Protein AF-0000000079810146 (afdb_homodimer)

Organism: NCBI:txid164759

Structure (mmCIF, N/CA/C/O backbone):
data_AF-0000000079810146-model_v1
#
loop_
_entity.id
_entity.type
_entity.pdbx_description
1 polymer 'IclR family transcriptional regulator'
#
loop_
_atom_site.group_PDB
_atom_site.id
_atom_site.type_symbol
_atom_site.label_atom_id
_atom_site.label_alt_id
_atom_site.label_comp_id
_atom_site.label_asym_id
_atom_site.label_entity_id
_atom_site.label_seq_id
_atom_site.pdbx_PDB_ins_code
_atom_site.Cartn_x
_atom_site.Cartn_y
_atom_site.Cartn_z
_atom_site.occupancy
_atom_site.B_iso_or_equiv
_atom_site.auth_seq_id
_atom_site.auth_comp_id
_atom_site.auth_asym_id
_atom_site.auth_atom_id
_atom_site.pdbx_PDB_model_num
ATOM 1 N N . MET A 1 1 ? 22.594 -7.266 8.312 1 24.97 1 MET A N 1
ATOM 2 C CA . MET A 1 1 ? 22.984 -6.426 7.184 1 24.97 1 MET A CA 1
ATOM 3 C C . MET A 1 1 ? 24.094 -5.461 7.582 1 24.97 1 MET A C 1
ATOM 5 O O . MET A 1 1 ? 23.922 -4.625 8.469 1 24.97 1 MET A O 1
ATOM 9 N N . ASN A 1 2 ? 25.297 -5.879 7.508 1 28.41 2 ASN A N 1
ATOM 10 C CA . ASN A 1 2 ? 26.484 -5.059 7.711 1 28.41 2 ASN A CA 1
ATOM 11 C C . ASN A 1 2 ? 26.438 -3.789 6.867 1 28.41 2 ASN A C 1
ATOM 13 O O . ASN A 1 2 ? 26.531 -3.855 5.637 1 28.41 2 ASN A O 1
ATOM 17 N N . VAL A 1 3 ? 26.109 -2.697 7.461 1 33.66 3 VAL A N 1
ATOM 18 C CA . VAL A 1 3 ? 25.984 -1.367 6.875 1 33.66 3 VAL A CA 1
ATOM 19 C C . VAL A 1 3 ? 27.344 -0.892 6.371 1 33.66 3 VAL A C 1
ATOM 21 O O . VAL A 1 3 ? 27.594 0.312 6.289 1 33.66 3 VAL A O 1
ATOM 24 N N . ASN A 1 4 ? 28.391 -1.604 6.512 1 30.86 4 ASN A N 1
ATOM 25 C CA . ASN A 1 4 ? 29.688 -0.994 6.18 1 30.86 4 ASN A CA 1
ATOM 26 C C . ASN A 1 4 ? 29.75 -0.599 4.707 1 30.86 4 ASN A C 1
ATOM 28 O O . ASN A 1 4 ? 29.469 -1.415 3.828 1 30.86 4 ASN A O 1
ATOM 32 N N . ALA A 1 5 ? 29.984 0.763 4.457 1 32.59 5 ALA A N 1
ATOM 33 C CA . ALA A 1 5 ? 30.234 1.525 3.238 1 32.59 5 ALA A CA 1
ATOM 34 C C . ALA A 1 5 ? 31.516 1.047 2.545 1 32.59 5 ALA A C 1
ATOM 36 O O . ALA A 1 5 ? 32.594 1.113 3.119 1 32.59 5 ALA A O 1
ATOM 37 N N . ASP A 1 6 ? 31.5 0.28 1.578 1 32.78 6 ASP A N 1
ATOM 38 C CA . ASP A 1 6 ? 32.719 0.183 0.779 1 32.78 6 ASP A CA 1
ATOM 39 C C . ASP A 1 6 ? 32.969 1.482 0.021 1 32.78 6 ASP A C 1
ATOM 41 O O . ASP A 1 6 ? 32.062 2.219 -0.302 1 32.78 6 ASP A O 1
ATOM 45 N N . PRO A 1 7 ? 34.031 2.057 -0.531 1 36.09 7 PRO A N 1
ATOM 46 C CA . PRO A 1 7 ? 34.562 3.225 -1.242 1 36.09 7 PRO A CA 1
ATOM 47 C C . PRO A 1 7 ? 33.75 3.561 -2.498 1 36.09 7 PRO A C 1
ATOM 49 O O . PRO A 1 7 ? 33.406 4.723 -2.721 1 36.09 7 PRO A O 1
ATOM 52 N N . ASP A 1 8 ? 34.156 3.08 -3.904 1 39.75 8 ASP A N 1
ATOM 53 C CA . ASP A 1 8 ? 34.281 2.914 -5.348 1 39.75 8 ASP A CA 1
ATOM 54 C C . ASP A 1 8 ? 32.969 2.436 -5.957 1 39.75 8 ASP A C 1
ATOM 56 O O . ASP A 1 8 ? 32.438 1.381 -5.582 1 39.75 8 ASP A O 1
ATOM 60 N N . GLY A 1 9 ? 31.625 2.977 -6.266 1 51.75 9 GLY A N 1
ATOM 61 C CA . GLY A 1 9 ? 30.266 2.998 -6.766 1 51.75 9 GLY A CA 1
ATOM 62 C C . GLY A 1 9 ? 29.219 2.846 -5.668 1 51.75 9 GLY A C 1
ATOM 63 O O . GLY A 1 9 ? 28.203 2.176 -5.863 1 51.75 9 GLY A O 1
ATOM 64 N N . LYS A 1 10 ? 29.422 3.684 -4.449 1 67.19 10 LYS A N 1
ATOM 65 C CA . LYS A 1 10 ? 29.031 3.531 -3.053 1 67.19 10 LYS A CA 1
ATOM 66 C C . LYS A 1 10 ? 27.609 4.043 -2.818 1 67.19 10 LYS A C 1
ATOM 68 O O . LYS A 1 10 ? 27.266 5.148 -3.246 1 67.19 10 LYS A O 1
ATOM 73 N N . LEU A 1 11 ? 26.75 3.363 -2.502 1 86.62 11 LEU A N 1
ATOM 74 C CA . LEU A 1 11 ? 25.375 3.646 -2.09 1 86.62 11 LEU A CA 1
ATOM 75 C C . LEU A 1 11 ? 25.344 4.75 -1.039 1 86.62 11 LEU A C 1
ATOM 77 O O . LEU A 1 11 ? 26.328 4.957 -0.318 1 86.62 11 LEU A O 1
ATOM 81 N N . VAL A 1 12 ? 24.406 5.59 -1.092 1 94.56 12 VAL A N 1
ATOM 82 C CA . VAL A 1 12 ? 24.188 6.656 -0.121 1 94.56 12 VAL A CA 1
ATOM 83 C C . VAL A 1 12 ? 23.812 6.055 1.234 1 94.56 12 VAL A C 1
ATOM 85 O O . VAL A 1 12 ? 22.703 5.566 1.424 1 94.56 12 VAL A O 1
ATOM 88 N N . SER A 1 13 ? 24.688 6.16 2.166 1 94.12 13 SER A N 1
ATOM 89 C CA . SER A 1 13 ? 24.609 5.445 3.436 1 94.12 13 SER A CA 1
ATOM 90 C C . SER A 1 13 ? 23.359 5.859 4.223 1 94.12 13 SER A C 1
ATOM 92 O O . SER A 1 13 ? 22.703 5.02 4.84 1 94.12 13 SER A O 1
ATOM 94 N N . ALA A 1 14 ? 23.125 7.152 4.25 1 94.69 14 ALA A N 1
ATOM 95 C CA . ALA A 1 14 ? 21.984 7.637 5.023 1 94.69 14 ALA A CA 1
ATOM 96 C C . ALA A 1 14 ? 20.672 7.047 4.504 1 94.69 14 ALA A C 1
ATOM 98 O O . ALA A 1 14 ? 19.766 6.766 5.285 1 94.69 14 ALA A O 1
ATOM 99 N N . LEU A 1 15 ? 20.578 6.898 3.201 1 95.62 15 LEU A N 1
ATOM 100 C CA . LEU A 1 15 ? 19.406 6.262 2.619 1 95.62 15 LEU A CA 1
ATOM 101 C C . LEU A 1 15 ? 19.328 4.797 3.029 1 95.62 15 LEU A C 1
ATOM 103 O O . LEU A 1 15 ? 18.266 4.32 3.434 1 95.62 15 LEU A O 1
ATOM 107 N N . VAL A 1 16 ? 20.422 4.152 2.938 1 96.88 16 VAL A N 1
ATOM 108 C CA . VAL A 1 16 ? 20.469 2.742 3.305 1 96.88 16 VAL A CA 1
ATOM 109 C C . VAL A 1 16 ? 20.062 2.572 4.766 1 96.88 16 VAL A C 1
ATOM 111 O O . VAL A 1 16 ? 19.234 1.727 5.094 1 96.88 16 VAL A O 1
ATOM 114 N N . ARG A 1 17 ? 20.578 3.371 5.594 1 97 17 ARG A N 1
ATOM 115 C CA . ARG A 1 17 ? 20.281 3.285 7.023 1 97 17 ARG A CA 1
ATOM 116 C C . ARG A 1 17 ? 18.828 3.629 7.305 1 97 17 ARG A C 1
ATOM 118 O O . ARG A 1 17 ? 18.172 2.961 8.102 1 97 17 ARG A O 1
ATOM 125 N N . GLY A 1 18 ? 18.359 4.711 6.676 1 97.56 18 GLY A N 1
ATOM 126 C CA . GLY A 1 18 ? 16.953 5.07 6.844 1 97.56 18 GLY A CA 1
ATOM 127 C C . GLY A 1 18 ? 16 3.965 6.441 1 97.56 18 GLY A C 1
ATOM 128 O O . GLY A 1 18 ? 15.055 3.66 7.168 1 97.56 18 GLY A O 1
ATOM 129 N N . VAL A 1 19 ? 16.297 3.35 5.324 1 97.5 19 VAL A N 1
ATOM 130 C CA . VAL A 1 19 ? 15.453 2.268 4.82 1 97.5 19 VAL A CA 1
ATOM 131 C C . VAL A 1 19 ? 15.57 1.053 5.738 1 97.5 19 VAL A C 1
ATOM 133 O O . VAL A 1 19 ? 14.586 0.339 5.961 1 97.5 19 VAL A O 1
ATOM 136 N N . SER A 1 20 ? 16.734 0.792 6.25 1 97.62 20 SER A N 1
ATOM 137 C CA . SER A 1 20 ? 16.922 -0.323 7.172 1 97.62 20 SER A CA 1
ATOM 138 C C . SER A 1 20 ? 16.062 -0.16 8.414 1 97.62 20 SER A C 1
ATOM 140 O O . SER A 1 20 ? 15.539 -1.142 8.953 1 97.62 20 SER A O 1
ATOM 142 N N . ILE A 1 21 ? 15.922 1.036 8.906 1 98.12 21 ILE A N 1
ATOM 143 C CA . ILE A 1 21 ? 15.047 1.311 10.047 1 98.12 21 ILE A CA 1
ATOM 144 C C . ILE A 1 21 ? 13.602 0.977 9.68 1 98.12 21 ILE A C 1
ATOM 146 O O . ILE A 1 21 ? 12.906 0.282 10.422 1 98.12 21 ILE A O 1
ATOM 150 N N . LEU A 1 22 ? 13.141 1.457 8.523 1 97.88 22 LEU A N 1
ATOM 151 C CA . LEU A 1 22 ? 11.766 1.229 8.094 1 97.88 22 LEU A CA 1
ATOM 152 C C . LEU A 1 22 ? 11.492 -0.261 7.91 1 97.88 22 LEU A C 1
ATOM 154 O O . LEU A 1 22 ? 10.391 -0.732 8.188 1 97.88 22 LEU A O 1
ATOM 158 N N . ARG A 1 23 ? 12.484 -1.001 7.496 1 96.19 23 ARG A N 1
ATOM 159 C CA . ARG A 1 23 ? 12.336 -2.424 7.215 1 96.19 23 ARG A CA 1
ATOM 160 C C . ARG A 1 23 ? 12.242 -3.229 8.508 1 96.19 23 ARG A C 1
ATOM 162 O O . ARG A 1 23 ? 11.914 -4.418 8.484 1 96.19 23 ARG A O 1
ATOM 169 N N . CYS A 1 24 ? 12.508 -2.639 9.641 1 97.06 24 CYS A N 1
ATOM 170 C CA . CYS A 1 24 ? 12.383 -3.332 10.914 1 97.06 24 CYS A CA 1
ATOM 171 C C . CYS A 1 24 ? 10.922 -3.576 11.266 1 97.06 24 CYS A C 1
ATOM 173 O O . CYS A 1 24 ? 10.617 -4.422 12.109 1 97.06 24 CYS A O 1
ATOM 175 N N . PHE A 1 25 ? 10.047 -2.828 10.664 1 95.31 25 PHE A N 1
ATOM 176 C CA . PHE A 1 25 ? 8.617 -2.975 10.93 1 95.31 25 PHE A CA 1
ATOM 177 C C . PHE A 1 25 ? 8 -4.016 10 1 95.31 25 PHE A C 1
ATOM 179 O O . PHE A 1 25 ? 8.414 -4.152 8.844 1 95.31 25 PHE A O 1
ATOM 186 N N . SER A 1 26 ? 7.066 -4.762 10.484 1 89.44 26 SER A N 1
ATOM 187 C CA . SER A 1 26 ? 6.371 -5.801 9.742 1 89.44 26 SER A CA 1
ATOM 188 C C . SER A 1 26 ? 4.969 -6.035 10.289 1 89.44 26 SER A C 1
ATOM 190 O O . SER A 1 26 ? 4.527 -5.324 11.203 1 89.44 26 SER A O 1
ATOM 192 N N . SER A 1 27 ? 4.27 -6.926 9.695 1 81.88 27 SER A N 1
ATOM 193 C CA . SER A 1 27 ? 2.943 -7.285 10.195 1 81.88 27 SER A CA 1
ATOM 194 C C . SER A 1 27 ? 3.018 -7.855 11.609 1 81.88 27 SER A C 1
ATOM 196 O O . SER A 1 27 ? 2.062 -7.742 12.375 1 81.88 27 SER A O 1
ATOM 198 N N . LYS A 1 28 ? 4.113 -8.391 11.969 1 83.12 28 LYS A N 1
ATOM 199 C CA . LYS A 1 28 ? 4.289 -8.992 13.289 1 83.12 28 LYS A CA 1
ATOM 200 C C . LYS A 1 28 ? 4.902 -7.992 14.266 1 83.12 28 LYS A C 1
ATOM 202 O O . LYS A 1 28 ? 4.773 -8.148 15.484 1 83.12 28 LYS A O 1
ATOM 207 N N . CYS A 1 29 ? 5.586 -7.047 13.758 1 90.44 29 CYS A N 1
ATOM 208 C CA . CYS A 1 29 ? 6.234 -6.012 14.555 1 90.44 29 CYS A CA 1
ATOM 209 C C . CYS A 1 29 ? 5.793 -4.621 14.109 1 90.44 29 CYS A C 1
ATOM 211 O O . CYS A 1 29 ? 6.477 -3.98 13.305 1 90.44 29 CYS A O 1
ATOM 213 N N . GLN A 1 30 ? 4.797 -4.121 14.789 1 90.12 30 GLN A N 1
ATOM 214 C CA . GLN A 1 30 ? 4.141 -2.926 14.273 1 90.12 30 GLN A CA 1
ATOM 215 C C . GLN A 1 30 ? 4.562 -1.685 15.047 1 90.12 30 GLN A C 1
ATOM 217 O O . GLN A 1 30 ? 4.25 -0.56 14.656 1 90.12 30 GLN A O 1
ATOM 222 N N . GLU A 1 31 ? 5.184 -1.861 16.156 1 94.62 31 GLU A N 1
ATOM 223 C CA . GLU A 1 31 ? 5.676 -0.782 17.016 1 94.62 31 GLU A CA 1
ATOM 224 C C . GLU A 1 31 ? 7.027 -1.135 17.625 1 94.62 31 GLU A C 1
ATOM 226 O O . GLU A 1 31 ? 7.258 -2.283 18 1 94.62 31 GLU A O 1
ATOM 231 N N . LEU A 1 32 ? 7.945 -0.215 17.578 1 97.5 32 LEU A N 1
ATOM 232 C CA . LEU A 1 32 ? 9.289 -0.468 18.094 1 97.5 32 LEU A CA 1
ATOM 233 C C . LEU A 1 32 ? 9.805 0.733 18.875 1 97.5 32 LEU A C 1
ATOM 235 O O . LEU A 1 32 ? 9.625 1.879 18.469 1 97.5 32 LEU A O 1
ATOM 239 N N . SER A 1 33 ? 10.398 0.465 20.016 1 97.75 33 SER A N 1
ATOM 240 C CA . SER A 1 33 ? 11.07 1.513 20.781 1 97.75 33 SER A CA 1
ATOM 241 C C . SER A 1 33 ? 12.414 1.87 20.156 1 97.75 33 SER A C 1
ATOM 243 O O . SER A 1 33 ? 12.922 1.15 19.297 1 97.75 33 SER A O 1
ATOM 245 N N . ALA A 1 34 ? 12.945 2.971 20.641 1 97.31 34 ALA A N 1
ATOM 246 C CA . ALA A 1 34 ? 14.273 3.365 20.203 1 97.31 34 ALA A CA 1
ATOM 247 C C . ALA A 1 34 ? 15.305 2.287 20.516 1 97.31 34 ALA A C 1
ATOM 249 O O . ALA A 1 34 ? 16.172 1.981 19.688 1 97.31 34 ALA A O 1
ATOM 250 N N . LYS A 1 35 ? 15.172 1.71 21.641 1 97.56 35 LYS A N 1
ATOM 251 C CA . LYS A 1 35 ? 16.109 0.667 22.062 1 97.56 35 LYS A CA 1
ATOM 252 C C . LYS A 1 35 ? 16 -0.556 21.156 1 97.56 35 LYS A C 1
ATOM 254 O O . LYS A 1 35 ? 17.016 -1.105 20.734 1 97.56 35 LYS A O 1
ATOM 259 N N . GLU A 1 36 ? 14.812 -0.955 20.875 1 97.94 36 GLU A N 1
ATOM 260 C CA . GLU A 1 36 ? 14.602 -2.092 19.984 1 97.94 36 GLU A CA 1
ATOM 261 C C . GLU A 1 36 ? 15.156 -1.811 18.594 1 97.94 36 GLU A C 1
ATOM 263 O O . GLU A 1 36 ? 15.758 -2.688 17.969 1 97.94 36 GLU A O 1
ATOM 268 N N . LEU A 1 37 ? 14.977 -0.624 18.109 1 98.06 37 LEU A N 1
ATOM 269 C CA . LEU A 1 37 ? 15.492 -0.247 16.797 1 98.06 37 LEU A CA 1
ATOM 270 C C . LEU A 1 37 ? 17.016 -0.25 16.797 1 98.06 37 LEU A C 1
ATOM 272 O O . LEU A 1 37 ? 17.641 -0.66 15.812 1 98.06 37 LEU A O 1
ATOM 276 N N . MET A 1 38 ? 17.594 0.211 17.891 1 98.06 38 MET A N 1
ATOM 277 C CA . MET A 1 38 ? 19.047 0.16 18.016 1 98.06 38 MET A CA 1
ATOM 278 C C . MET A 1 38 ? 19.547 -1.278 17.938 1 98.06 38 MET A C 1
ATOM 280 O O . MET A 1 38 ? 20.516 -1.569 17.234 1 98.06 38 MET A O 1
ATOM 284 N N . ASP A 1 39 ? 18.891 -2.146 18.625 1 97.88 39 ASP A N 1
ATOM 285 C CA . ASP A 1 39 ? 19.281 -3.555 18.656 1 97.88 39 ASP A CA 1
ATOM 286 C C . ASP A 1 39 ? 19.141 -4.199 17.281 1 97.88 39 ASP A C 1
ATOM 288 O O . ASP A 1 39 ? 20.016 -4.969 16.859 1 97.88 39 ASP A O 1
ATOM 292 N N . LEU A 1 40 ? 18.156 -3.846 16.578 1 96.94 40 LEU A N 1
ATOM 293 C CA . LEU A 1 40 ? 17.844 -4.477 15.289 1 96.94 40 LEU A CA 1
ATOM 294 C C . LEU A 1 40 ? 18.75 -3.928 14.188 1 96.94 40 LEU A C 1
ATOM 296 O O . LEU A 1 40 ? 19.125 -4.652 13.258 1 96.94 40 LEU A O 1
ATOM 300 N N . THR A 1 41 ? 19.125 -2.664 14.242 1 97.19 41 THR A N 1
ATOM 301 C CA . THR A 1 41 ? 19.828 -2.031 13.141 1 97.19 41 THR A CA 1
ATOM 302 C C . THR A 1 41 ? 21.328 -1.949 13.445 1 97.19 41 THR A C 1
ATOM 304 O O . THR A 1 41 ? 22.141 -1.772 12.531 1 97.19 41 THR A O 1
ATOM 307 N N . GLY A 1 42 ? 21.656 -1.936 14.727 1 97.56 42 GLY A N 1
ATOM 308 C CA . GLY A 1 42 ? 23.047 -1.761 15.133 1 97.56 42 GLY A CA 1
ATOM 309 C C . GLY A 1 42 ? 23.516 -0.321 15.047 1 97.56 42 GLY A C 1
ATOM 310 O O . GLY A 1 42 ? 24.719 -0.048 15.148 1 97.56 42 GLY A O 1
ATOM 311 N N . LEU A 1 43 ? 22.656 0.594 14.891 1 97.25 43 LEU A N 1
ATOM 312 C CA . LEU A 1 43 ? 23.016 2.002 14.758 1 97.25 43 LEU A CA 1
ATOM 313 C C . LEU A 1 43 ? 23.266 2.629 16.125 1 97.25 43 LEU A C 1
ATOM 315 O O . LEU A 1 43 ? 22.547 2.34 17.094 1 97.25 43 LEU A O 1
ATOM 319 N N . PRO A 1 44 ? 24.297 3.506 16.188 1 96.94 44 PRO A N 1
ATOM 320 C CA . PRO A 1 44 ? 24.484 4.254 17.438 1 96.94 44 PRO A CA 1
ATOM 321 C C . PRO A 1 44 ? 23.328 5.203 17.734 1 96.94 44 PRO A C 1
ATOM 323 O O . PRO A 1 44 ? 22.641 5.664 16.812 1 96.94 44 PRO A O 1
ATOM 326 N N . LYS A 1 45 ? 23.125 5.508 19.031 1 96.56 45 LYS A N 1
ATOM 327 C CA . LYS A 1 45 ? 21.984 6.277 19.516 1 96.56 45 LYS A CA 1
ATOM 328 C C . LYS A 1 45 ? 21.859 7.613 18.781 1 96.56 45 LYS A C 1
ATOM 330 O O . LYS A 1 45 ? 20.812 7.945 18.25 1 96.56 45 LYS A O 1
ATOM 335 N N . PRO A 1 46 ? 22.891 8.422 18.641 1 95.62 46 PRO A N 1
ATOM 336 C CA . PRO A 1 46 ? 22.734 9.719 17.969 1 95.62 46 PRO A CA 1
ATOM 337 C C . PRO A 1 46 ? 22.328 9.586 16.516 1 95.62 46 PRO A C 1
ATOM 339 O O . PRO A 1 46 ? 21.547 10.398 16 1 95.62 46 PRO A O 1
ATOM 342 N N . THR A 1 47 ? 22.891 8.602 15.891 1 95.44 47 THR A N 1
ATOM 343 C CA . THR A 1 47 ? 22.578 8.359 14.492 1 95.44 47 THR A CA 1
ATOM 344 C C . THR A 1 47 ? 21.109 7.934 14.336 1 95.44 47 THR A C 1
ATOM 346 O O . THR A 1 47 ? 20.391 8.453 13.477 1 95.44 47 THR A O 1
ATOM 349 N N . LEU A 1 48 ? 20.703 6.992 15.172 1 97.44 48 LEU A N 1
ATOM 350 C CA . LEU A 1 48 ? 19.328 6.516 15.117 1 97.44 48 LEU A CA 1
ATOM 351 C C . LEU A 1 48 ? 18.344 7.66 15.328 1 97.44 48 LEU A C 1
ATOM 353 O O . LEU A 1 48 ? 17.375 7.797 14.586 1 97.44 48 LEU A O 1
ATOM 357 N N . PHE A 1 49 ? 18.609 8.461 16.266 1 97 49 PHE A N 1
ATOM 358 C CA . PHE A 1 49 ? 17.672 9.516 16.625 1 97 49 PHE A CA 1
ATOM 359 C C . PHE A 1 49 ? 17.594 10.555 15.508 1 97 49 PHE A C 1
ATOM 361 O O . PHE A 1 49 ? 16.5 11.062 15.195 1 97 49 PHE A O 1
ATOM 368 N N . ARG A 1 50 ? 18.688 10.859 14.891 1 97.19 50 ARG A N 1
ATOM 369 C CA . ARG A 1 50 ? 18.672 11.797 13.773 1 97.19 50 ARG A CA 1
ATOM 370 C C . ARG A 1 50 ? 17.875 11.242 12.602 1 97.19 50 ARG A C 1
ATOM 372 O O . ARG A 1 50 ? 17.094 11.969 11.969 1 97.19 50 ARG A O 1
ATOM 379 N N . LEU A 1 51 ? 18.125 9.992 12.359 1 97.75 51 LEU A N 1
ATOM 380 C CA . LEU A 1 51 ? 17.422 9.344 11.258 1 97.75 51 LEU A CA 1
ATOM 381 C C . LEU A 1 51 ? 15.93 9.242 11.562 1 97.75 51 LEU A C 1
ATOM 383 O O . LEU A 1 51 ? 15.102 9.562 10.703 1 97.75 51 LEU A O 1
ATOM 387 N N . THR A 1 52 ? 15.594 8.812 12.789 1 97.94 52 THR A N 1
ATOM 388 C CA . THR A 1 52 ? 14.188 8.664 13.141 1 97.94 52 THR A CA 1
ATOM 389 C C . THR A 1 52 ? 13.492 10.023 13.172 1 97.94 52 THR A C 1
ATOM 391 O O . THR A 1 52 ? 12.336 10.141 12.773 1 97.94 52 THR A O 1
ATOM 394 N N . ASP A 1 53 ? 14.18 11.008 13.664 1 97.38 53 ASP A N 1
ATOM 395 C CA . ASP A 1 53 ? 13.617 12.359 13.648 1 97.38 53 ASP A CA 1
ATOM 396 C C . ASP A 1 53 ? 13.297 12.805 12.227 1 97.38 53 ASP A C 1
ATOM 398 O O . ASP A 1 53 ? 12.227 13.359 11.969 1 97.38 53 ASP A O 1
ATOM 402 N N . THR A 1 54 ? 14.25 12.57 11.352 1 97.62 54 THR A N 1
ATOM 403 C CA . THR A 1 54 ? 14.062 12.945 9.953 1 97.62 54 THR A CA 1
ATOM 404 C C . THR A 1 54 ? 12.906 12.156 9.336 1 97.62 54 THR A C 1
ATOM 406 O O . THR A 1 54 ? 12.055 12.727 8.656 1 97.62 54 THR A O 1
ATOM 409 N N . LEU A 1 55 ? 12.828 10.867 9.586 1 98 55 LEU A N 1
ATOM 410 C CA . LEU A 1 55 ? 11.766 10.023 9.062 1 98 55 LEU A CA 1
ATOM 411 C C . LEU A 1 55 ? 10.406 10.469 9.594 1 98 55 LEU A C 1
ATOM 413 O O . LEU A 1 55 ? 9.398 10.398 8.883 1 98 55 LEU A O 1
ATOM 417 N N . CYS A 1 56 ? 10.375 10.891 10.859 1 96.12 56 CYS A N 1
ATOM 418 C CA . CYS A 1 56 ? 9.141 11.398 11.445 1 96.12 56 CYS A CA 1
ATOM 419 C C . CYS A 1 56 ? 8.719 12.703 10.773 1 96.12 56 CYS A C 1
ATOM 421 O O . CYS A 1 56 ? 7.543 12.891 10.453 1 96.12 56 CYS A O 1
ATOM 423 N N . GLU A 1 57 ? 9.641 13.555 10.562 1 94.75 57 GLU A N 1
ATOM 424 C CA . GLU A 1 57 ? 9.352 14.82 9.891 1 94.75 57 GLU A CA 1
ATOM 425 C C . GLU A 1 57 ? 8.805 14.578 8.484 1 94.75 57 GLU A C 1
ATOM 427 O O . GLU A 1 57 ? 7.926 15.312 8.023 1 94.75 57 GLU A O 1
ATOM 432 N N . LEU A 1 58 ? 9.336 13.57 7.848 1 95.31 58 LEU A N 1
ATOM 433 C CA . LEU A 1 58 ? 8.938 13.242 6.48 1 95.31 58 LEU A CA 1
ATOM 434 C C . LEU A 1 58 ? 7.629 12.453 6.473 1 95.31 58 LEU A C 1
ATOM 436 O O . LEU A 1 58 ? 7.09 12.156 5.406 1 95.31 58 LEU A O 1
ATOM 440 N N . GLY A 1 59 ? 7.109 12.055 7.637 1 94.62 59 GLY A N 1
ATOM 441 C CA . GLY A 1 59 ? 5.848 11.344 7.754 1 94.62 59 GLY A CA 1
ATOM 442 C C . GLY A 1 59 ? 5.973 9.859 7.492 1 94.62 59 GLY A C 1
ATOM 443 O O . GLY A 1 59 ? 4.969 9.164 7.312 1 94.62 59 GLY A O 1
ATOM 444 N N . LEU A 1 60 ? 7.207 9.336 7.426 1 97.25 60 LEU A N 1
ATOM 445 C CA . LEU A 1 60 ? 7.434 7.918 7.152 1 97.25 60 LEU A CA 1
ATOM 446 C C . LEU A 1 60 ? 7.445 7.109 8.445 1 97.25 60 LEU A C 1
ATOM 448 O O . LEU A 1 60 ? 7.289 5.887 8.422 1 97.25 60 LEU A O 1
ATOM 452 N N . LEU A 1 61 ? 7.68 7.793 9.508 1 96.5 61 LEU A N 1
ATOM 453 C CA 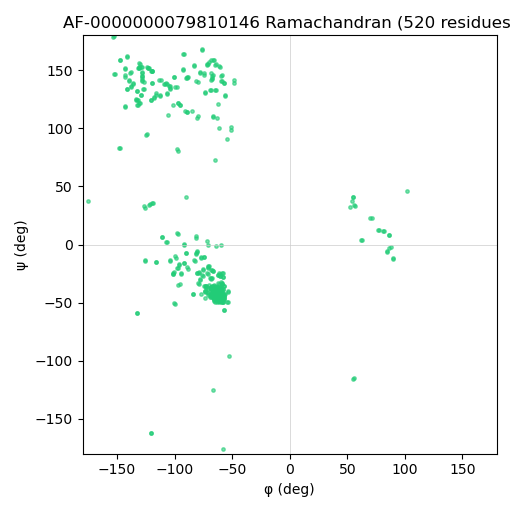. LEU A 1 61 ? 7.574 7.277 10.867 1 96.5 61 LEU A CA 1
ATOM 454 C C . LEU A 1 61 ? 6.738 8.211 11.742 1 96.5 61 LEU A C 1
ATOM 456 O O . LEU A 1 61 ? 6.562 9.383 11.414 1 96.5 61 LEU A O 1
ATOM 460 N N . ARG A 1 62 ? 6.191 7.672 12.742 1 94.19 62 ARG A N 1
ATOM 461 C CA . ARG A 1 62 ? 5.5 8.453 13.766 1 94.19 62 ARG A CA 1
ATOM 462 C C . ARG A 1 62 ? 5.867 7.961 15.164 1 94.19 62 ARG A C 1
ATOM 464 O O . ARG A 1 62 ? 5.973 6.754 15.398 1 94.19 62 ARG A O 1
ATOM 471 N N . TYR A 1 63 ? 6.047 8.867 15.969 1 93.25 63 TYR A N 1
ATOM 472 C CA . TYR A 1 63 ? 6.262 8.516 17.375 1 93.25 63 TYR A CA 1
ATOM 473 C C . TYR A 1 63 ? 4.961 8.586 18.156 1 93.25 63 TYR A C 1
ATOM 475 O O . TYR A 1 63 ? 4.305 9.625 18.203 1 93.25 63 TYR A O 1
ATOM 483 N N . SER A 1 64 ? 4.578 7.48 18.719 1 89.75 64 SER A N 1
ATOM 484 C CA . SER A 1 64 ? 3.406 7.434 19.594 1 89.75 64 SER A CA 1
ATOM 485 C C . SER A 1 64 ? 3.781 7.727 21.031 1 89.75 64 SER A C 1
ATOM 487 O O . SER A 1 64 ? 4.453 6.922 21.688 1 89.75 64 SER A O 1
ATOM 489 N N . GLU A 1 65 ? 3.285 8.828 21.5 1 86.5 65 GLU A N 1
ATOM 490 C CA . GLU A 1 65 ? 3.553 9.172 22.891 1 86.5 65 GLU A CA 1
ATOM 491 C C . GLU A 1 65 ? 2.893 8.18 23.844 1 86.5 65 GLU A C 1
ATOM 493 O O . GLU A 1 65 ? 3.457 7.844 24.891 1 86.5 65 GLU A O 1
ATOM 498 N N . ARG A 1 66 ? 1.705 7.727 23.484 1 84.5 66 ARG A N 1
ATOM 499 C CA . ARG A 1 66 ? 0.946 6.789 24.297 1 84.5 66 ARG A CA 1
ATOM 500 C C . ARG A 1 66 ? 1.723 5.492 24.5 1 84.5 66 ARG A C 1
ATOM 502 O O . ARG A 1 66 ? 1.79 4.973 25.625 1 84.5 66 ARG A O 1
ATOM 509 N N . LEU A 1 67 ? 2.375 5.031 23.5 1 87.38 67 LEU A N 1
ATOM 510 C CA . LEU A 1 67 ? 3.086 3.76 23.531 1 87.38 67 LEU A CA 1
ATOM 511 C C . LEU A 1 67 ? 4.562 3.973 23.844 1 87.38 67 LEU A C 1
ATOM 513 O O . LEU A 1 67 ? 5.27 3.027 24.203 1 87.38 67 LEU A O 1
ATOM 517 N N . SER A 1 68 ? 5.031 5.195 23.688 1 92.88 68 SER A N 1
ATOM 518 C CA . SER A 1 68 ? 6.457 5.523 23.719 1 92.88 68 SER A CA 1
ATOM 519 C C . SER A 1 68 ? 7.238 4.688 22.719 1 92.88 68 SER A C 1
ATOM 521 O O . SER A 1 68 ? 8.281 4.117 23.047 1 92.88 68 SER A O 1
ATOM 523 N N . LYS A 1 69 ? 6.684 4.504 21.562 1 96.5 69 LYS A N 1
ATOM 524 C CA . LYS A 1 69 ? 7.266 3.703 20.484 1 96.5 69 LYS A CA 1
ATOM 525 C C . LYS A 1 69 ? 7.027 4.352 19.125 1 96.5 69 LYS A C 1
ATOM 527 O O . LYS A 1 69 ? 6.191 5.25 19 1 96.5 69 LYS A O 1
ATOM 532 N N . TYR A 1 70 ? 7.816 3.914 18.188 1 96.62 70 TYR A N 1
ATOM 533 C CA . TYR A 1 70 ? 7.641 4.32 16.797 1 96.62 70 TYR A CA 1
ATOM 534 C C . TYR A 1 70 ? 6.695 3.371 16.078 1 96.62 70 TYR A C 1
ATOM 536 O O . TYR A 1 70 ? 6.691 2.166 16.328 1 96.62 70 TYR A O 1
ATOM 544 N N . VAL A 1 71 ? 5.902 3.965 15.188 1 94.75 71 VAL A N 1
ATOM 545 C CA . VAL A 1 71 ? 5.043 3.197 14.297 1 94.75 71 VAL A CA 1
ATOM 546 C C . VAL A 1 71 ? 5.203 3.703 12.859 1 94.75 71 VAL A C 1
ATOM 548 O O . VAL A 1 71 ? 5.578 4.859 12.641 1 94.75 71 VAL A O 1
ATOM 551 N N . PRO A 1 72 ? 4.992 2.854 11.875 1 94.81 72 PRO A N 1
ATOM 552 C CA . PRO A 1 72 ? 5.055 3.328 10.484 1 94.81 72 PRO A CA 1
ATOM 553 C C . PRO A 1 72 ? 4.082 4.473 10.211 1 94.81 72 PRO A C 1
ATOM 555 O O . PRO A 1 72 ? 2.957 4.469 10.727 1 94.81 72 PRO A O 1
ATOM 558 N N . GLY A 1 73 ? 4.555 5.438 9.469 1 94.31 73 GLY A N 1
ATOM 559 C CA . GLY A 1 73 ? 3.752 6.613 9.18 1 94.31 73 GLY A CA 1
ATOM 560 C C . GLY A 1 73 ? 2.959 6.492 7.895 1 94.31 73 GLY A C 1
ATOM 561 O O . GLY A 1 73 ? 3.299 5.691 7.023 1 94.31 73 GLY A O 1
ATOM 562 N N . LEU A 1 74 ? 1.959 7.336 7.695 1 93.31 74 LEU A N 1
ATOM 563 C CA . LEU A 1 74 ? 1.061 7.324 6.547 1 93.31 74 LEU A CA 1
ATOM 564 C C . LEU A 1 74 ? 1.805 7.707 5.273 1 93.31 74 LEU A C 1
ATOM 566 O O . LEU A 1 74 ? 1.36 7.379 4.168 1 93.31 74 LEU A O 1
ATOM 570 N N . GLY A 1 75 ? 2.9 8.383 5.438 1 94.62 75 GLY A N 1
ATOM 571 C CA . GLY A 1 75 ? 3.701 8.734 4.277 1 94.62 75 GLY A CA 1
ATOM 572 C C . GLY A 1 75 ? 4.156 7.527 3.479 1 94.62 75 GLY A C 1
ATOM 573 O O . GLY A 1 75 ? 4.387 7.629 2.271 1 94.62 75 GLY A O 1
ATOM 574 N N . LEU A 1 76 ? 4.301 6.398 4.121 1 95.38 76 LEU A N 1
ATOM 575 C CA . LEU A 1 76 ? 4.691 5.172 3.436 1 95.38 76 LEU A CA 1
ATOM 576 C C . LEU A 1 76 ? 3.604 4.723 2.465 1 95.38 76 LEU A C 1
ATOM 578 O O . LEU A 1 76 ? 3.902 4.258 1.363 1 95.38 76 LEU A O 1
ATOM 582 N N . LEU A 1 77 ? 2.391 4.883 2.838 1 92.31 77 LEU A N 1
ATOM 583 C CA . LEU A 1 77 ? 1.279 4.562 1.948 1 92.31 77 LEU A CA 1
ATOM 584 C C . LEU A 1 77 ? 1.269 5.488 0.737 1 92.31 77 LEU A C 1
ATOM 586 O O . LEU A 1 77 ? 1.086 5.035 -0.395 1 92.31 77 LEU A O 1
ATOM 590 N N . GLN A 1 78 ? 1.492 6.723 1.004 1 91.94 78 GLN A N 1
ATOM 591 C CA . GLN A 1 78 ? 1.515 7.711 -0.07 1 91.94 78 GLN A CA 1
ATOM 592 C C . GLN A 1 78 ? 2.615 7.398 -1.081 1 91.94 78 GLN A C 1
ATOM 594 O O . GLN A 1 78 ? 2.398 7.5 -2.291 1 91.94 78 GLN A O 1
ATOM 599 N N . LEU A 1 79 ? 3.734 7.008 -0.558 1 93.88 79 LEU A N 1
ATOM 600 C CA . LEU A 1 79 ? 4.859 6.699 -1.437 1 93.88 79 LEU A CA 1
ATOM 601 C C . LEU A 1 79 ? 4.578 5.445 -2.26 1 93.88 79 LEU A C 1
ATOM 603 O O . LEU A 1 79 ? 5.094 5.297 -3.369 1 93.88 79 LEU A O 1
ATOM 607 N N . SER A 1 80 ? 3.789 4.566 -1.743 1 93.12 80 SER A N 1
ATOM 608 C CA . SER A 1 80 ? 3.588 3.277 -2.402 1 93.12 80 SER A CA 1
ATOM 609 C C . SER A 1 80 ? 2.396 3.322 -3.354 1 93.12 80 SER A C 1
ATOM 611 O O . SER A 1 80 ? 2.25 2.453 -4.215 1 93.12 80 SER A O 1
ATOM 613 N N . SER A 1 81 ? 1.546 4.293 -3.25 1 89.75 81 SER A N 1
ATOM 614 C CA . SER A 1 81 ? 0.282 4.352 -3.977 1 89.75 81 SER A CA 1
ATOM 615 C C . SER A 1 81 ? 0.508 4.289 -5.484 1 89.75 81 SER A C 1
ATOM 617 O O . SER A 1 81 ? -0.22 3.594 -6.195 1 89.75 81 SER A O 1
ATOM 619 N N . PRO A 1 82 ? 1.559 4.945 -5.98 1 89.56 82 PRO A N 1
ATOM 620 C CA . PRO A 1 82 ? 1.749 4.895 -7.434 1 89.56 82 PRO A CA 1
ATOM 621 C C . PRO A 1 82 ? 2.105 3.496 -7.934 1 89.56 82 PRO A C 1
ATOM 623 O O . PRO A 1 82 ? 1.905 3.188 -9.109 1 89.56 82 PRO A O 1
ATOM 626 N N . VAL A 1 83 ? 2.637 2.676 -7.043 1 89.81 83 VAL A N 1
ATOM 627 C CA . VAL A 1 83 ? 3.021 1.326 -7.445 1 89.81 83 VAL A CA 1
ATOM 628 C C . VAL A 1 83 ? 1.782 0.542 -7.875 1 89.81 83 VAL A C 1
ATOM 630 O O . VAL A 1 83 ? 1.759 -0.052 -8.953 1 89.81 83 VAL A O 1
ATOM 633 N N . LEU A 1 84 ? 0.789 0.627 -7.125 1 84.38 84 LEU A N 1
ATOM 634 C CA . LEU A 1 84 ? -0.43 -0.126 -7.395 1 84.38 84 LEU A CA 1
ATOM 635 C C . LEU A 1 84 ? -1.188 0.47 -8.578 1 84.38 84 LEU A C 1
ATOM 637 O O . LEU A 1 84 ? -1.76 -0.263 -9.383 1 84.38 84 LEU A O 1
ATOM 641 N N . THR A 1 85 ? -1.223 1.772 -8.609 1 81.62 85 THR A N 1
ATOM 642 C CA . THR A 1 85 ? -1.978 2.449 -9.656 1 81.62 85 THR A CA 1
ATOM 643 C C . THR A 1 85 ? -1.399 2.127 -11.031 1 81.62 85 THR A C 1
ATOM 645 O O . THR A 1 85 ? -2.125 2.115 -12.023 1 81.62 85 THR A O 1
ATOM 648 N N . ARG A 1 86 ? -0.19 1.819 -11.086 1 79.31 86 ARG A N 1
ATOM 649 C CA . ARG A 1 86 ? 0.476 1.539 -12.352 1 79.31 86 ARG A CA 1
ATOM 650 C C . ARG A 1 86 ? 0.123 0.145 -12.859 1 79.31 86 ARG A C 1
ATOM 652 O O . ARG A 1 86 ? 0.357 -0.175 -14.031 1 79.31 86 ARG A O 1
ATOM 659 N N . MET A 1 87 ? -0.487 -0.588 -12.016 1 82.69 87 MET A N 1
ATOM 660 C CA . MET A 1 87 ? -0.745 -1.986 -12.352 1 82.69 87 MET A CA 1
ATOM 661 C C . MET A 1 87 ? -2.166 -2.168 -12.875 1 82.69 87 MET A C 1
ATOM 663 O O . MET A 1 87 ? -3.033 -2.68 -12.164 1 82.69 87 MET A O 1
ATOM 667 N N . ALA A 1 88 ? -2.334 -1.895 -14.086 1 75.81 88 ALA A N 1
ATOM 668 C CA . ALA A 1 88 ? -3.646 -1.958 -14.719 1 75.81 88 ALA A CA 1
ATOM 669 C C . ALA A 1 88 ? -4.223 -3.369 -14.648 1 75.81 88 ALA A C 1
ATOM 671 O O . ALA A 1 88 ? -5.441 -3.547 -14.617 1 75.81 88 ALA A O 1
ATOM 672 N N . LEU A 1 89 ? -3.369 -4.336 -14.586 1 83.06 89 LEU A N 1
ATOM 673 C CA . LEU A 1 89 ? -3.781 -5.734 -14.555 1 83.06 89 LEU A CA 1
ATOM 674 C C . LEU A 1 89 ? -4.668 -6.012 -13.344 1 83.06 89 LEU A C 1
ATOM 676 O O . LEU A 1 89 ? -5.555 -6.863 -13.398 1 83.06 89 LEU A O 1
ATOM 680 N N . ARG A 1 90 ? -4.422 -5.332 -12.289 1 85.19 90 ARG A N 1
ATOM 681 C CA . ARG A 1 90 ? -5.195 -5.539 -11.07 1 85.19 90 ARG A CA 1
ATOM 682 C C . ARG A 1 90 ? -6.68 -5.289 -11.305 1 85.19 90 ARG A C 1
ATOM 684 O O . ARG A 1 90 ? -7.523 -6.098 -10.914 1 85.19 90 ARG A O 1
ATOM 691 N N . GLN A 1 91 ? -6.926 -4.234 -11.961 1 77.25 91 GLN A N 1
ATOM 692 C CA . GLN A 1 91 ? -8.305 -3.832 -12.203 1 77.25 91 GLN A CA 1
ATOM 693 C C . GLN A 1 91 ? -9.016 -4.828 -13.117 1 77.25 91 GLN A C 1
ATOM 695 O O . GLN A 1 91 ? -10.203 -5.121 -12.922 1 77.25 91 GLN A O 1
ATOM 700 N N . PHE A 1 92 ? -8.32 -5.328 -14.023 1 81.25 92 PHE A N 1
ATOM 701 C CA . PHE A 1 92 ? -8.891 -6.285 -14.969 1 81.25 92 PHE A CA 1
ATOM 702 C C . PHE A 1 92 ? -9.094 -7.641 -14.297 1 81.25 92 PHE A C 1
ATOM 704 O O . PHE A 1 92 ? -10.055 -8.352 -14.617 1 81.25 92 PHE A O 1
ATOM 711 N N . ALA A 1 93 ? -8.219 -7.977 -13.438 1 89.81 93 ALA A N 1
ATOM 712 C CA . ALA A 1 93 ? -8.219 -9.305 -12.828 1 89.81 93 ALA A CA 1
ATOM 713 C C . ALA A 1 93 ? -9.258 -9.398 -11.719 1 89.81 93 ALA A C 1
ATOM 715 O O . ALA A 1 93 ? -9.789 -10.477 -11.438 1 89.81 93 ALA A O 1
ATOM 716 N N . ARG A 1 94 ? -9.617 -8.336 -11.156 1 87.69 94 ARG A N 1
ATOM 717 C CA . ARG A 1 94 ? -10.383 -8.289 -9.922 1 87.69 94 ARG A CA 1
ATOM 718 C C . ARG A 1 94 ? -11.734 -8.984 -10.086 1 87.69 94 ARG A C 1
ATOM 720 O O . ARG A 1 94 ? -12.102 -9.828 -9.273 1 87.69 94 ARG A O 1
ATOM 727 N N . PRO A 1 95 ? -12.508 -8.672 -11.172 1 85.38 95 PRO A N 1
ATOM 728 C CA . PRO A 1 95 ? -13.805 -9.336 -11.312 1 85.38 95 PRO A CA 1
ATOM 729 C C . PRO A 1 95 ? -13.68 -10.852 -11.484 1 85.38 95 PRO A C 1
ATOM 731 O O . PRO A 1 95 ? -14.508 -11.609 -10.969 1 85.38 95 PRO A O 1
ATOM 734 N N . HIS A 1 96 ? -12.672 -11.227 -12.211 1 90.75 96 HIS A N 1
ATOM 735 C CA . HIS A 1 96 ? -12.43 -12.648 -12.398 1 90.75 96 HIS A CA 1
ATOM 736 C C . HIS A 1 96 ? -12.016 -13.32 -11.094 1 90.75 96 HIS A C 1
ATOM 738 O O . HIS A 1 96 ? -12.438 -14.438 -10.797 1 90.75 96 HIS A O 1
ATOM 744 N N . MET A 1 97 ? -11.219 -12.617 -10.359 1 93.44 97 MET A N 1
ATOM 745 C CA . MET A 1 97 ? -10.773 -13.109 -9.062 1 93.44 97 MET A CA 1
ATOM 746 C C . MET A 1 97 ? -11.953 -13.258 -8.102 1 93.44 97 MET A C 1
ATOM 748 O O . MET A 1 97 ? -12.07 -14.273 -7.414 1 93.44 97 MET A O 1
ATOM 752 N N . GLN A 1 98 ? -12.781 -12.25 -8.078 1 89.19 98 GLN A N 1
ATOM 753 C CA . GLN A 1 98 ? -13.93 -12.273 -7.18 1 89.19 98 GLN A CA 1
ATOM 754 C C . GLN A 1 98 ? -14.875 -13.422 -7.527 1 89.19 98 GLN A C 1
ATOM 756 O O . GLN A 1 98 ? -15.375 -14.109 -6.641 1 89.19 98 GLN A O 1
ATOM 761 N N . ALA A 1 99 ? -15.133 -13.609 -8.789 1 90.38 99 ALA A N 1
ATOM 762 C CA . ALA A 1 99 ? -15.992 -14.695 -9.242 1 90.38 99 ALA A CA 1
ATOM 763 C C . ALA A 1 99 ? -15.477 -16.047 -8.766 1 90.38 99 ALA A C 1
ATOM 765 O O . ALA A 1 99 ? -16.234 -16.875 -8.266 1 90.38 99 ALA A O 1
ATOM 766 N N . LEU A 1 100 ? -14.227 -16.23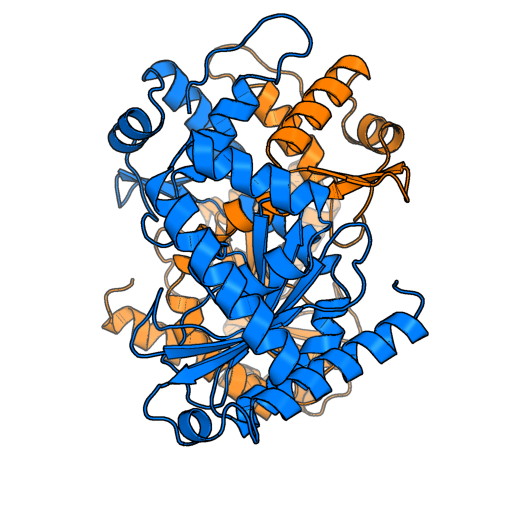4 -8.906 1 94.25 100 LEU A N 1
ATOM 767 C CA . LEU A 1 100 ? -13.625 -17.5 -8.484 1 94.25 100 LEU A CA 1
ATOM 768 C C . LEU A 1 100 ? -13.664 -17.625 -6.965 1 94.25 100 LEU A C 1
ATOM 770 O O . LEU A 1 100 ? -13.914 -18.719 -6.438 1 94.25 100 LEU A O 1
ATOM 774 N N . ALA A 1 101 ? -13.359 -16.562 -6.262 1 92.25 101 ALA A N 1
ATOM 775 C CA . ALA A 1 101 ? -13.406 -16.578 -4.801 1 92.25 101 ALA A CA 1
ATOM 776 C C . ALA A 1 101 ? -14.797 -16.953 -4.297 1 92.25 101 ALA A C 1
ATOM 778 O O . ALA A 1 101 ? -14.93 -17.781 -3.391 1 92.25 101 ALA A O 1
ATOM 779 N N . ASP A 1 102 ? -15.766 -16.406 -4.891 1 87.69 102 ASP A N 1
ATOM 780 C CA . ASP A 1 102 ? -17.141 -16.688 -4.5 1 87.69 102 ASP A CA 1
ATOM 781 C C . ASP A 1 102 ? -17.516 -18.156 -4.781 1 87.69 102 ASP A C 1
ATOM 783 O O . ASP A 1 102 ? -18.172 -18.797 -3.963 1 87.69 102 ASP A O 1
ATOM 787 N N . LEU A 1 103 ? -17.125 -18.578 -5.91 1 88.75 103 LEU A N 1
ATOM 788 C CA . LEU A 1 103 ? -17.422 -19.953 -6.328 1 88.75 103 LEU A CA 1
ATOM 789 C C . LEU A 1 103 ? -16.766 -20.969 -5.398 1 88.75 103 LEU A C 1
ATOM 791 O O . LEU A 1 103 ? -17.344 -22 -5.086 1 88.75 103 LEU A O 1
ATOM 795 N N . THR A 1 104 ? -15.578 -20.641 -4.953 1 89.38 104 THR A N 1
ATOM 796 C CA . THR A 1 104 ? -14.789 -21.609 -4.203 1 89.38 104 THR A CA 1
ATOM 797 C C . THR A 1 104 ? -14.906 -21.359 -2.703 1 89.38 104 THR A C 1
ATOM 799 O O . THR A 1 104 ? -14.445 -22.172 -1.894 1 89.38 104 THR A O 1
ATOM 802 N N . GLU A 1 105 ? -15.453 -20.25 -2.354 1 86.62 105 GLU A N 1
ATOM 803 C CA . GLU A 1 105 ? -15.492 -19.812 -0.965 1 86.62 105 GLU A CA 1
ATOM 804 C C . GLU A 1 105 ? -14.086 -19.734 -0.368 1 86.62 105 GLU A C 1
ATOM 806 O O . GLU A 1 105 ? -13.875 -20.125 0.783 1 86.62 105 GLU A O 1
ATOM 811 N N . GLY A 1 106 ? -13.242 -19.406 -1.188 1 89.94 106 GLY A N 1
ATOM 812 C CA . GLY A 1 106 ? -11.844 -19.281 -0.805 1 89.94 106 GLY A CA 1
ATOM 813 C C . GLY A 1 106 ? -11.289 -17.875 -1.03 1 89.94 106 GLY A C 1
ATOM 814 O O . GLY A 1 106 ? -12.047 -16.906 -1.04 1 89.94 106 GLY A O 1
ATOM 815 N N . GLN A 1 107 ? -9.984 -17.797 -1.049 1 91.75 107 GLN A N 1
ATOM 816 C CA . GLN A 1 107 ? -9.305 -16.531 -1.312 1 91.75 107 GLN A CA 1
ATOM 817 C C . GLN A 1 107 ? -8.461 -16.609 -2.58 1 91.75 107 GLN A C 1
ATOM 819 O O . GLN A 1 107 ? -7.707 -17.578 -2.768 1 91.75 107 GLN A O 1
ATOM 824 N N . VAL A 1 108 ? -8.703 -15.68 -3.453 1 94.19 108 VAL A N 1
ATOM 825 C CA . VAL A 1 108 ? -7.891 -15.57 -4.66 1 94.19 108 VAL A CA 1
ATOM 826 C C . VAL A 1 108 ? -6.926 -14.398 -4.535 1 94.19 108 VAL A C 1
ATOM 828 O O . VAL A 1 108 ? -7.305 -13.32 -4.066 1 94.19 108 VAL A O 1
ATOM 831 N N . GLN A 1 109 ? -5.691 -14.688 -4.961 1 95.25 109 GLN A N 1
ATOM 832 C CA . GLN A 1 109 ? -4.648 -13.68 -4.805 1 95.25 109 GLN A CA 1
ATOM 833 C C . GLN A 1 109 ? -3.92 -13.43 -6.121 1 95.25 109 GLN A C 1
ATOM 835 O O . GLN A 1 109 ? -3.764 -14.344 -6.934 1 95.25 109 GLN A O 1
ATOM 840 N N . LEU A 1 110 ? -3.496 -12.195 -6.266 1 95.31 110 LEU A N 1
ATOM 841 C CA . LEU A 1 110 ? -2.594 -11.789 -7.34 1 95.31 110 LEU A CA 1
ATOM 842 C C . LEU A 1 110 ? -1.3 -11.211 -6.773 1 95.31 110 LEU A C 1
ATOM 844 O O . LEU A 1 110 ? -1.333 -10.312 -5.934 1 95.31 110 LEU A O 1
ATOM 848 N N . ALA A 1 111 ? -0.238 -11.828 -7.219 1 95.88 111 ALA A N 1
ATOM 849 C CA . ALA A 1 111 ? 1.079 -11.367 -6.785 1 95.88 111 ALA A CA 1
ATOM 850 C C . ALA A 1 111 ? 1.923 -10.93 -7.98 1 95.88 111 ALA A C 1
ATOM 852 O O . ALA A 1 111 ? 1.736 -11.414 -9.094 1 95.88 111 ALA A O 1
ATOM 853 N N . VAL A 1 112 ? 2.768 -9.977 -7.723 1 94.5 112 VAL A N 1
ATOM 854 C CA . VAL A 1 112 ? 3.721 -9.523 -8.727 1 94.5 112 VAL A CA 1
ATOM 855 C C . VAL A 1 112 ? 5.137 -9.562 -8.156 1 94.5 112 VAL A C 1
ATOM 857 O O . VAL A 1 112 ? 5.34 -9.242 -6.977 1 94.5 112 VAL A O 1
ATOM 860 N N . GLY A 1 113 ? 6.055 -9.992 -9.031 1 93.69 113 GLY A N 1
ATOM 861 C CA . GLY A 1 113 ? 7.43 -10.094 -8.57 1 93.69 113 GLY A CA 1
ATOM 862 C C . GLY A 1 113 ? 8.422 -9.438 -9.508 1 93.69 113 GLY A C 1
ATOM 863 O O . GLY A 1 113 ? 8.156 -9.289 -10.695 1 93.69 113 GLY A O 1
ATOM 864 N N . HIS A 1 114 ? 9.453 -9.023 -8.922 1 89.56 114 HIS A N 1
ATOM 865 C CA . HIS A 1 114 ? 10.656 -8.562 -9.609 1 89.56 114 HIS A CA 1
ATOM 866 C C . HIS A 1 114 ? 11.914 -8.984 -8.852 1 89.56 114 HIS A C 1
ATOM 868 O O . HIS A 1 114 ? 12.102 -8.602 -7.695 1 89.56 114 HIS A O 1
ATOM 874 N N . LYS A 1 115 ? 12.711 -9.781 -9.523 1 88.5 115 LYS A N 1
ATOM 875 C CA . LYS A 1 115 ? 13.906 -10.344 -8.891 1 88.5 115 LYS A CA 1
ATOM 876 C C . LYS A 1 115 ? 13.547 -11.094 -7.609 1 88.5 115 LYS A C 1
ATOM 878 O O . LYS A 1 115 ? 12.734 -12.023 -7.633 1 88.5 115 LYS A O 1
ATOM 883 N N . ARG A 1 116 ? 14 -10.609 -6.453 1 88.56 116 ARG A N 1
ATOM 884 C CA . ARG A 1 116 ? 13.82 -11.391 -5.234 1 88.56 116 ARG A CA 1
ATOM 885 C C . ARG A 1 116 ? 12.602 -10.922 -4.449 1 88.56 116 ARG A C 1
ATOM 887 O O . ARG A 1 116 ? 12.359 -11.383 -3.332 1 88.56 116 ARG A O 1
ATOM 894 N N . ARG A 1 117 ? 11.875 -10.109 -5.051 1 90.25 117 ARG A N 1
ATOM 895 C CA . ARG A 1 117 ? 10.727 -9.555 -4.344 1 90.25 117 ARG A CA 1
ATOM 896 C C . ARG A 1 117 ? 9.414 -10.039 -4.965 1 90.25 117 ARG A C 1
ATOM 898 O O . ARG A 1 117 ? 9.25 -9.992 -6.184 1 90.25 117 ARG A O 1
ATOM 905 N N . LEU A 1 118 ? 8.594 -10.555 -4.152 1 94.69 118 LEU A N 1
ATOM 906 C CA . LEU A 1 118 ? 7.242 -10.984 -4.508 1 94.69 118 LEU A CA 1
ATOM 907 C C . LEU A 1 118 ? 6.219 -10.414 -3.529 1 94.69 118 LEU A C 1
ATOM 909 O O . LEU A 1 118 ? 6.336 -10.609 -2.318 1 94.69 118 LEU A O 1
ATOM 913 N N . CYS A 1 119 ? 5.242 -9.641 -4.066 1 94.38 119 CYS A N 1
ATOM 914 C CA . CYS A 1 119 ? 4.293 -8.953 -3.201 1 94.38 119 CYS A CA 1
ATOM 915 C C . CYS A 1 119 ? 2.857 -9.234 -3.629 1 94.38 119 CYS A C 1
ATOM 917 O O . CYS A 1 119 ? 2.566 -9.328 -4.824 1 94.38 119 CYS A O 1
ATOM 919 N N . MET A 1 120 ? 2.049 -9.312 -2.645 1 93.25 120 MET A N 1
ATOM 920 C CA . MET A 1 120 ? 0.615 -9.383 -2.908 1 93.25 120 MET A CA 1
ATOM 921 C C . MET A 1 120 ? 0.077 -8.031 -3.359 1 93.25 120 MET A C 1
ATOM 923 O O . MET A 1 120 ? 0.304 -7.016 -2.699 1 93.25 120 MET A O 1
ATOM 927 N N . VAL A 1 121 ? -0.7 -8.023 -4.488 1 91.69 121 VAL A N 1
ATOM 928 C CA . VAL A 1 121 ? -1.108 -6.715 -4.992 1 91.69 121 VAL A CA 1
ATOM 929 C C . VAL A 1 121 ? -2.629 -6.668 -5.141 1 91.69 121 VAL A C 1
ATOM 931 O O . VAL A 1 121 ? -3.211 -5.594 -5.293 1 91.69 121 VAL A O 1
ATOM 934 N N . GLU A 1 122 ? -3.24 -7.77 -5.082 1 90.25 122 GLU A N 1
ATOM 935 C CA . GLU A 1 122 ? -4.695 -7.824 -5.141 1 90.25 122 GLU A CA 1
ATOM 936 C C . GLU A 1 122 ? -5.23 -9.062 -4.414 1 90.25 122 GLU A C 1
ATOM 938 O O . GLU A 1 122 ? -4.566 -10.102 -4.379 1 90.25 122 GLU A O 1
ATOM 943 N N . LEU A 1 123 ? -6.398 -8.875 -3.824 1 89.25 123 LEU A N 1
ATOM 944 C CA . LEU A 1 123 ? -7.043 -9.938 -3.062 1 89.25 123 LEU A CA 1
ATOM 945 C C . LEU A 1 123 ? -8.547 -9.961 -3.33 1 89.25 123 LEU A C 1
ATOM 947 O O . LEU A 1 123 ? -9.172 -8.906 -3.465 1 89.25 123 LEU A O 1
ATOM 951 N N . ALA A 1 124 ? -9.086 -11.156 -3.418 1 88.06 124 ALA A N 1
ATOM 952 C CA . ALA A 1 124 ? -10.523 -11.383 -3.459 1 88.06 124 ALA A CA 1
ATOM 953 C C . ALA A 1 124 ? -10.93 -12.508 -2.512 1 88.06 124 ALA A C 1
ATOM 955 O O . ALA A 1 124 ? -10.383 -13.609 -2.58 1 88.06 124 ALA A O 1
ATOM 956 N N . ASN A 1 125 ? -11.828 -12.203 -1.662 1 85.81 125 ASN A N 1
ATOM 957 C CA . ASN A 1 125 ? -12.328 -13.172 -0.699 1 85.81 125 ASN A CA 1
ATOM 958 C C . ASN A 1 125 ? -13.758 -13.594 -1.021 1 85.81 125 ASN A C 1
ATOM 960 O O . ASN A 1 125 ? -14.578 -12.766 -1.434 1 85.81 125 ASN A O 1
ATOM 964 N N . GLY A 1 126 ? -13.914 -14.891 -0.856 1 81.06 126 GLY A N 1
ATOM 965 C CA . GLY A 1 126 ? -15.297 -15.352 -0.925 1 81.06 126 GLY A CA 1
ATOM 966 C C . GLY A 1 126 ? -16.156 -14.836 0.219 1 81.06 126 GLY A C 1
ATOM 967 O O . GLY A 1 126 ? -15.625 -14.383 1.238 1 81.06 126 GLY A O 1
ATOM 968 N N . MET A 1 127 ? -17.422 -14.852 -0.026 1 66.56 127 MET A N 1
ATOM 969 C CA . MET A 1 127 ? -18.375 -14.359 0.96 1 66.56 127 MET A CA 1
ATOM 970 C C . MET A 1 127 ? -18.219 -15.094 2.287 1 66.56 127 MET A C 1
ATOM 972 O O . MET A 1 127 ? -18.094 -16.312 2.312 1 66.56 127 MET A O 1
ATOM 976 N N . GLY A 1 128 ? -18.094 -14.328 3.346 1 61.06 128 GLY A N 1
ATOM 977 C CA . GLY A 1 128 ? -18.109 -14.898 4.684 1 61.06 128 GLY A CA 1
ATOM 978 C C . GLY A 1 128 ? -16.75 -15.406 5.125 1 61.06 128 GLY A C 1
ATOM 979 O O . GLY A 1 128 ? -16.594 -15.883 6.254 1 61.06 128 GLY A O 1
ATOM 980 N N . ASN A 1 129 ? -15.859 -15.367 4.266 1 61.53 129 ASN A N 1
ATOM 981 C CA . ASN A 1 129 ? -14.57 -15.953 4.633 1 61.53 129 ASN A CA 1
ATOM 982 C C . ASN A 1 129 ? -13.734 -14.992 5.473 1 61.53 129 ASN A C 1
ATOM 984 O O . ASN A 1 129 ? -13.281 -13.961 4.973 1 61.53 129 ASN A O 1
ATOM 988 N N . THR A 1 130 ? -13.602 -15.32 6.715 1 60.97 130 THR A N 1
ATOM 989 C CA . THR A 1 130 ? -12.883 -14.469 7.652 1 60.97 130 THR A CA 1
ATOM 990 C C . THR A 1 130 ? -11.523 -15.07 7.996 1 60.97 130 THR A C 1
ATOM 992 O O . THR A 1 130 ? -10.75 -14.469 8.75 1 60.97 130 THR A O 1
ATOM 995 N N . VAL A 1 131 ? -11.234 -16.203 7.359 1 60.75 131 VAL A N 1
ATOM 996 C CA . VAL A 1 131 ? -10.039 -16.922 7.793 1 60.75 131 VAL A CA 1
ATOM 997 C C . VAL A 1 131 ? -8.797 -16.297 7.168 1 60.75 131 VAL A C 1
ATOM 999 O O . VAL A 1 131 ? -7.707 -16.375 7.734 1 60.75 131 VAL A O 1
ATOM 1002 N N . PHE A 1 132 ? -9.039 -15.672 6.098 1 65.62 132 PHE A N 1
ATOM 1003 C CA . PHE A 1 132 ? -7.867 -15.164 5.387 1 65.62 132 PHE A CA 1
ATOM 1004 C C . PHE A 1 132 ? -7.621 -13.695 5.73 1 65.62 132 PHE A C 1
ATOM 1006 O O . PHE A 1 132 ? -8.523 -12.867 5.605 1 65.62 132 PHE A O 1
ATOM 1013 N N . ARG A 1 133 ? -6.434 -13.445 6.25 1 64.62 133 ARG A N 1
ATOM 1014 C CA . ARG A 1 133 ? -6.125 -12.086 6.684 1 64.62 133 ARG A CA 1
ATOM 1015 C C . ARG A 1 133 ? -4.941 -11.516 5.91 1 64.62 133 ARG A C 1
ATOM 1017 O O . ARG A 1 133 ? -4.242 -10.625 6.398 1 64.62 133 ARG A O 1
ATOM 1024 N N . GLN A 1 134 ? -4.859 -11.852 4.734 1 69.69 134 GLN A N 1
ATOM 1025 C CA . GLN A 1 134 ? -3.73 -11.32 3.979 1 69.69 134 GLN A CA 1
ATOM 1026 C C . GLN A 1 134 ? -3.975 -9.875 3.562 1 69.69 134 GLN A C 1
ATOM 1028 O O . GLN A 1 134 ? -5.125 -9.445 3.439 1 69.69 134 GLN A O 1
ATOM 1033 N N . GLU A 1 135 ? -2.838 -9.102 3.502 1 76.31 135 GLU A N 1
ATOM 1034 C CA . GLU A 1 135 ? -2.932 -7.68 3.172 1 76.31 135 GLU A CA 1
ATOM 1035 C C . GLU A 1 135 ? -2.141 -7.355 1.909 1 76.31 135 GLU A C 1
ATOM 1037 O O . GLU A 1 135 ? -1.179 -8.055 1.576 1 76.31 135 GLU A O 1
ATOM 1042 N N . ILE A 1 136 ? -2.643 -6.391 1.244 1 80.31 136 ILE A N 1
ATOM 1043 C CA . ILE A 1 136 ? -1.912 -5.855 0.099 1 80.31 136 ILE A CA 1
ATOM 1044 C C . ILE A 1 136 ? -0.54 -5.359 0.547 1 80.31 136 ILE A C 1
ATOM 1046 O O . ILE A 1 136 ? -0.403 -4.785 1.63 1 80.31 136 ILE A O 1
ATOM 1050 N N . GLY A 1 137 ? 0.437 -5.625 -0.308 1 83.94 137 GLY A N 1
ATOM 1051 C CA . GLY A 1 137 ? 1.78 -5.121 -0.069 1 83.94 137 GLY A CA 1
ATOM 1052 C C . GLY A 1 137 ? 2.635 -6.07 0.753 1 83.94 137 GLY A C 1
ATOM 1053 O O . GLY A 1 137 ? 3.852 -5.895 0.843 1 83.94 137 GLY A O 1
ATOM 1054 N N . VAL A 1 138 ? 2.088 -7.07 1.354 1 83.88 138 VAL A N 1
ATOM 1055 C CA . VAL A 1 138 ? 2.818 -8.023 2.178 1 83.88 138 VAL A CA 1
ATOM 1056 C C . VAL A 1 138 ? 3.742 -8.867 1.298 1 83.88 138 VAL A C 1
ATOM 1058 O O . VAL A 1 138 ? 3.354 -9.289 0.206 1 83.88 138 VAL A O 1
ATOM 1061 N N . PRO A 1 139 ? 4.914 -8.977 1.73 1 88.81 139 PRO A N 1
ATOM 1062 C CA . PRO A 1 139 ? 5.832 -9.852 0.995 1 88.81 139 PRO A CA 1
ATOM 1063 C C . PRO A 1 139 ? 5.441 -11.328 1.088 1 88.81 139 PRO A C 1
ATOM 1065 O O . PRO A 1 139 ? 4.973 -11.781 2.135 1 88.81 139 PRO A O 1
ATOM 1068 N N . ILE A 1 140 ? 5.633 -12.008 -0.013 1 92.44 140 ILE A N 1
ATOM 1069 C CA . ILE A 1 140 ? 5.344 -13.438 -0.111 1 92.44 140 ILE A CA 1
ATOM 1070 C C . ILE A 1 140 ? 6.648 -14.227 -0.138 1 92.44 140 ILE A C 1
ATOM 1072 O O . ILE A 1 140 ? 7.57 -13.898 -0.892 1 92.44 140 ILE A O 1
ATOM 1076 N N . SER A 1 141 ? 6.711 -15.188 0.693 1 91.5 141 SER A N 1
ATOM 1077 C CA . SER A 1 141 ? 7.914 -16.016 0.708 1 91.5 141 SER A CA 1
ATOM 1078 C C . SER A 1 141 ? 8.086 -16.766 -0.611 1 91.5 141 SER A C 1
ATOM 1080 O O . SER A 1 141 ? 7.164 -17.438 -1.07 1 91.5 141 SER A O 1
ATOM 1082 N N . LEU A 1 142 ? 9.258 -16.719 -1.138 1 93.44 142 LEU A N 1
ATOM 1083 C CA . LEU A 1 142 ? 9.555 -17.406 -2.396 1 93.44 142 LEU A CA 1
ATOM 1084 C C . LEU A 1 142 ? 9.688 -18.906 -2.188 1 93.44 142 LEU A C 1
ATOM 1086 O O . LEU A 1 142 ? 9.336 -19.688 -3.07 1 93.44 142 LEU A O 1
ATOM 1090 N N . SER A 1 143 ? 10.07 -19.297 -1.007 1 89.5 143 SER A N 1
ATOM 1091 C CA . SER A 1 143 ? 10.43 -20.688 -0.788 1 89.5 143 SER A CA 1
ATOM 1092 C C . SER A 1 143 ? 9.297 -21.453 -0.115 1 89.5 143 SER A C 1
ATOM 1094 O O . SER A 1 143 ? 9.164 -22.672 -0.3 1 89.5 143 SER A O 1
ATOM 1096 N N . ARG A 1 144 ? 8.398 -20.734 0.598 1 90.06 144 ARG A N 1
ATOM 1097 C CA . ARG A 1 144 ? 7.508 -21.453 1.494 1 90.06 144 ARG A CA 1
ATOM 1098 C C . ARG A 1 144 ? 6.07 -21.406 0.99 1 90.06 144 ARG A C 1
ATOM 1100 O O . ARG A 1 144 ? 5.152 -21.891 1.663 1 90.06 144 ARG A O 1
ATOM 1107 N N . THR A 1 145 ? 5.883 -20.891 -0.132 1 92.94 145 THR A N 1
ATOM 1108 C CA . THR A 1 145 ? 4.52 -20.75 -0.636 1 92.94 145 THR A CA 1
ATOM 1109 C C . THR A 1 145 ? 4.402 -21.328 -2.045 1 92.94 145 THR A C 1
ATOM 1111 O O . THR A 1 145 ? 5.387 -21.359 -2.789 1 92.94 145 THR A O 1
ATOM 1114 N N . ALA A 1 146 ? 3.158 -21.781 -2.381 1 94.88 146 ALA A N 1
ATOM 1115 C CA . ALA A 1 146 ? 2.879 -22.188 -3.758 1 94.88 146 ALA A CA 1
ATOM 1116 C C . ALA A 1 146 ? 3.104 -21.016 -4.723 1 94.88 146 ALA A C 1
ATOM 1118 O O . ALA A 1 146 ? 3.646 -21.203 -5.812 1 94.88 146 ALA A O 1
ATOM 1119 N N . THR A 1 147 ? 2.744 -19.875 -4.316 1 95.88 147 THR A N 1
ATOM 1120 C CA . THR A 1 147 ? 2.918 -18.672 -5.113 1 95.88 147 THR A CA 1
ATOM 1121 C C . THR A 1 147 ? 4.395 -18.406 -5.387 1 95.88 147 THR A C 1
ATOM 1123 O O . THR A 1 147 ? 4.781 -18.109 -6.52 1 95.88 147 THR A O 1
ATOM 1126 N N . GLY A 1 148 ? 5.195 -18.516 -4.348 1 95.88 148 GLY A N 1
ATOM 1127 C CA . GLY A 1 148 ? 6.629 -18.312 -4.496 1 95.88 148 GLY A CA 1
ATOM 1128 C C . GLY A 1 148 ? 7.27 -19.328 -5.438 1 95.88 148 GLY A C 1
ATOM 1129 O O . GLY A 1 148 ? 8.102 -18.953 -6.27 1 95.88 148 GLY A O 1
ATOM 1130 N N . ARG A 1 149 ? 6.867 -20.547 -5.324 1 94.94 149 ARG A N 1
ATOM 1131 C CA . ARG A 1 149 ? 7.414 -21.578 -6.195 1 94.94 149 ARG A CA 1
ATOM 1132 C C . ARG A 1 149 ? 6.992 -21.359 -7.641 1 94.94 149 ARG A C 1
ATOM 1134 O O . ARG A 1 149 ? 7.789 -21.547 -8.562 1 94.94 149 ARG A O 1
ATOM 1141 N N . ALA A 1 150 ? 5.742 -20.984 -7.844 1 96.38 150 ALA A N 1
ATOM 1142 C CA . ALA A 1 150 ? 5.273 -20.656 -9.188 1 96.38 150 ALA A CA 1
ATOM 1143 C C . ALA A 1 150 ? 6.066 -19.5 -9.781 1 96.38 150 ALA A C 1
ATOM 1145 O O . ALA A 1 150 ? 6.43 -19.516 -10.953 1 96.38 150 ALA A O 1
ATOM 1146 N N . TYR A 1 151 ? 6.355 -18.531 -8.992 1 96.69 151 TYR A N 1
ATOM 1147 C CA . TYR A 1 151 ? 7.148 -17.375 -9.398 1 96.69 151 TYR A CA 1
ATOM 1148 C C . TYR A 1 151 ? 8.547 -17.797 -9.82 1 96.69 151 TYR A C 1
ATOM 1150 O O . TYR A 1 151 ? 9.031 -17.406 -10.891 1 96.69 151 TYR A O 1
ATOM 1158 N N . LEU A 1 152 ? 9.188 -18.609 -8.969 1 95.56 152 LEU A N 1
ATOM 1159 C CA . LEU A 1 152 ? 10.539 -19.062 -9.266 1 95.56 152 LEU A CA 1
ATOM 1160 C C . LEU A 1 152 ? 10.578 -19.859 -10.555 1 95.56 152 LEU A C 1
ATOM 1162 O O . LEU A 1 152 ? 11.523 -19.734 -11.344 1 95.56 152 LEU A O 1
ATOM 1166 N N . LEU A 1 153 ? 9.562 -20.656 -10.781 1 93.38 153 LEU A N 1
ATOM 1167 C CA . LEU A 1 153 ? 9.5 -21.453 -11.992 1 93.38 153 LEU A CA 1
ATOM 1168 C C . LEU A 1 153 ? 9.281 -20.578 -13.219 1 93.38 153 LEU A C 1
ATOM 1170 O O . LEU A 1 153 ? 9.695 -20.922 -14.32 1 93.38 153 LEU A O 1
ATOM 1174 N N . GLY A 1 154 ? 8.617 -19.453 -13.008 1 92.19 154 GLY A N 1
ATOM 1175 C CA . GLY A 1 154 ? 8.336 -18.547 -14.102 1 92.19 154 GLY A CA 1
ATOM 1176 C C . GLY A 1 154 ? 9.492 -17.625 -14.422 1 92.19 154 GLY A C 1
ATOM 1177 O O . GLY A 1 154 ? 9.531 -17.016 -15.492 1 92.19 154 GLY A O 1
ATOM 1178 N N . MET A 1 155 ? 10.43 -17.562 -13.562 1 91.12 155 MET A N 1
ATOM 1179 C CA . MET A 1 155 ? 11.586 -16.688 -13.742 1 91.12 155 MET A CA 1
ATOM 1180 C C . MET A 1 155 ? 12.5 -17.219 -14.836 1 91.12 155 MET A C 1
ATOM 1182 O O . MET A 1 155 ? 12.547 -18.422 -15.086 1 91.12 155 MET A O 1
ATOM 1186 N N . ALA A 1 156 ? 13.242 -16.234 -15.406 1 89.88 156 ALA A N 1
ATOM 1187 C CA . ALA A 1 156 ? 14.312 -16.656 -16.297 1 89.88 156 ALA A CA 1
ATOM 1188 C C . ALA A 1 156 ? 15.312 -17.547 -15.57 1 89.88 156 ALA A C 1
ATOM 1190 O O . ALA A 1 156 ? 15.602 -17.344 -14.391 1 89.88 156 ALA A O 1
ATOM 1191 N N . GLU A 1 157 ? 15.836 -18.469 -16.297 1 91.25 157 GLU A N 1
ATOM 1192 C CA . GLU A 1 157 ? 16.703 -19.484 -15.703 1 91.25 157 GLU A CA 1
ATOM 1193 C C . GLU A 1 157 ? 17.891 -18.844 -14.984 1 91.25 157 GLU A C 1
ATOM 1195 O O . GLU A 1 157 ? 18.266 -19.266 -13.891 1 91.25 157 GLU A O 1
ATOM 1200 N N . ASP A 1 158 ? 18.484 -17.875 -15.562 1 92.56 158 ASP A N 1
ATOM 1201 C CA . ASP A 1 158 ? 19.656 -17.219 -14.984 1 92.56 158 ASP A CA 1
ATOM 1202 C C . ASP A 1 158 ? 19.297 -16.5 -13.68 1 92.56 158 ASP A C 1
ATOM 1204 O O . ASP A 1 158 ? 20.062 -16.547 -12.719 1 92.56 158 ASP A O 1
ATOM 1208 N N . GLU A 1 159 ? 18.156 -15.906 -13.703 1 90.81 159 GLU A N 1
ATOM 1209 C CA . GLU A 1 159 ? 17.719 -15.219 -12.5 1 90.81 159 GLU A CA 1
ATOM 1210 C C . GLU A 1 159 ? 17.391 -16.203 -11.383 1 90.81 159 GLU A C 1
ATOM 1212 O O . GLU A 1 159 ? 17.703 -15.953 -10.219 1 90.81 159 GLU A O 1
ATOM 1217 N N . ARG A 1 160 ? 16.719 -17.25 -11.727 1 93.31 160 ARG A N 1
ATOM 1218 C CA . ARG A 1 160 ? 16.406 -18.297 -10.75 1 93.31 160 ARG A CA 1
ATOM 1219 C C . ARG A 1 160 ? 17.672 -18.875 -10.148 1 93.31 160 ARG A C 1
ATOM 1221 O O . ARG A 1 160 ? 17.766 -19.047 -8.93 1 93.31 160 ARG A O 1
ATOM 1228 N N . LYS A 1 161 ? 18.656 -19.141 -10.961 1 93.69 161 LYS A N 1
ATOM 1229 C CA . LYS A 1 161 ? 19.922 -19.688 -10.5 1 93.69 161 LYS A CA 1
ATOM 1230 C C . LYS A 1 161 ? 20.625 -18.719 -9.539 1 93.69 161 LYS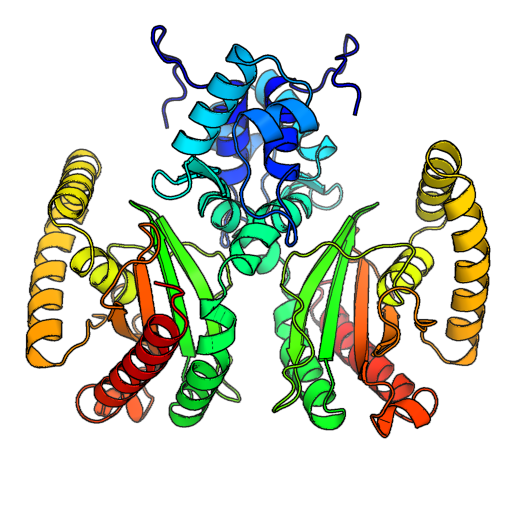 A C 1
ATOM 1232 O O . LYS A 1 161 ? 21.172 -19.141 -8.523 1 93.69 161 LYS A O 1
ATOM 1237 N N . ALA A 1 162 ? 20.562 -17.484 -9.945 1 93.75 162 ALA A N 1
ATOM 1238 C CA . ALA A 1 162 ? 21.188 -16.484 -9.094 1 93.75 162 ALA A CA 1
ATOM 1239 C C . ALA A 1 162 ? 20.531 -16.453 -7.715 1 93.75 162 ALA A C 1
ATOM 1241 O O . ALA A 1 162 ? 21.219 -16.344 -6.699 1 93.75 162 ALA A O 1
ATOM 1242 N N . TYR A 1 163 ? 19.25 -16.5 -7.727 1 93.81 163 TYR A N 1
ATOM 1243 C CA . TYR A 1 163 ? 18.516 -16.516 -6.461 1 93.81 163 TYR A CA 1
ATOM 1244 C C . TYR A 1 163 ? 18.906 -17.734 -5.625 1 93.81 163 TYR A C 1
ATOM 1246 O O . TYR A 1 163 ? 19.156 -17.609 -4.426 1 93.81 163 TYR A O 1
ATOM 1254 N N . LEU A 1 164 ? 18.953 -18.859 -6.219 1 94.38 164 LEU A N 1
ATOM 1255 C CA . LEU A 1 164 ? 19.25 -20.094 -5.512 1 94.38 164 LEU A CA 1
ATOM 1256 C C . LEU A 1 164 ? 20.688 -20.094 -5 1 94.38 164 LEU A C 1
ATOM 1258 O O . LEU A 1 164 ? 20.969 -20.609 -3.914 1 94.38 164 LEU A O 1
ATOM 1262 N N . GLN A 1 165 ? 21.562 -19.562 -5.742 1 94.62 165 GLN A N 1
ATOM 1263 C CA . GLN A 1 165 ? 22.953 -19.469 -5.32 1 94.62 165 GLN A CA 1
ATOM 1264 C C . GLN A 1 165 ? 23.094 -18.562 -4.094 1 94.62 165 GLN A C 1
ATOM 1266 O O . GLN A 1 165 ? 23.828 -18.891 -3.166 1 94.62 165 GLN A O 1
ATOM 1271 N N . ASP A 1 166 ? 22.391 -17.5 -4.234 1 93.56 166 ASP A N 1
ATOM 1272 C CA . ASP A 1 166 ? 22.406 -16.578 -3.092 1 93.56 166 ASP A CA 1
ATOM 1273 C C . ASP A 1 166 ? 21.844 -17.266 -1.847 1 93.56 166 ASP A C 1
ATOM 1275 O O . ASP A 1 166 ? 22.375 -17.094 -0.748 1 93.56 166 ASP A O 1
ATOM 1279 N N . LEU A 1 167 ? 20.766 -17.953 -2.027 1 93.19 167 LEU A N 1
ATOM 1280 C CA . LEU A 1 167 ? 20.172 -18.672 -0.912 1 93.19 167 LEU A CA 1
ATOM 1281 C C . LEU A 1 167 ? 21.109 -19.734 -0.365 1 93.19 167 LEU A C 1
ATOM 1283 O O . LEU A 1 167 ? 21.219 -19.906 0.851 1 93.19 167 LEU A O 1
ATOM 1287 N N . GLN A 1 168 ? 21.781 -20.375 -1.229 1 94.44 168 GLN A N 1
ATOM 1288 C CA . GLN A 1 168 ? 22.734 -21.406 -0.834 1 94.44 168 GLN A CA 1
ATOM 1289 C C . GLN A 1 168 ? 23.859 -20.812 0.018 1 94.44 168 GLN A C 1
ATOM 1291 O O . GLN A 1 168 ? 24.297 -21.438 0.988 1 94.44 168 GLN A O 1
ATOM 1296 N N . ARG A 1 169 ? 24.297 -19.641 -0.333 1 94.81 169 ARG A N 1
ATOM 1297 C CA . ARG A 1 169 ? 25.375 -18.969 0.387 1 94.81 169 ARG A CA 1
ATOM 1298 C C . ARG A 1 169 ? 24.906 -18.516 1.771 1 94.81 169 ARG A C 1
ATOM 1300 O O . ARG A 1 169 ? 25.656 -18.641 2.748 1 94.81 169 ARG A O 1
ATOM 1307 N N . ASN A 1 170 ? 23.672 -18.125 1.88 1 93 170 ASN A N 1
ATOM 1308 C CA . ASN A 1 170 ? 23.188 -17.484 3.105 1 93 170 ASN A CA 1
ATOM 1309 C C . ASN A 1 170 ? 22.484 -18.5 4.012 1 93 170 ASN A C 1
ATOM 1311 O O . ASN A 1 170 ? 22.469 -18.328 5.234 1 93 170 ASN A O 1
ATOM 1315 N N . ASP A 1 171 ? 21.797 -19.453 3.412 1 94.5 171 ASP A N 1
ATOM 1316 C CA . ASP A 1 171 ? 21.047 -20.469 4.145 1 94.5 171 ASP A CA 1
ATOM 1317 C C . ASP A 1 171 ? 21.031 -21.797 3.385 1 94.5 171 ASP A C 1
ATOM 1319 O O . ASP A 1 171 ? 20.016 -22.172 2.803 1 94.5 171 ASP A O 1
ATOM 1323 N N . PRO A 1 172 ? 22.078 -22.562 3.547 1 93.88 172 PRO A N 1
ATOM 1324 C CA . PRO A 1 172 ? 22.234 -23.812 2.777 1 93.88 172 PRO A CA 1
ATOM 1325 C C . PRO A 1 172 ? 21.125 -24.812 3.059 1 93.88 172 PRO A C 1
ATOM 1327 O O . PRO A 1 172 ? 20.688 -25.531 2.152 1 93.88 172 PRO A O 1
ATOM 1330 N N . GLN A 1 173 ? 20.719 -24.875 4.289 1 93.75 173 GLN A N 1
ATOM 1331 C CA . GLN A 1 173 ? 19.656 -25.828 4.629 1 93.75 173 GLN A CA 1
ATOM 1332 C C . GLN A 1 173 ? 18.359 -25.484 3.902 1 93.75 173 GLN A C 1
ATOM 1334 O O . GLN A 1 173 ? 17.703 -26.359 3.342 1 93.75 173 GLN A O 1
ATOM 1339 N N . ARG A 1 174 ? 18.016 -24.234 3.875 1 91.25 174 ARG A N 1
ATOM 1340 C CA . ARG A 1 174 ? 16.828 -23.797 3.172 1 91.25 174 ARG A CA 1
ATOM 1341 C C . ARG A 1 174 ? 16.969 -24 1.667 1 91.25 174 ARG A C 1
ATOM 1343 O O . ARG A 1 174 ? 15.992 -24.328 0.985 1 91.25 174 ARG A O 1
ATOM 1350 N N . ALA A 1 175 ? 18.141 -23.797 1.258 1 93.81 175 ALA A N 1
ATOM 1351 C CA . ALA A 1 175 ? 18.391 -23.953 -0.172 1 93.81 175 ALA A CA 1
ATOM 1352 C C . ALA A 1 175 ? 18.156 -25.406 -0.607 1 93.81 175 ALA A C 1
ATOM 1354 O O . ALA A 1 175 ? 17.531 -25.641 -1.643 1 93.81 175 ALA A O 1
ATOM 1355 N N . ALA A 1 176 ? 18.672 -26.328 0.152 1 92.94 176 ALA A N 1
ATOM 1356 C CA . ALA A 1 176 ? 18.484 -27.734 -0.167 1 92.94 176 ALA A CA 1
ATOM 1357 C C . ALA A 1 176 ? 17.016 -28.125 -0.109 1 92.94 176 ALA A C 1
ATOM 1359 O O . ALA A 1 176 ? 16.531 -28.859 -0.969 1 92.94 176 ALA A O 1
ATOM 1360 N N . TRP A 1 177 ? 16.406 -27.641 0.868 1 91.5 177 TRP A N 1
ATOM 1361 C CA . TRP A 1 177 ? 14.984 -27.891 1.03 1 91.5 177 TRP A CA 1
ATOM 1362 C C . TRP A 1 177 ? 14.195 -27.344 -0.149 1 91.5 177 TRP A C 1
ATOM 1364 O O . TRP A 1 177 ? 13.32 -28.016 -0.693 1 91.5 177 TRP A O 1
ATOM 1374 N N . LEU A 1 178 ? 14.555 -26.188 -0.55 1 92.69 178 LEU A N 1
ATOM 1375 C CA . LEU A 1 178 ? 13.852 -25.516 -1.641 1 92.69 178 LEU A CA 1
ATOM 1376 C C . LEU A 1 178 ? 14.094 -26.234 -2.963 1 92.69 178 LEU A C 1
ATOM 1378 O O . LEU A 1 178 ? 13.203 -26.297 -3.814 1 92.69 178 LEU A O 1
ATOM 1382 N N . GLU A 1 179 ? 15.25 -26.734 -3.166 1 92.38 179 GLU A N 1
ATOM 1383 C CA . GLU A 1 179 ? 15.555 -27.469 -4.398 1 92.38 179 GLU A CA 1
ATOM 1384 C C . GLU A 1 179 ? 14.602 -28.641 -4.598 1 92.38 179 GLU A C 1
ATOM 1386 O O . GLU A 1 179 ? 14.117 -28.875 -5.707 1 92.38 179 GLU A O 1
ATOM 1391 N N . GLN A 1 180 ? 14.43 -29.328 -3.613 1 91.56 180 GLN A N 1
ATOM 1392 C CA . GLN A 1 180 ? 13.492 -30.453 -3.678 1 91.56 180 GLN A CA 1
ATOM 1393 C C . GLN A 1 180 ? 12.07 -29.969 -3.953 1 91.56 180 GLN A C 1
ATOM 1395 O O . GLN A 1 180 ? 11.352 -30.562 -4.754 1 91.56 180 GLN A O 1
ATOM 1400 N N . ARG A 1 181 ? 11.742 -28.953 -3.279 1 92.19 181 ARG A N 1
ATOM 1401 C CA . ARG A 1 181 ? 10.391 -28.422 -3.43 1 92.19 181 ARG A CA 1
ATOM 1402 C C . ARG A 1 181 ? 10.18 -27.875 -4.84 1 92.19 181 ARG A C 1
ATOM 1404 O O . ARG A 1 181 ? 9.062 -27.938 -5.371 1 92.19 181 ARG A O 1
ATOM 1411 N N . LEU A 1 182 ? 11.203 -27.312 -5.398 1 94.12 182 LEU A N 1
ATOM 1412 C CA . LEU A 1 182 ? 11.094 -26.812 -6.758 1 94.12 182 LEU A CA 1
ATOM 1413 C C . LEU A 1 182 ? 10.922 -27.938 -7.758 1 94.12 182 LEU A C 1
ATOM 1415 O O . LEU A 1 182 ? 10.211 -27.797 -8.75 1 94.12 182 LEU A O 1
ATOM 1419 N N . THR A 1 183 ? 11.562 -29.031 -7.504 1 93.56 183 THR A N 1
ATOM 1420 C CA . THR A 1 183 ? 11.375 -30.203 -8.344 1 93.56 183 THR A CA 1
ATOM 1421 C C . THR A 1 183 ? 9.93 -30.688 -8.289 1 93.56 183 THR A C 1
ATOM 1423 O O . THR A 1 183 ? 9.32 -30.953 -9.32 1 93.56 183 THR A O 1
ATOM 1426 N N . ASP A 1 184 ? 9.461 -30.766 -7.125 1 92.25 184 ASP A N 1
ATOM 1427 C CA . ASP A 1 184 ? 8.062 -31.156 -6.945 1 92.25 184 ASP A CA 1
ATOM 1428 C C . ASP A 1 184 ? 7.125 -30.188 -7.664 1 92.25 184 ASP A C 1
ATOM 1430 O O . ASP A 1 184 ? 6.164 -30.609 -8.312 1 92.25 184 ASP A O 1
ATOM 1434 N N . ALA A 1 185 ? 7.41 -28.922 -7.504 1 93.88 185 ALA A N 1
ATOM 1435 C CA . ALA A 1 185 ? 6.574 -27.891 -8.125 1 93.88 185 ALA A CA 1
ATOM 1436 C C . ALA A 1 185 ? 6.605 -28 -9.648 1 93.88 185 ALA A C 1
ATOM 1438 O O . ALA A 1 185 ? 5.586 -27.812 -10.305 1 93.88 185 ALA A O 1
ATOM 1439 N N . ARG A 1 186 ? 7.746 -28.281 -10.164 1 94.5 186 ARG A N 1
ATOM 1440 C CA . ARG A 1 186 ? 7.883 -28.469 -11.602 1 94.5 186 ARG A CA 1
ATOM 1441 C C . ARG A 1 186 ? 7.039 -29.641 -12.078 1 94.5 186 ARG A C 1
ATOM 1443 O O . ARG A 1 186 ? 6.375 -29.562 -13.117 1 94.5 186 ARG A O 1
ATOM 1450 N N . ASP A 1 187 ? 7.098 -30.688 -11.359 1 94.19 187 ASP A N 1
ATOM 1451 C CA . ASP A 1 187 ? 6.324 -31.875 -11.695 1 94.19 187 ASP A CA 1
ATOM 1452 C C . ASP A 1 187 ? 4.824 -31.594 -11.641 1 94.19 187 ASP A C 1
ATOM 1454 O O . ASP A 1 187 ? 4.078 -31.969 -12.547 1 94.19 187 ASP A O 1
ATOM 1458 N N . ASP A 1 188 ? 4.441 -30.969 -10.586 1 92.56 188 ASP A N 1
ATOM 1459 C CA . ASP A 1 188 ? 3.035 -30.594 -10.43 1 92.56 188 ASP A CA 1
ATOM 1460 C C . ASP A 1 188 ? 2.57 -29.703 -11.578 1 92.56 188 ASP A C 1
ATOM 1462 O O . ASP A 1 188 ? 1.491 -29.906 -12.133 1 92.56 188 ASP A O 1
ATOM 1466 N N . PHE A 1 189 ? 3.365 -28.75 -11.867 1 94.25 189 PHE A N 1
ATOM 1467 C CA . PHE A 1 189 ? 3.016 -27.812 -12.922 1 94.25 189 PHE A CA 1
ATOM 1468 C C . PHE A 1 189 ? 2.916 -28.516 -14.266 1 94.25 189 PHE A C 1
ATOM 1470 O O . PHE A 1 189 ? 2.012 -28.234 -15.055 1 94.25 189 PHE A O 1
ATOM 1477 N N . ALA A 1 190 ? 3.795 -29.406 -14.539 1 94.38 190 ALA A N 1
ATOM 1478 C CA . ALA A 1 190 ? 3.785 -30.156 -15.797 1 94.38 190 ALA A CA 1
ATOM 1479 C C . ALA A 1 190 ? 2.559 -31.062 -15.883 1 94.38 190 ALA A C 1
ATOM 1481 O O . ALA A 1 190 ? 1.937 -31.172 -16.938 1 94.38 190 ALA A O 1
ATOM 1482 N N . ARG A 1 191 ? 2.195 -31.641 -14.828 1 93.75 191 ARG A N 1
ATOM 1483 C CA . ARG A 1 191 ? 1.128 -32.625 -14.812 1 93.75 191 ARG A CA 1
ATOM 1484 C C . ARG A 1 191 ? -0.24 -31.969 -14.711 1 93.75 191 ARG A C 1
ATOM 1486 O O . ARG A 1 191 ? -1.198 -32.406 -15.352 1 93.75 191 ARG A O 1
ATOM 1493 N N . HIS A 1 192 ? -0.316 -30.953 -13.852 1 93.06 192 HIS A N 1
ATOM 1494 C CA . HIS A 1 192 ? -1.629 -30.438 -13.484 1 93.06 192 HIS A CA 1
ATOM 1495 C C . HIS A 1 192 ? -1.797 -29 -13.938 1 93.06 192 HIS A C 1
ATOM 1497 O O . HIS A 1 192 ? -2.908 -28.453 -13.93 1 93.06 192 HIS A O 1
ATOM 1503 N N . GLY A 1 193 ? -0.709 -28.328 -14.305 1 93.88 193 GLY A N 1
ATOM 1504 C CA . GLY A 1 193 ? -0.763 -26.953 -14.773 1 93.88 193 GLY A CA 1
ATOM 1505 C C . GLY A 1 193 ? -0.717 -25.938 -13.648 1 93.88 193 GLY A C 1
ATOM 1506 O O . GLY A 1 193 ? -1.031 -24.75 -13.859 1 93.88 193 GLY A O 1
ATOM 1507 N N . PHE A 1 194 ? -0.477 -26.406 -12.461 1 95.94 194 PHE A N 1
ATOM 1508 C CA . PHE A 1 194 ? -0.352 -25.484 -11.336 1 95.94 194 PHE A CA 1
ATOM 1509 C C . PHE A 1 194 ? 0.652 -26.016 -10.32 1 95.94 194 PHE A C 1
ATOM 1511 O O . PHE A 1 194 ? 0.949 -27.219 -10.297 1 95.94 194 PHE A O 1
ATOM 1518 N N . CYS A 1 195 ? 1.175 -25.047 -9.484 1 95.69 195 CYS A N 1
ATOM 1519 C CA . CYS A 1 195 ? 1.995 -25.406 -8.328 1 95.69 195 CYS A CA 1
ATOM 1520 C C . CYS A 1 195 ? 1.142 -25.531 -7.074 1 95.69 195 CYS A C 1
ATOM 1522 O O . CYS A 1 195 ? 0.135 -24.844 -6.926 1 95.69 195 CYS A O 1
ATOM 1524 N N . ARG A 1 196 ? 1.56 -26.391 -6.156 1 93 196 ARG A N 1
ATOM 1525 C CA . ARG A 1 196 ? 0.781 -26.625 -4.945 1 93 196 ARG A CA 1
ATOM 1526 C C . ARG A 1 196 ? 1.606 -26.359 -3.695 1 93 196 ARG A C 1
ATOM 1528 O O . ARG A 1 196 ? 2.834 -26.453 -3.719 1 93 196 ARG A O 1
ATOM 1535 N N . SER A 1 197 ? 0.762 -25.969 -2.664 1 86.06 197 SER A N 1
ATOM 1536 C CA . SER A 1 197 ? 1.419 -25.891 -1.364 1 86.06 197 SER A CA 1
ATOM 1537 C C . SER A 1 197 ? 1.503 -27.25 -0.692 1 86.06 197 SER A C 1
ATOM 1539 O O . SER A 1 197 ? 0.73 -28.156 -1.014 1 86.06 197 SER A O 1
ATOM 1541 N N . HIS A 1 198 ? 2.4 -27.5 0.161 1 76.12 198 HIS A N 1
ATOM 1542 C CA . HIS A 1 198 ? 2.555 -28.734 0.908 1 76.12 198 HIS A CA 1
ATOM 1543 C C . HIS A 1 198 ? 2.492 -28.484 2.41 1 76.12 198 HIS A C 1
ATOM 1545 O O . HIS A 1 198 ? 3.186 -29.156 3.186 1 76.12 198 HIS A O 1
ATOM 1551 N N . GLY A 1 199 ? 1.565 -27.438 2.73 1 75.12 199 GLY A N 1
ATOM 1552 C CA . GLY A 1 199 ? 1.402 -27.109 4.141 1 75.12 199 GLY A CA 1
ATOM 1553 C C . GLY A 1 199 ? 2.623 -26.438 4.746 1 75.12 199 GLY A C 1
ATOM 1554 O O . GLY A 1 199 ? 2.82 -26.484 5.961 1 75.12 199 GLY A O 1
ATOM 1555 N N . ASP A 1 200 ? 3.387 -25.859 3.949 1 76 200 ASP A N 1
ATOM 1556 C CA . ASP A 1 200 ? 4.664 -25.328 4.41 1 76 200 ASP A CA 1
ATOM 1557 C C . ASP A 1 200 ? 4.457 -24.078 5.273 1 76 200 ASP A C 1
ATOM 1559 O O . ASP A 1 200 ? 5.184 -23.875 6.25 1 76 200 ASP A O 1
ATOM 1563 N N . LEU A 1 201 ? 3.488 -23.281 4.949 1 74.44 201 LEU A N 1
ATOM 1564 C CA . LEU A 1 201 ? 3.26 -22.047 5.703 1 74.44 201 LEU A CA 1
ATOM 1565 C C . LEU A 1 201 ? 2.115 -22.219 6.695 1 74.44 201 LEU A C 1
ATOM 1567 O O . LEU A 1 201 ? 2.244 -21.859 7.867 1 74.44 201 LEU A O 1
ATOM 1571 N N . HIS A 1 202 ? 1.062 -22.688 6.254 1 80.88 202 HIS A N 1
ATOM 1572 C CA . HIS A 1 202 ? -0.112 -22.938 7.078 1 80.88 202 HIS A CA 1
ATOM 1573 C C . HIS A 1 202 ? -0.682 -24.328 6.805 1 80.88 202 HIS A C 1
ATOM 1575 O O . HIS A 1 202 ? -1.204 -24.578 5.715 1 80.88 202 HIS A O 1
ATOM 1581 N N . ARG A 1 203 ? -0.807 -25.125 7.824 1 83.88 203 ARG A N 1
ATOM 1582 C CA . ARG A 1 203 ? -1.24 -26.5 7.641 1 83.88 203 ARG A CA 1
ATOM 1583 C C . ARG A 1 203 ? -2.738 -26.578 7.367 1 83.88 203 ARG A C 1
ATOM 1585 O O . ARG A 1 203 ? -3.221 -27.547 6.781 1 83.88 203 ARG A O 1
ATOM 1592 N N . GLU A 1 204 ? -3.391 -25.594 7.742 1 87.94 204 GLU A N 1
ATOM 1593 C CA . GLU A 1 204 ? -4.848 -25.609 7.637 1 87.94 204 GLU A CA 1
ATOM 1594 C C . GLU A 1 204 ? -5.312 -25.016 6.312 1 87.94 204 GLU A C 1
ATOM 1596 O O . GLU A 1 204 ? -6.512 -25 6.023 1 87.94 204 GLU A O 1
ATOM 1601 N N . ILE A 1 205 ? -4.359 -24.594 5.504 1 88.75 205 ILE A N 1
ATOM 1602 C CA . ILE A 1 205 ? -4.703 -23.922 4.25 1 88.75 205 ILE A CA 1
ATOM 1603 C C . ILE A 1 205 ? -3.951 -24.578 3.094 1 88.75 205 ILE A C 1
ATOM 1605 O O . ILE A 1 205 ? -2.756 -24.859 3.203 1 88.75 205 ILE A O 1
ATOM 1609 N N . GLU A 1 206 ? -4.695 -24.922 2.096 1 91.31 206 GLU A N 1
ATOM 1610 C CA . GLU A 1 206 ? -4.094 -25.375 0.848 1 91.31 206 GLU A CA 1
ATOM 1611 C C . GLU A 1 206 ? -4.145 -24.297 -0.226 1 91.31 206 GLU A C 1
ATOM 1613 O O . GLU A 1 206 ? -5.152 -23.594 -0.36 1 91.31 206 GLU A O 1
ATOM 1618 N N . SER A 1 207 ? -3.002 -24.141 -0.884 1 93.81 207 SER A N 1
ATOM 1619 C CA . SER A 1 207 ? -2.947 -23.141 -1.949 1 93.81 207 SER A CA 1
ATOM 1620 C C . SER A 1 207 ? -2.404 -23.75 -3.24 1 93.81 207 SER A C 1
ATOM 1622 O O . SER A 1 207 ? -1.515 -24.594 -3.209 1 93.81 207 SER A O 1
ATOM 1624 N N . ILE A 1 208 ? -2.973 -23.328 -4.312 1 96 208 ILE A N 1
ATOM 1625 C CA . ILE A 1 208 ? -2.396 -23.609 -5.621 1 96 208 ILE A CA 1
ATOM 1626 C C . ILE A 1 208 ? -2.117 -22.297 -6.355 1 96 208 ILE A C 1
ATOM 1628 O O . ILE A 1 208 ? -2.793 -21.281 -6.121 1 96 208 ILE A O 1
ATOM 1632 N N . ALA A 1 209 ? -1.089 -22.312 -7.258 1 97.5 209 ALA A N 1
ATOM 1633 C CA . ALA A 1 209 ? -0.646 -21.078 -7.895 1 97.5 209 ALA A CA 1
ATOM 1634 C C . ALA A 1 209 ? -0.243 -21.328 -9.344 1 97.5 209 ALA A C 1
ATOM 1636 O O . ALA A 1 209 ? 0.297 -22.391 -9.68 1 97.5 209 ALA A O 1
ATOM 1637 N N . VAL A 1 210 ? -0.517 -20.375 -10.195 1 96.75 210 VAL A N 1
ATOM 1638 C CA . VAL A 1 210 ? -0.192 -20.406 -11.617 1 96.75 210 VAL A CA 1
ATOM 1639 C C . VAL A 1 210 ? 0.475 -19.109 -12.031 1 96.75 210 VAL A C 1
ATOM 1641 O O . VAL A 1 210 ? -0.1 -18.031 -11.859 1 96.75 210 VAL A O 1
ATOM 1644 N N . PRO A 1 211 ? 1.719 -19.156 -12.547 1 95.44 211 PRO A N 1
ATOM 1645 C CA . PRO A 1 211 ? 2.332 -17.953 -13.109 1 95.44 211 PRO A CA 1
ATOM 1646 C C . PRO A 1 211 ? 1.759 -17.578 -14.469 1 95.44 211 PRO A C 1
ATOM 1648 O O . PRO A 1 211 ? 1.364 -18.453 -15.242 1 95.44 211 PRO A O 1
ATOM 1651 N N . MET A 1 212 ? 1.716 -16.297 -14.648 1 92.25 212 MET A N 1
ATOM 1652 C CA . MET A 1 212 ? 1.383 -15.852 -15.992 1 92.25 212 MET A CA 1
ATOM 1653 C C . MET A 1 212 ? 2.525 -16.141 -16.969 1 92.25 212 MET A C 1
ATOM 1655 O O . MET A 1 212 ? 3.688 -16.219 -16.562 1 92.25 212 MET A O 1
ATOM 1659 N N . SER A 1 213 ? 2.209 -16.234 -18.25 1 82.94 213 SER A N 1
ATOM 1660 C CA . SER A 1 213 ? 3.178 -16.703 -19.234 1 82.94 213 SER A CA 1
ATOM 1661 C C . SER A 1 213 ? 4.191 -15.609 -19.578 1 82.94 213 SER A C 1
ATOM 1663 O O . SER A 1 213 ? 5.379 -15.883 -19.75 1 82.94 213 SER A O 1
ATOM 1665 N N . GLN A 1 214 ? 3.729 -14.43 -19.734 1 76.06 214 GLN A N 1
ATOM 1666 C CA . GLN A 1 214 ? 4.645 -13.383 -20.172 1 76.06 214 GLN A CA 1
ATOM 1667 C C . GLN A 1 214 ? 4.801 -12.297 -19.109 1 76.06 214 GLN A C 1
ATOM 1669 O O . GLN A 1 214 ? 3.811 -11.805 -18.562 1 76.06 214 GLN A O 1
ATOM 1674 N N . PRO A 1 215 ? 6.121 -12.125 -18.906 1 69.88 215 PRO A N 1
ATOM 1675 C CA . PRO A 1 215 ? 6.348 -10.977 -18.016 1 69.88 215 PRO A CA 1
ATOM 1676 C C . PRO A 1 215 ? 5.988 -9.648 -18.672 1 69.88 215 PRO A C 1
ATOM 1678 O O . PRO A 1 215 ? 5.988 -9.539 -19.891 1 69.88 215 PRO A O 1
ATOM 1681 N N . GLN A 1 216 ? 5.555 -8.781 -17.891 1 70.5 216 GLN A N 1
ATOM 1682 C CA . GLN A 1 216 ? 5.32 -7.41 -18.328 1 70.5 216 GLN A CA 1
ATOM 1683 C C . GLN A 1 216 ? 6.395 -6.469 -17.797 1 70.5 216 GLN A C 1
ATOM 1685 O O . GLN A 1 216 ? 6.457 -6.223 -16.578 1 70.5 216 GLN A O 1
ATOM 1690 N N . ASP A 1 217 ? 7.234 -5.945 -18.672 1 71.94 217 ASP A N 1
ATOM 1691 C CA . ASP A 1 217 ? 8.297 -5.02 -18.281 1 71.94 217 ASP A CA 1
ATOM 1692 C C . ASP A 1 217 ? 9.18 -5.613 -17.188 1 71.94 217 ASP A C 1
ATOM 1694 O O . ASP A 1 217 ? 9.453 -4.953 -16.188 1 71.94 217 ASP A O 1
ATOM 1698 N N . GLY A 1 218 ? 9.422 -6.926 -17.297 1 76.31 218 GLY A N 1
ATOM 1699 C CA . GLY A 1 218 ? 10.312 -7.594 -16.359 1 76.31 218 GLY A CA 1
ATOM 1700 C C . GLY A 1 218 ? 9.609 -8.047 -15.102 1 76.31 218 GLY A C 1
ATOM 1701 O O . GLY A 1 218 ? 10.219 -8.688 -14.234 1 76.31 218 GLY A O 1
ATOM 1702 N N . GLU A 1 219 ? 8.383 -7.742 -15.008 1 87.12 219 GLU A N 1
ATOM 1703 C CA . GLU A 1 219 ? 7.613 -8.18 -13.844 1 87.12 219 GLU A CA 1
ATOM 1704 C C . GLU A 1 219 ? 6.812 -9.445 -14.156 1 87.12 219 GLU A C 1
ATOM 1706 O O . GLU A 1 219 ? 6.266 -9.586 -15.25 1 87.12 219 GLU A O 1
ATOM 1711 N N . LEU A 1 220 ? 6.875 -10.336 -13.227 1 92.75 220 LEU A N 1
ATOM 1712 C CA . LEU A 1 220 ? 6.137 -11.586 -13.352 1 92.75 220 LEU A CA 1
ATOM 1713 C C . LEU A 1 220 ? 4.941 -11.609 -12.406 1 92.75 220 LEU A C 1
ATOM 1715 O O . LEU A 1 220 ? 5.047 -11.18 -11.258 1 92.75 220 LEU A O 1
ATOM 1719 N N . TRP A 1 221 ? 3.902 -12.117 -12.977 1 94.56 221 TRP A N 1
ATOM 1720 C CA . TRP A 1 221 ? 2.654 -12.148 -12.219 1 94.56 221 TRP A CA 1
ATOM 1721 C C . TRP A 1 221 ? 2.25 -13.586 -11.898 1 94.56 221 TRP A C 1
ATOM 1723 O O . TRP A 1 221 ? 2.432 -14.484 -12.727 1 94.56 221 TRP A O 1
ATOM 1733 N N . VAL A 1 222 ? 1.709 -13.773 -10.688 1 96.56 222 VAL A N 1
ATOM 1734 C CA . VAL A 1 222 ? 1.262 -15.094 -10.258 1 96.56 222 VAL A CA 1
ATOM 1735 C C . VAL A 1 222 ? -0.134 -14.992 -9.641 1 96.56 222 VAL A C 1
ATOM 1737 O O . VAL A 1 222 ? -0.396 -14.109 -8.82 1 96.56 222 VAL A O 1
ATOM 1740 N N . PHE A 1 223 ? -1 -15.875 -10.078 1 97.12 223 PHE A N 1
ATOM 1741 C CA . PHE A 1 223 ? -2.303 -16.031 -9.445 1 97.12 223 PHE A CA 1
ATOM 1742 C C . PHE A 1 223 ? -2.309 -17.234 -8.508 1 97.12 223 PHE A C 1
ATOM 1744 O O . PHE A 1 223 ? -1.725 -18.281 -8.828 1 97.12 223 PHE A O 1
ATOM 1751 N N . ALA A 1 224 ? -3.018 -17.109 -7.41 1 96.44 224 ALA A N 1
ATOM 1752 C CA . ALA A 1 224 ? -3.146 -18.219 -6.477 1 96.44 224 ALA A CA 1
ATOM 1753 C C . ALA A 1 224 ? -4.543 -18.266 -5.863 1 96.44 224 ALA A C 1
ATOM 1755 O O . ALA A 1 224 ? -5.223 -17.25 -5.781 1 96.44 224 ALA A O 1
ATOM 1756 N N . VAL A 1 225 ? -4.965 -19.422 -5.496 1 95.06 225 VAL A N 1
ATOM 1757 C CA . VAL A 1 225 ? -6.199 -19.641 -4.75 1 95.06 225 VAL A CA 1
ATOM 1758 C C . VAL A 1 225 ? -5.918 -20.484 -3.514 1 95.06 225 VAL A C 1
ATOM 1760 O O . VAL A 1 225 ? -5.156 -21.453 -3.578 1 95.06 225 VAL A O 1
ATOM 1763 N N . SER A 1 226 ? -6.461 -20.031 -2.455 1 92.69 226 SER A N 1
ATOM 1764 C CA . SER A 1 226 ? -6.312 -20.734 -1.188 1 92.69 226 SER A CA 1
ATOM 1765 C C . SER A 1 226 ? -7.668 -21.172 -0.633 1 92.69 226 SER A C 1
ATOM 1767 O O . SER A 1 226 ? -8.633 -20.406 -0.678 1 92.69 226 SER A O 1
ATOM 1769 N N . VAL A 1 227 ? -7.723 -22.359 -0.108 1 90.69 227 VAL A N 1
ATOM 1770 C CA . VAL A 1 227 ? -8.93 -22.891 0.516 1 90.69 227 VAL A CA 1
ATOM 1771 C C . VAL A 1 227 ? -8.562 -23.641 1.8 1 90.69 227 VAL A C 1
ATOM 1773 O O . VAL A 1 227 ? -7.457 -24.172 1.92 1 90.69 227 VAL A O 1
ATOM 1776 N N . PRO A 1 228 ? -9.461 -23.578 2.732 1 88.62 228 PRO A N 1
ATOM 1777 C CA . PRO A 1 228 ? -9.219 -24.438 3.893 1 88.62 228 PRO A CA 1
ATOM 1778 C C . PRO A 1 228 ? -9.156 -25.922 3.529 1 88.62 228 PRO A C 1
ATOM 1780 O O . PRO A 1 228 ? -9.852 -26.359 2.611 1 88.62 228 PRO A O 1
ATOM 1783 N N . VAL A 1 229 ? -8.398 -26.656 4.379 1 88.25 229 VAL A N 1
ATOM 1784 C CA . VAL A 1 229 ? -8.227 -28.078 4.094 1 88.25 229 VAL A CA 1
ATOM 1785 C C . VAL A 1 229 ? -9.539 -28.812 4.332 1 88.25 229 VAL A C 1
ATOM 1787 O O . VAL A 1 229 ? -9.734 -29.922 3.83 1 88.25 229 VAL A O 1
ATOM 1790 N N . PHE A 1 230 ? -10.43 -28.25 5.043 1 87.19 230 PHE A N 1
ATOM 1791 C CA . PHE A 1 230 ? -11.703 -28.906 5.309 1 87.19 230 PHE A CA 1
ATOM 1792 C C . PHE A 1 230 ? -12.734 -28.547 4.242 1 87.19 230 PHE A C 1
ATOM 1794 O O . PHE A 1 230 ? -13.836 -29.109 4.219 1 87.19 230 PHE A O 1
ATOM 1801 N N . SER A 1 231 ? -12.414 -27.641 3.387 1 88 231 SER A N 1
ATOM 1802 C CA . SER A 1 231 ? -13.305 -27.234 2.307 1 88 231 SER A CA 1
ATOM 1803 C C . SER A 1 231 ? -13.492 -28.375 1.3 1 88 231 SER A C 1
ATOM 1805 O O . SER A 1 231 ? -12.547 -29.094 0.994 1 88 231 SER A O 1
ATOM 1807 N N . PRO A 1 232 ? -14.664 -28.5 0.713 1 88.31 232 PRO A N 1
ATOM 1808 C CA . PRO A 1 232 ? -14.883 -29.469 -0.361 1 88.31 232 PRO A CA 1
ATOM 1809 C C . PRO A 1 232 ? -13.961 -29.25 -1.555 1 88.31 232 PRO A C 1
ATOM 1811 O O . PRO A 1 232 ? -13.656 -30.203 -2.291 1 88.31 232 PRO A O 1
ATOM 1814 N N . MET A 1 233 ? -13.523 -28.125 -1.702 1 88.38 233 MET A N 1
ATOM 1815 C CA . MET A 1 233 ? -12.656 -27.812 -2.836 1 88.38 233 MET A CA 1
ATOM 1816 C C . MET A 1 233 ? -11.281 -28.438 -2.666 1 88.38 233 MET A C 1
ATOM 1818 O O . MET A 1 233 ? -10.57 -28.656 -3.646 1 88.38 233 MET A O 1
ATOM 1822 N N . TYR A 1 234 ? -10.953 -28.672 -1.463 1 88.94 234 TYR A N 1
ATOM 1823 C CA . TYR A 1 234 ? -9.664 -29.297 -1.189 1 88.94 234 TYR A CA 1
ATOM 1824 C C . TYR A 1 234 ? -9.562 -30.656 -1.881 1 88.94 234 TYR A C 1
ATOM 1826 O O . TYR A 1 234 ? -8.5 -31.031 -2.387 1 88.94 234 TYR A O 1
ATOM 1834 N N . ALA A 1 235 ? -10.617 -31.328 -1.978 1 91.06 235 ALA A N 1
ATOM 1835 C CA . ALA A 1 235 ? -10.648 -32.656 -2.586 1 91.06 235 ALA A CA 1
ATOM 1836 C C . ALA A 1 235 ? -10.703 -32.562 -4.105 1 91.06 235 ALA A C 1
ATOM 1838 O O . ALA A 1 235 ? -10.492 -33.562 -4.805 1 91.06 235 ALA A O 1
ATOM 1839 N N . ARG A 1 236 ? -10.867 -31.422 -4.594 1 92.44 236 ARG A N 1
ATOM 1840 C CA . ARG A 1 236 ? -11.062 -31.25 -6.027 1 92.44 236 ARG A CA 1
ATOM 1841 C C . ARG A 1 236 ? -10.055 -30.266 -6.605 1 92.44 236 ARG A C 1
ATOM 1843 O O . ARG A 1 236 ? -10.383 -29.5 -7.516 1 92.44 236 ARG A O 1
ATOM 1850 N N . LEU A 1 237 ? -8.93 -30.234 -6.055 1 89.44 237 LEU A N 1
ATOM 1851 C CA . LEU A 1 237 ? -7.895 -29.328 -6.508 1 89.44 237 LEU A CA 1
ATOM 1852 C C . LEU A 1 237 ? -7.551 -29.562 -7.977 1 89.44 237 LEU A C 1
ATOM 1854 O O . LEU A 1 237 ? -7.547 -28.641 -8.781 1 89.44 237 LEU A O 1
ATOM 1858 N N . GLU A 1 238 ? -7.316 -30.797 -8.32 1 90.56 238 GLU A N 1
ATOM 1859 C CA . GLU A 1 238 ? -6.836 -31.156 -9.656 1 90.56 238 GLU A CA 1
ATOM 1860 C C . GLU A 1 238 ? -7.973 -31.125 -10.672 1 90.56 238 GLU A C 1
ATOM 1862 O O . GLU A 1 238 ? -7.773 -30.734 -11.828 1 90.56 238 GLU A O 1
ATOM 1867 N N . THR A 1 239 ? -9.148 -31.422 -10.203 1 92.19 239 THR A N 1
ATOM 1868 C CA . THR A 1 239 ? -10.234 -31.641 -11.148 1 92.19 239 THR A CA 1
ATOM 1869 C C . THR A 1 239 ? -11.078 -30.375 -11.305 1 92.19 239 THR A C 1
ATOM 1871 O O . THR A 1 239 ? -11.789 -30.219 -12.305 1 92.19 239 THR A O 1
ATOM 1874 N N . ASP A 1 240 ? -10.977 -29.547 -10.375 1 94.06 240 ASP A N 1
ATOM 1875 C CA . ASP A 1 240 ? -11.898 -28.406 -10.406 1 94.06 240 ASP A CA 1
ATOM 1876 C C . ASP A 1 240 ? -11.164 -27.094 -10.164 1 94.06 240 ASP A C 1
ATOM 1878 O O . ASP A 1 240 ? -11 -26.281 -11.078 1 94.06 240 ASP A O 1
ATOM 1882 N N . LEU A 1 241 ? -10.508 -26.953 -9.055 1 94.06 241 LEU A N 1
ATOM 1883 C CA . LEU A 1 241 ? -9.891 -25.688 -8.664 1 94.06 241 LEU A CA 1
ATOM 1884 C C . LEU A 1 241 ? -8.766 -25.312 -9.625 1 94.06 241 LEU A C 1
ATOM 1886 O O . LEU A 1 241 ? -8.656 -24.172 -10.047 1 94.06 241 LEU A O 1
ATOM 1890 N N . GLY A 1 242 ? -7.961 -26.281 -9.922 1 94.88 242 GLY A N 1
ATOM 1891 C CA . GLY A 1 242 ? -6.852 -26.062 -10.836 1 94.88 242 GLY A CA 1
ATOM 1892 C C . GLY A 1 242 ? -7.289 -25.547 -12.195 1 94.88 242 GLY A C 1
ATOM 1893 O O . GLY A 1 242 ? -6.875 -24.469 -12.609 1 94.88 242 GLY A O 1
ATOM 1894 N N . PRO A 1 243 ? -8.18 -26.312 -12.852 1 95.56 243 PRO A N 1
ATOM 1895 C CA . PRO A 1 243 ? -8.68 -25.875 -14.156 1 95.56 243 PRO A CA 1
ATOM 1896 C C . PRO A 1 243 ? -9.328 -24.5 -14.102 1 95.56 243 PRO A C 1
ATOM 1898 O O . PRO A 1 243 ? -9.156 -23.688 -15.016 1 95.56 243 PRO A O 1
ATOM 1901 N N . ARG A 1 244 ? -9.984 -24.188 -13.078 1 95.75 244 ARG A N 1
ATOM 1902 C CA . ARG A 1 244 ? -10.641 -22.891 -12.945 1 95.75 244 ARG A CA 1
ATOM 1903 C C . ARG A 1 244 ? -9.609 -21.781 -12.805 1 95.75 244 ARG A C 1
ATOM 1905 O O . ARG A 1 244 ? -9.773 -20.703 -13.391 1 95.75 244 ARG A O 1
ATOM 1912 N N . LEU A 1 245 ? -8.609 -21.984 -11.984 1 96.94 245 LEU A N 1
ATOM 1913 C CA . LEU A 1 245 ? -7.547 -21 -11.82 1 96.94 245 LEU A CA 1
ATOM 1914 C C . LEU A 1 245 ? -6.82 -20.766 -13.141 1 96.94 245 LEU A C 1
ATOM 1916 O O . LEU A 1 245 ? -6.531 -19.609 -13.492 1 96.94 245 LEU A O 1
ATOM 1920 N N . ARG A 1 246 ? -6.562 -21.781 -13.836 1 95.5 246 ARG A N 1
ATOM 1921 C CA . ARG A 1 246 ? -5.898 -21.656 -15.133 1 95.5 246 ARG A CA 1
ATOM 1922 C C . ARG A 1 246 ? -6.762 -20.875 -16.109 1 95.5 246 ARG A C 1
ATOM 1924 O O . ARG A 1 246 ? -6.25 -20.094 -16.906 1 95.5 246 ARG A O 1
ATOM 1931 N N . THR A 1 247 ? -8.031 -21.188 -16.094 1 95 247 THR A N 1
ATOM 1932 C CA . THR A 1 247 ? -8.961 -20.453 -16.953 1 95 247 THR A CA 1
ATOM 1933 C C . THR A 1 247 ? -8.938 -18.953 -16.609 1 95 247 THR A C 1
ATOM 1935 O O . THR A 1 247 ? -8.945 -18.109 -17.516 1 95 247 THR A O 1
ATOM 1938 N N . LEU A 1 248 ? -8.914 -18.656 -15.344 1 94.81 248 LEU A N 1
ATOM 1939 C CA . LEU A 1 248 ? -8.805 -17.266 -14.906 1 94.81 248 LEU A CA 1
ATOM 1940 C C . LEU A 1 248 ? -7.543 -16.625 -15.477 1 94.81 248 LEU A C 1
ATOM 1942 O O . LEU A 1 248 ? -7.602 -15.523 -16.031 1 94.81 248 LEU A O 1
ATOM 1946 N N . VAL A 1 249 ? -6.41 -17.25 -15.352 1 94 249 VAL A N 1
ATOM 1947 C CA . VAL A 1 249 ? -5.129 -16.719 -15.812 1 94 249 VAL A CA 1
ATOM 1948 C C . VAL A 1 249 ? -5.176 -16.484 -17.312 1 94 249 VAL A C 1
ATOM 1950 O O . VAL A 1 249 ? -4.762 -15.422 -17.797 1 94 249 VAL A O 1
ATOM 1953 N N . ARG A 1 250 ? -5.762 -17.406 -18.047 1 91.31 250 ARG A N 1
ATOM 1954 C CA . ARG A 1 250 ? -5.867 -17.297 -19.484 1 91.31 250 ARG A CA 1
ATOM 1955 C C . ARG A 1 250 ? -6.766 -16.125 -19.875 1 91.31 250 ARG A C 1
ATOM 1957 O O . ARG A 1 250 ? -6.48 -15.406 -20.844 1 91.31 250 ARG A O 1
ATOM 1964 N N . SER A 1 251 ? -7.805 -16.031 -19.203 1 91.12 251 SER A N 1
ATOM 1965 C CA . SER A 1 251 ? -8.734 -14.93 -19.469 1 91.12 251 SER A CA 1
ATOM 1966 C C . SER A 1 251 ? -8.055 -13.578 -19.281 1 91.12 251 SER A C 1
ATOM 1968 O O . SER A 1 251 ? -8.242 -12.672 -20.109 1 91.12 251 SER A O 1
ATOM 1970 N N . VAL A 1 252 ? -7.273 -13.453 -18.266 1 88.38 252 VAL A N 1
ATOM 1971 C CA . VAL A 1 252 ? -6.582 -12.195 -17.984 1 88.38 252 VAL A CA 1
ATOM 1972 C C . VAL A 1 252 ? -5.484 -11.961 -19.016 1 88.38 252 VAL A C 1
ATOM 1974 O O . VAL A 1 252 ? -5.309 -10.844 -19.5 1 88.38 252 VAL A O 1
ATOM 1977 N N . GLU A 1 253 ? -4.742 -12.977 -19.375 1 86.81 253 GLU A N 1
ATOM 1978 C CA . GLU A 1 253 ? -3.674 -12.875 -20.359 1 86.81 253 GLU A CA 1
ATOM 1979 C C . GLU A 1 253 ? -4.223 -12.461 -21.719 1 86.81 253 GLU A C 1
ATOM 1981 O O . GLU A 1 253 ? -3.598 -11.68 -22.438 1 86.81 253 GLU A O 1
ATOM 1986 N N . SER A 1 254 ? -5.324 -12.992 -22.062 1 83.94 254 SER A N 1
ATOM 1987 C CA . SER A 1 254 ? -5.934 -12.711 -23.359 1 83.94 254 SER A CA 1
ATOM 1988 C C . SER A 1 254 ? -6.301 -11.234 -23.484 1 83.94 254 SER A C 1
ATOM 1990 O O . SER A 1 254 ? -6.16 -10.641 -24.547 1 83.94 254 SER A O 1
ATOM 1992 N N . VAL A 1 255 ? -6.711 -10.711 -22.453 1 76 255 VAL A N 1
ATOM 1993 C CA . VAL A 1 255 ? -7.113 -9.312 -22.469 1 76 255 VAL A CA 1
ATOM 1994 C C . VAL A 1 255 ? -5.875 -8.422 -22.547 1 76 255 VAL A C 1
ATOM 1996 O O . VAL A 1 255 ? -5.879 -7.402 -23.234 1 76 255 VAL A O 1
ATOM 1999 N N . LEU A 1 256 ? -4.844 -8.75 -21.859 1 72.44 256 LEU A N 1
ATOM 2000 C CA . LEU A 1 256 ? -3.604 -7.98 -21.906 1 72.44 256 LEU A CA 1
ATOM 2001 C C . LEU A 1 256 ? -2.969 -8.039 -23.281 1 72.44 256 LEU A C 1
ATOM 2003 O O . LEU A 1 256 ? -2.428 -7.043 -23.766 1 72.44 256 LEU A O 1
ATOM 2007 N N . GLY A 1 257 ? -2.85 -9.211 -23.797 1 62.41 257 GLY A N 1
ATOM 2008 C CA . GLY A 1 257 ? -2.348 -9.367 -25.156 1 62.41 257 GLY A CA 1
ATOM 2009 C C . GLY A 1 257 ? -3.123 -8.547 -26.172 1 62.41 257 GLY A C 1
ATOM 2010 O O . GLY A 1 257 ? -2.535 -7.945 -27.062 1 62.41 257 GLY A O 1
ATOM 2011 N N . ALA A 1 258 ? -4.328 -8.562 -25.953 1 50.91 258 ALA A N 1
ATOM 2012 C CA . ALA A 1 258 ? -5.203 -7.82 -26.859 1 50.91 258 ALA A CA 1
ATOM 2013 C C . ALA A 1 258 ? -5.055 -6.316 -26.641 1 50.91 258 ALA A C 1
ATOM 2015 O O . ALA A 1 258 ? -5.188 -5.531 -27.578 1 50.91 258 ALA A O 1
ATOM 2016 N N . SER A 1 259 ? -4.891 -5.949 -25.438 1 49.91 259 SER A N 1
ATOM 2017 C CA . SER A 1 259 ? -4.84 -4.527 -25.125 1 49.91 259 SER A CA 1
ATOM 2018 C C . SER A 1 259 ? -3.453 -3.951 -25.391 1 49.91 259 SER A C 1
ATOM 2020 O O . SER A 1 259 ? -3.262 -2.734 -25.359 1 49.91 259 SER A O 1
ATOM 2022 N N . GLY A 1 260 ? -2.541 -4.73 -25.984 1 48.56 260 GLY A N 1
ATOM 2023 C CA . GLY A 1 260 ? -1.184 -4.25 -26.188 1 48.56 260 GLY A CA 1
ATOM 2024 C C . GLY A 1 260 ? -0.458 -3.943 -24.891 1 48.56 260 GLY A C 1
ATOM 2025 O O . GLY A 1 260 ? 0.581 -3.279 -24.891 1 48.56 260 GLY A O 1
ATOM 2026 N N . LEU A 1 261 ? -1.061 -4.195 -23.859 1 48.25 261 LEU A N 1
ATOM 2027 C CA . LEU A 1 261 ? -0.481 -3.885 -22.562 1 48.25 261 LEU A CA 1
ATOM 2028 C C . LEU A 1 261 ? 0.676 -4.824 -22.234 1 48.25 261 LEU A C 1
ATOM 2030 O O . LEU A 1 261 ? 1.225 -4.793 -21.141 1 48.25 261 LEU A O 1
ATOM 2034 N N . THR A 1 262 ? 1.105 -5.785 -23.125 1 43.94 262 THR A N 1
ATOM 2035 C CA . THR A 1 262 ? 2.252 -6.672 -22.953 1 43.94 262 THR A CA 1
ATOM 2036 C C . THR A 1 262 ? 3.559 -5.914 -23.172 1 43.94 262 THR A C 1
ATOM 2038 O O . THR A 1 262 ? 3.609 -4.973 -23.969 1 43.94 262 THR A O 1
ATOM 2041 N N . MET B 1 1 ? 10.117 23.234 -2.879 1 24.55 1 MET B N 1
ATOM 2042 C CA . MET B 1 1 ? 10.688 22.781 -1.617 1 24.55 1 MET B CA 1
ATOM 2043 C C . MET B 1 1 ? 12.18 23.062 -1.558 1 24.55 1 MET B C 1
ATOM 2045 O O . MET B 1 1 ? 12.953 22.531 -2.354 1 24.55 1 MET B O 1
ATOM 2049 N N . ASN B 1 2 ? 12.516 24.25 -1.181 1 27.47 2 ASN B N 1
ATOM 2050 C CA . ASN B 1 2 ? 13.898 24.672 -0.966 1 27.47 2 ASN B CA 1
ATOM 2051 C C . ASN B 1 2 ? 14.641 23.703 -0.047 1 27.47 2 ASN B C 1
ATOM 2053 O O . ASN B 1 2 ? 14.336 23.625 1.144 1 27.47 2 ASN B O 1
ATOM 2057 N N . VAL B 1 3 ? 15.398 22.812 -0.636 1 34.34 3 VAL B N 1
ATOM 2058 C CA . VAL B 1 3 ? 16.219 21.781 0.013 1 34.34 3 VAL B CA 1
ATOM 2059 C C . VAL B 1 3 ? 17.234 22.438 0.93 1 34.34 3 VAL B C 1
ATOM 2061 O O . VAL B 1 3 ? 18.281 21.859 1.235 1 34.34 3 VAL B O 1
ATOM 2064 N N . ASN B 1 4 ? 17.234 23.781 0.989 1 30.81 4 ASN B N 1
ATOM 2065 C CA . ASN B 1 4 ? 18.359 24.328 1.727 1 30.81 4 ASN B CA 1
ATOM 2066 C C . ASN B 1 4 ? 18.297 23.984 3.209 1 30.81 4 ASN B C 1
ATOM 2068 O O . ASN B 1 4 ? 17.281 24.25 3.869 1 30.81 4 ASN B O 1
ATOM 2072 N N . ALA B 1 5 ? 19.188 23.125 3.658 1 34.22 5 ALA B N 1
ATOM 2073 C CA . ALA B 1 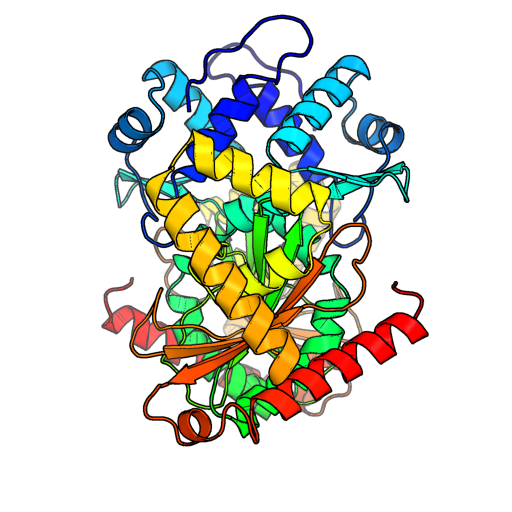5 ? 19.547 22.625 4.984 1 34.22 5 ALA B CA 1
ATOM 2074 C C . ALA B 1 5 ? 19.859 23.781 5.934 1 34.22 5 ALA B C 1
ATOM 2076 O O . ALA B 1 5 ? 20.828 24.516 5.711 1 34.22 5 ALA B O 1
ATOM 2077 N N . ASP B 1 6 ? 18.953 24.266 6.605 1 34.78 6 ASP B N 1
ATOM 2078 C CA . ASP B 1 6 ? 19.5 25.125 7.652 1 34.78 6 ASP B CA 1
ATOM 2079 C C . ASP B 1 6 ? 20.453 24.344 8.547 1 34.78 6 ASP B C 1
ATOM 2081 O O . ASP B 1 6 ? 20.359 23.109 8.641 1 34.78 6 ASP B O 1
ATOM 2085 N N . PRO B 1 7 ? 21.078 24.75 9.633 1 37.97 7 PRO B N 1
ATOM 2086 C CA . PRO B 1 7 ? 22.141 24.406 10.594 1 37.97 7 PRO B CA 1
ATOM 2087 C C . PRO B 1 7 ? 21.797 23.172 11.422 1 37.97 7 PRO B C 1
ATOM 2089 O O . PRO B 1 7 ? 20.688 22.641 11.328 1 37.97 7 PRO B O 1
ATOM 2092 N N . ASP B 1 8 ? 21.766 23.062 13.219 1 43.47 8 ASP B N 1
ATOM 2093 C CA . ASP B 1 8 ? 21.906 22.547 14.578 1 43.47 8 ASP B CA 1
ATOM 2094 C C . ASP B 1 8 ? 20.609 21.859 15.031 1 43.47 8 ASP B C 1
ATOM 2096 O O . ASP B 1 8 ? 20.531 21.391 16.172 1 43.47 8 ASP B O 1
ATOM 2100 N N . GLY B 1 9 ? 19.703 21.094 14.602 1 53.31 9 GLY B N 1
ATOM 2101 C CA . GLY B 1 9 ? 18.578 20.172 14.664 1 53.31 9 GLY B CA 1
ATOM 2102 C C . GLY B 1 9 ? 18.188 19.625 13.305 1 53.31 9 GLY B C 1
ATOM 2103 O O . GLY B 1 9 ? 17.016 19.375 13.047 1 53.31 9 GLY B O 1
ATOM 2104 N N . LYS B 1 10 ? 19.109 19.312 12.344 1 68.69 10 LYS B N 1
ATOM 2105 C CA . LYS B 1 10 ? 19.125 19.297 10.883 1 68.69 10 LYS B CA 1
ATOM 2106 C C . LYS B 1 10 ? 18.703 17.938 10.352 1 68.69 10 LYS B C 1
ATOM 2108 O O . LYS B 1 10 ? 19.203 16.906 10.797 1 68.69 10 LYS B O 1
ATOM 2113 N N . LEU B 1 11 ? 17.75 17.828 9.758 1 87.81 11 LEU B N 1
ATOM 2114 C CA . LEU B 1 11 ? 17.25 16.656 9.039 1 87.81 11 LEU B CA 1
ATOM 2115 C C . LEU B 1 11 ? 18.344 16.062 8.164 1 87.81 11 LEU B C 1
ATOM 2117 O O . LEU B 1 11 ? 19.281 16.766 7.75 1 87.81 11 LEU B O 1
ATOM 2121 N N . VAL B 1 12 ? 18.438 14.812 8.117 1 94.5 12 VAL B N 1
ATOM 2122 C CA . VAL B 1 12 ? 19.375 14.086 7.27 1 94.5 12 VAL B CA 1
ATOM 2123 C C . VAL B 1 12 ? 19.062 14.367 5.801 1 94.5 12 VAL B C 1
ATOM 2125 O O . VAL B 1 12 ? 18.078 13.859 5.254 1 94.5 12 VAL B O 1
ATOM 2128 N N . SER B 1 13 ? 19.906 15.102 5.168 1 94 13 SER B N 1
ATOM 2129 C CA . SER B 1 13 ? 19.656 15.656 3.842 1 94 13 SER B CA 1
ATOM 2130 C C . SER B 1 13 ? 19.453 14.555 2.812 1 94 13 SER B C 1
ATOM 2132 O O . SER B 1 13 ? 18.578 14.664 1.943 1 94 13 SER B O 1
ATOM 2134 N N . ALA B 1 14 ? 20.297 13.539 2.879 1 94.69 14 ALA B N 1
ATOM 2135 C CA . ALA B 1 14 ? 20.203 12.461 1.896 1 94.69 14 ALA B CA 1
ATOM 2136 C C . ALA B 1 14 ? 18.828 11.781 1.967 1 94.69 14 ALA B C 1
ATOM 2138 O O . ALA B 1 14 ? 18.281 11.367 0.942 1 94.69 14 ALA B O 1
ATOM 2139 N N . LEU B 1 15 ? 18.328 11.625 3.166 1 95.69 15 LEU B N 1
ATOM 2140 C CA . LEU B 1 15 ? 17 11.062 3.326 1 95.69 15 LEU B CA 1
ATOM 2141 C C . LEU B 1 15 ? 15.938 11.984 2.729 1 95.69 15 LEU B C 1
ATOM 2143 O O . LEU B 1 15 ? 15.055 11.531 2 1 95.69 15 LEU B O 1
ATOM 2147 N N . VAL B 1 16 ? 16.062 13.219 3.035 1 96.81 16 VAL B N 1
ATOM 2148 C CA . VAL B 1 16 ? 15.117 14.211 2.521 1 96.81 16 VAL B CA 1
ATOM 2149 C C . VAL B 1 16 ? 15.141 14.195 0.995 1 96.81 16 VAL B C 1
ATOM 2151 O O . VAL B 1 16 ? 14.086 14.141 0.354 1 96.81 16 VAL B O 1
ATOM 2154 N N . ARG B 1 17 ? 16.281 14.188 0.427 1 96.94 17 ARG B N 1
ATOM 2155 C CA . ARG B 1 17 ? 16.422 14.203 -1.024 1 96.94 17 ARG B CA 1
ATOM 2156 C C . ARG B 1 17 ? 15.891 12.906 -1.639 1 96.94 17 ARG B C 1
ATOM 2158 O O . ARG B 1 17 ? 15.203 12.938 -2.662 1 96.94 17 ARG B O 1
ATOM 2165 N N . GLY B 1 18 ? 16.266 11.789 -1.026 1 97.62 18 GLY B N 1
ATOM 2166 C CA . GLY B 1 18 ? 15.758 10.516 -1.516 1 97.62 18 GLY B CA 1
ATOM 2167 C C . GLY B 1 18 ? 14.242 10.438 -1.526 1 97.62 18 GLY B C 1
ATOM 2168 O O . GLY B 1 18 ? 13.641 10 -2.514 1 97.62 18 GLY B O 1
ATOM 2169 N N . VAL B 1 19 ? 13.656 10.898 -0.462 1 97.56 19 VAL B N 1
ATOM 2170 C CA . VAL B 1 19 ? 12.195 10.875 -0.342 1 97.56 19 VAL B CA 1
ATOM 2171 C C . VAL B 1 19 ? 11.586 11.859 -1.341 1 97.56 19 VAL B C 1
ATOM 2173 O O . VAL B 1 19 ? 10.523 11.594 -1.905 1 97.56 19 VAL B O 1
ATOM 2176 N N . SER B 1 20 ? 12.219 12.992 -1.543 1 97.56 20 SER B N 1
ATOM 2177 C CA . SER B 1 20 ? 11.727 13.961 -2.516 1 97.56 20 SER B CA 1
ATOM 2178 C C . SER B 1 20 ? 11.664 13.352 -3.916 1 97.56 20 SER B C 1
ATOM 2180 O O . SER B 1 20 ? 10.75 13.656 -4.688 1 97.56 20 SER B O 1
ATOM 2182 N N . ILE B 1 21 ? 12.625 12.555 -4.281 1 98.12 21 ILE B N 1
ATOM 2183 C CA . ILE B 1 21 ? 12.617 11.859 -5.566 1 98.12 21 ILE B CA 1
ATOM 2184 C C . ILE B 1 21 ? 11.414 10.922 -5.645 1 98.12 21 ILE B C 1
ATOM 2186 O O . ILE B 1 21 ? 10.68 10.93 -6.633 1 98.12 21 ILE B O 1
ATOM 2190 N N . LEU B 1 22 ? 11.195 10.117 -4.605 1 97.94 22 LEU B N 1
ATOM 2191 C CA . LEU B 1 22 ? 10.102 9.164 -4.586 1 97.94 22 LEU B CA 1
ATOM 2192 C C . LEU B 1 22 ? 8.758 9.875 -4.68 1 97.94 22 LEU B C 1
ATOM 2194 O O . LEU B 1 22 ? 7.82 9.367 -5.301 1 97.94 22 LEU B O 1
ATOM 2198 N N . ARG B 1 23 ? 8.672 11.047 -4.109 1 96.12 23 ARG B N 1
ATOM 2199 C CA . ARG B 1 23 ? 7.418 11.805 -4.062 1 96.12 23 ARG B CA 1
ATOM 2200 C C . ARG B 1 23 ? 7.094 12.406 -5.422 1 96.12 23 ARG B C 1
ATOM 2202 O O . ARG B 1 23 ? 5.992 12.922 -5.633 1 96.12 23 ARG B O 1
ATOM 2209 N N . CYS B 1 24 ? 8.008 12.375 -6.363 1 97.06 24 CYS B N 1
ATOM 2210 C CA . CYS B 1 24 ? 7.742 12.891 -7.703 1 97.06 24 CYS B CA 1
ATOM 2211 C C . CYS B 1 24 ? 6.785 11.977 -8.461 1 97.06 24 CYS B C 1
ATOM 2213 O O . CYS B 1 24 ? 6.184 12.383 -9.453 1 97.06 24 CYS B O 1
ATOM 2215 N N . PHE B 1 25 ? 6.668 10.75 -8.016 1 95.31 25 PHE B N 1
ATOM 2216 C CA . PHE B 1 25 ? 5.789 9.789 -8.664 1 95.31 25 PHE B CA 1
ATOM 2217 C C . PHE B 1 25 ? 4.383 9.859 -8.078 1 95.31 25 PHE B C 1
ATOM 2219 O O . PHE B 1 25 ? 4.215 10.109 -6.883 1 95.31 25 PHE B O 1
ATOM 2226 N N . SER B 1 26 ? 3.408 9.68 -8.898 1 89.31 26 SER B N 1
ATOM 2227 C CA . SER B 1 26 ? 2.004 9.711 -8.508 1 89.31 26 SER B CA 1
ATOM 2228 C C . SER B 1 26 ? 1.151 8.859 -9.445 1 89.31 26 SER B C 1
ATOM 2230 O O . SER B 1 26 ? 1.678 8.195 -10.344 1 89.31 26 SER B O 1
ATOM 2232 N N . SER B 1 27 ? -0.104 8.805 -9.172 1 81.69 27 SER B N 1
ATOM 2233 C CA . SER B 1 27 ? -1.026 8.094 -10.055 1 81.69 27 SER B CA 1
ATOM 2234 C C . SER B 1 27 ? -1.035 8.695 -11.453 1 81.69 27 SER B C 1
ATOM 2236 O O . SER B 1 27 ? -1.309 8 -12.43 1 81.69 27 SER B O 1
ATOM 2238 N N . LYS B 1 28 ? -0.7 9.914 -11.562 1 82.62 28 LYS B N 1
ATOM 2239 C CA . LYS B 1 28 ? -0.699 10.609 -12.852 1 82.62 28 LYS B CA 1
ATOM 2240 C C . LYS B 1 28 ? 0.685 10.57 -13.492 1 82.62 28 LYS B C 1
ATOM 2242 O O . LYS B 1 28 ? 0.814 10.711 -14.711 1 82.62 28 LYS B O 1
ATOM 2247 N N . CYS B 1 29 ? 1.669 10.438 -12.703 1 90.44 29 CYS B N 1
ATOM 2248 C CA . CYS B 1 29 ? 3.055 10.375 -13.156 1 90.44 29 CYS B CA 1
ATOM 2249 C C . CYS B 1 29 ? 3.73 9.102 -12.672 1 90.44 29 CYS B C 1
ATOM 2251 O O . CYS B 1 29 ? 4.406 9.102 -11.641 1 90.44 29 CYS B O 1
ATOM 2253 N N . GLN B 1 30 ? 3.713 8.117 -13.516 1 90.25 30 GLN B N 1
ATOM 2254 C CA . GLN B 1 30 ? 4.094 6.789 -13.055 1 90.25 30 GLN B CA 1
ATOM 2255 C C . GLN B 1 30 ? 5.5 6.426 -13.523 1 90.25 30 GLN B C 1
ATOM 2257 O O . GLN B 1 30 ? 6.066 5.422 -13.086 1 90.25 30 GLN B O 1
ATOM 2262 N N . GLU B 1 31 ? 6.012 7.164 -14.445 1 94.81 31 GLU B N 1
ATOM 2263 C CA . GLU B 1 31 ? 7.352 6.961 -14.984 1 94.81 31 GLU B CA 1
ATOM 2264 C C . GLU B 1 31 ? 8.047 8.297 -15.258 1 94.81 31 GLU B C 1
ATOM 2266 O O . GLU B 1 31 ? 7.41 9.25 -15.703 1 94.81 31 GLU B O 1
ATOM 2271 N N . LEU B 1 32 ? 9.281 8.406 -14.852 1 97.5 32 LEU B N 1
ATOM 2272 C CA . LEU B 1 32 ? 10.016 9.656 -15.016 1 97.5 32 LEU B CA 1
ATOM 2273 C C . LEU B 1 32 ? 11.445 9.383 -15.484 1 97.5 32 LEU B C 1
ATOM 2275 O O . LEU B 1 32 ? 12.094 8.461 -14.992 1 97.5 32 LEU B O 1
ATOM 2279 N N . SER B 1 33 ? 11.891 10.156 -16.438 1 97.81 33 SER B N 1
ATOM 2280 C CA . SER B 1 33 ? 13.289 10.102 -16.844 1 97.81 33 SER B CA 1
ATOM 2281 C C . SER B 1 33 ? 14.195 10.812 -15.852 1 97.81 33 SER B C 1
ATOM 2283 O O . SER B 1 33 ? 13.711 11.539 -14.977 1 97.81 33 SER B O 1
ATOM 2285 N N . ALA B 1 34 ? 15.484 10.578 -16.047 1 97.31 34 ALA B N 1
ATOM 2286 C CA . ALA B 1 34 ? 16.453 11.281 -15.203 1 97.31 34 ALA B CA 1
ATOM 2287 C C . ALA B 1 34 ? 16.328 12.789 -15.367 1 97.31 34 ALA B C 1
ATOM 2289 O O . ALA B 1 34 ? 16.375 13.539 -14.383 1 97.31 34 ALA B O 1
ATOM 2290 N N . LYS B 1 35 ? 16.094 13.188 -16.562 1 97.56 35 LYS B N 1
ATOM 2291 C CA . LYS B 1 35 ? 15.969 14.617 -16.844 1 97.56 35 LYS B CA 1
ATOM 2292 C C . LYS B 1 35 ? 14.734 15.203 -16.156 1 97.56 35 LYS B C 1
ATOM 2294 O O . LYS B 1 35 ? 14.805 16.266 -15.539 1 97.56 35 LYS B O 1
ATOM 2299 N N . GLU B 1 36 ? 13.648 14.516 -16.25 1 97.94 36 GLU B N 1
ATOM 2300 C CA . GLU B 1 36 ? 12.414 14.961 -15.602 1 97.94 36 GLU B CA 1
ATOM 2301 C C . GLU B 1 36 ? 12.578 15.023 -14.086 1 97.94 36 GLU B C 1
ATOM 2303 O O . GLU B 1 36 ? 12.102 15.961 -13.445 1 97.94 36 GLU B O 1
ATOM 2308 N N . LEU B 1 37 ? 13.266 14.07 -13.516 1 98.06 37 LEU B N 1
ATOM 2309 C CA . LEU B 1 37 ? 13.508 14.055 -12.078 1 98.06 37 LEU B CA 1
ATOM 2310 C C . LEU B 1 37 ? 14.398 15.219 -11.664 1 98.06 37 LEU B C 1
ATOM 2312 O O . LEU B 1 37 ? 14.188 15.828 -10.617 1 98.06 37 LEU B O 1
ATOM 2316 N N . MET B 1 38 ? 15.375 15.516 -12.516 1 98.06 38 MET B N 1
ATOM 2317 C CA . MET B 1 38 ? 16.219 16.672 -12.242 1 98.06 38 MET B CA 1
ATOM 2318 C C . MET B 1 38 ? 15.398 17.953 -12.219 1 98.06 38 MET B C 1
ATOM 2320 O O . MET B 1 38 ? 15.555 18.781 -11.32 1 98.06 38 MET B O 1
ATOM 2324 N N . ASP B 1 39 ? 14.539 18.094 -13.164 1 97.81 39 ASP B N 1
ATOM 2325 C CA . ASP B 1 39 ? 13.703 19.281 -13.273 1 97.81 39 ASP B CA 1
ATOM 2326 C C . ASP B 1 39 ? 12.766 19.406 -12.078 1 97.81 39 ASP B C 1
ATOM 2328 O O . ASP B 1 39 ? 12.578 20.5 -11.547 1 97.81 39 ASP B O 1
ATOM 2332 N N . LEU B 1 40 ? 12.258 18.344 -11.617 1 96.81 40 LEU B N 1
ATOM 2333 C CA . LEU B 1 40 ? 11.258 18.344 -10.547 1 96.81 40 LEU B CA 1
ATOM 2334 C C . LEU B 1 40 ? 11.922 18.531 -9.188 1 96.81 40 LEU B C 1
ATOM 2336 O O . LEU B 1 40 ? 11.336 19.156 -8.297 1 96.81 40 LEU B O 1
ATOM 2340 N N . THR B 1 41 ? 13.117 18.031 -8.977 1 97.06 41 THR B N 1
ATOM 2341 C CA . THR B 1 41 ? 13.734 18.031 -7.656 1 97.06 41 THR B CA 1
ATOM 2342 C C . THR B 1 41 ? 14.758 19.156 -7.531 1 97.06 41 THR B C 1
ATOM 2344 O O . THR B 1 41 ? 15.125 19.547 -6.422 1 97.06 41 THR B O 1
ATOM 2347 N N . GLY B 1 42 ? 15.289 19.562 -8.672 1 97.5 42 GLY B N 1
ATOM 2348 C CA . GLY B 1 42 ? 16.359 20.562 -8.672 1 97.5 42 GLY B CA 1
ATOM 2349 C C . GLY B 1 42 ? 17.703 20 -8.281 1 97.5 42 GLY B C 1
ATOM 2350 O O . GLY B 1 42 ? 18.656 20.75 -8.023 1 97.5 42 GLY B O 1
ATOM 2351 N N . LEU B 1 43 ? 17.844 18.719 -8.227 1 97.19 43 LEU B N 1
ATOM 2352 C CA . LEU B 1 43 ? 19.094 18.078 -7.832 1 97.19 43 LEU B CA 1
ATOM 2353 C C . LEU B 1 43 ? 20.094 18.047 -8.992 1 97.19 43 LEU B C 1
ATOM 2355 O O . LEU B 1 43 ? 19.703 17.812 -10.141 1 97.19 43 LEU B O 1
ATOM 2359 N N . PRO B 1 44 ? 21.406 18.297 -8.672 1 96.94 44 PRO B N 1
ATOM 2360 C CA . PRO B 1 44 ? 22.406 18.125 -9.719 1 96.94 44 PRO B CA 1
ATOM 2361 C C . PRO B 1 44 ? 22.516 16.672 -10.188 1 96.94 44 PRO B C 1
ATOM 2363 O O . PRO B 1 44 ? 22.234 15.75 -9.43 1 96.94 44 PRO B O 1
ATOM 2366 N N . LYS B 1 45 ? 22.984 16.484 -11.438 1 96.62 45 LYS B N 1
ATOM 2367 C CA . LYS B 1 45 ? 23.031 15.195 -12.117 1 96.62 45 LYS B CA 1
ATOM 2368 C C . LYS B 1 45 ? 23.781 14.164 -11.281 1 96.62 45 LYS B C 1
ATOM 2370 O O . LYS B 1 45 ? 23.266 13.078 -11.016 1 96.62 45 LYS B O 1
ATOM 2375 N N . PRO B 1 46 ? 24.969 14.414 -10.758 1 95.81 46 PRO B N 1
ATOM 2376 C CA . PRO B 1 46 ? 25.688 13.383 -10.008 1 95.81 46 PRO B CA 1
ATOM 2377 C C . PRO B 1 46 ? 24.953 12.969 -8.727 1 95.81 46 PRO B C 1
ATOM 2379 O O . PRO B 1 46 ? 24.984 11.797 -8.352 1 95.81 46 PRO B O 1
ATOM 2382 N N . THR B 1 47 ? 24.391 13.93 -8.109 1 95.56 47 THR B N 1
ATOM 2383 C CA . THR B 1 47 ? 23.641 13.656 -6.891 1 95.56 47 THR B CA 1
ATOM 2384 C C . THR B 1 47 ? 22.406 12.805 -7.188 1 95.56 47 THR B C 1
ATOM 2386 O O . THR B 1 47 ? 22.141 11.82 -6.492 1 95.56 47 THR B O 1
ATOM 2389 N N . LEU B 1 48 ? 21.672 13.203 -8.211 1 97.5 48 LEU B N 1
ATOM 2390 C CA . LEU B 1 48 ? 20.484 12.453 -8.594 1 97.5 48 LEU B CA 1
ATOM 2391 C C . LEU B 1 48 ? 20.828 11.008 -8.922 1 97.5 48 LEU B C 1
ATOM 2393 O O . LEU B 1 48 ? 20.156 10.078 -8.461 1 97.5 48 LEU B O 1
ATOM 2397 N N . PHE B 1 49 ? 21.844 10.828 -9.633 1 97.06 49 PHE B N 1
ATOM 2398 C CA . PHE B 1 49 ? 22.188 9.484 -10.078 1 97.06 49 PHE B CA 1
ATOM 2399 C C . PHE B 1 49 ? 22.625 8.617 -8.906 1 97.06 49 PHE B C 1
ATOM 2401 O O . PHE B 1 49 ? 22.297 7.43 -8.844 1 97.06 49 PHE B O 1
ATOM 2408 N N . ARG B 1 50 ? 23.344 9.18 -8 1 97.31 50 ARG B N 1
ATOM 2409 C CA . ARG B 1 50 ? 23.75 8.422 -6.82 1 97.31 50 ARG B CA 1
ATOM 2410 C C . ARG B 1 50 ? 22.531 8.016 -5.988 1 97.31 50 ARG B C 1
ATOM 2412 O O . ARG B 1 50 ? 22.469 6.887 -5.496 1 97.31 50 ARG B O 1
ATOM 2419 N N . LEU B 1 51 ? 21.688 8.977 -5.84 1 97.75 51 LEU B N 1
ATOM 2420 C CA . LEU B 1 51 ? 20.484 8.703 -5.062 1 97.75 51 LEU B CA 1
ATOM 2421 C C . LEU B 1 51 ? 19.609 7.68 -5.762 1 97.75 51 LEU B C 1
ATOM 2423 O O . LEU B 1 51 ? 19.125 6.73 -5.133 1 97.75 51 LEU B O 1
ATOM 2427 N N . THR B 1 52 ? 19.406 7.852 -7.086 1 98 52 THR B N 1
ATOM 2428 C CA . THR B 1 52 ? 18.547 6.922 -7.816 1 98 52 THR B CA 1
ATOM 2429 C C . THR B 1 52 ? 19.172 5.535 -7.871 1 98 52 THR B C 1
ATOM 2431 O O . THR B 1 52 ? 18.469 4.523 -7.785 1 98 52 THR B O 1
ATOM 2434 N N . ASP B 1 53 ? 20.469 5.492 -8.008 1 97.38 53 ASP B N 1
ATOM 2435 C CA . ASP B 1 53 ? 21.156 4.207 -7.973 1 97.38 53 ASP B CA 1
ATOM 2436 C C . ASP B 1 53 ? 20.922 3.498 -6.641 1 97.38 53 ASP B C 1
ATOM 2438 O O . ASP B 1 53 ? 20.656 2.295 -6.609 1 97.38 53 ASP B O 1
ATOM 2442 N N . THR B 1 54 ? 21.078 4.258 -5.59 1 97.69 54 THR B N 1
ATOM 2443 C CA . THR B 1 54 ? 20.875 3.701 -4.258 1 97.69 54 THR B CA 1
ATOM 2444 C C . THR B 1 54 ? 19.438 3.246 -4.078 1 97.69 54 THR B C 1
ATOM 2446 O O . THR B 1 54 ? 19.188 2.146 -3.578 1 97.69 54 THR B O 1
ATOM 2449 N N . LEU B 1 55 ? 18.484 4.027 -4.5 1 98 55 LEU B N 1
ATOM 2450 C CA . LEU B 1 55 ? 17.062 3.684 -4.391 1 98 55 LEU B CA 1
ATOM 2451 C C . LEU B 1 55 ? 16.734 2.439 -5.207 1 98 55 LEU B C 1
ATOM 2453 O O . LEU B 1 55 ? 15.906 1.625 -4.805 1 98 55 LEU B O 1
ATOM 2457 N N . CYS B 1 56 ? 17.391 2.314 -6.367 1 96.25 56 CYS B N 1
ATOM 2458 C CA . CYS B 1 56 ? 17.203 1.124 -7.191 1 96.25 56 CYS B CA 1
ATOM 2459 C C . CYS B 1 56 ? 17.766 -0.11 -6.496 1 96.25 56 CYS B C 1
ATOM 2461 O O . CYS B 1 56 ? 17.125 -1.163 -6.477 1 96.25 56 CYS B O 1
ATOM 2463 N N . GLU B 1 57 ? 18.906 0.014 -5.941 1 94.88 57 GLU B N 1
ATOM 2464 C CA . GLU B 1 57 ? 19.516 -1.097 -5.219 1 94.88 57 GLU B CA 1
ATOM 2465 C C . GLU B 1 57 ? 18.641 -1.535 -4.047 1 94.88 57 GLU B C 1
ATOM 2467 O O . GLU B 1 57 ? 18.547 -2.727 -3.742 1 94.88 57 GLU B O 1
ATOM 2472 N N . LEU B 1 58 ? 18.016 -0.561 -3.426 1 95.38 58 LEU B N 1
ATOM 2473 C CA . LEU B 1 58 ? 17.172 -0.832 -2.271 1 95.38 58 LEU B CA 1
ATOM 2474 C C . LEU B 1 58 ? 15.797 -1.328 -2.711 1 95.38 58 LEU B C 1
ATOM 2476 O O . LEU B 1 58 ? 14.961 -1.683 -1.874 1 95.38 58 LEU B O 1
ATOM 2480 N N . GLY B 1 59 ? 15.492 -1.34 -4.016 1 94.69 59 GLY B N 1
ATOM 2481 C CA . GLY B 1 59 ? 14.234 -1.834 -4.555 1 94.69 59 GLY B CA 1
ATOM 2482 C C . GLY B 1 59 ? 13.109 -0.822 -4.465 1 94.69 59 GLY B C 1
ATOM 2483 O O . GLY B 1 59 ? 11.938 -1.168 -4.652 1 94.69 59 GLY B O 1
ATOM 2484 N N . LEU B 1 60 ? 13.422 0.458 -4.145 1 97.25 60 LEU B N 1
ATOM 2485 C CA . LEU B 1 60 ? 12.406 1.498 -3.998 1 97.25 60 LEU B CA 1
ATOM 2486 C C . LEU B 1 60 ? 12.141 2.189 -5.332 1 97.25 60 LEU B C 1
ATOM 2488 O O . LEU B 1 60 ? 11.117 2.852 -5.5 1 97.25 60 LEU B O 1
ATOM 2492 N N . LEU B 1 61 ? 13.07 2.051 -6.207 1 96.56 61 LEU B N 1
ATOM 2493 C CA . LEU B 1 61 ? 12.977 2.475 -7.602 1 96.56 61 LEU B CA 1
ATOM 2494 C C . LEU B 1 61 ? 13.422 1.357 -8.539 1 96.56 61 LEU B C 1
ATOM 2496 O O . LEU B 1 61 ? 14.125 0.434 -8.125 1 96.56 61 LEU B O 1
ATOM 2500 N N . ARG B 1 62 ? 12.969 1.407 -9.703 1 94.31 62 ARG B N 1
ATOM 2501 C CA . ARG B 1 62 ? 13.43 0.522 -10.773 1 94.31 62 ARG B CA 1
ATOM 2502 C C . ARG B 1 62 ? 13.641 1.293 -12.07 1 94.31 62 ARG B C 1
ATOM 2504 O O . ARG B 1 62 ? 12.844 2.164 -12.422 1 94.31 62 ARG B O 1
ATOM 2511 N N . TYR B 1 63 ? 14.656 0.965 -12.68 1 93.38 63 TYR B N 1
ATOM 2512 C CA . TYR B 1 63 ? 14.883 1.531 -14.008 1 93.38 63 TYR B CA 1
ATOM 2513 C C . TYR B 1 63 ? 14.375 0.595 -15.094 1 93.38 63 TYR B C 1
ATOM 2515 O O . TYR B 1 63 ? 14.789 -0.564 -15.172 1 93.38 63 TYR B O 1
ATOM 2523 N N . SER B 1 64 ? 13.461 1.071 -15.875 1 89.94 64 SER B N 1
ATOM 2524 C CA . SER B 1 64 ? 12.961 0.326 -17.016 1 89.94 64 SER B CA 1
ATOM 2525 C C . SER B 1 64 ? 13.797 0.613 -18.266 1 89.94 64 SER B C 1
ATOM 2527 O O . SER B 1 64 ? 13.75 1.722 -18.812 1 89.94 64 SER B O 1
ATOM 2529 N N . GLU B 1 65 ? 14.461 -0.407 -18.703 1 86.62 65 GLU B N 1
ATOM 2530 C CA . GLU B 1 65 ? 15.25 -0.244 -19.922 1 86.62 65 GLU B CA 1
ATOM 2531 C C . GLU B 1 65 ? 14.352 0.008 -21.141 1 86.62 65 GLU B C 1
ATOM 2533 O O . GLU B 1 65 ? 14.711 0.784 -22.031 1 86.62 65 GLU B O 1
ATOM 2538 N N . ARG B 1 66 ? 13.219 -0.653 -21.172 1 84.69 66 ARG B N 1
ATOM 2539 C CA . ARG B 1 66 ? 12.266 -0.526 -22.281 1 84.69 66 ARG B CA 1
ATOM 2540 C C . ARG B 1 66 ? 11.797 0.916 -22.438 1 84.69 66 ARG B C 1
ATOM 2542 O O . ARG B 1 66 ? 11.742 1.442 -23.547 1 84.69 66 ARG B O 1
ATOM 2549 N N . LEU B 1 67 ? 11.562 1.577 -21.344 1 87.62 67 LEU B N 1
ATOM 2550 C CA . LEU B 1 67 ? 11.023 2.934 -21.344 1 87.62 67 LEU B CA 1
ATOM 2551 C C . LEU B 1 67 ? 12.141 3.963 -21.219 1 87.62 67 LEU B C 1
ATOM 2553 O O . LEU B 1 67 ? 11.93 5.148 -21.484 1 87.62 67 LEU B O 1
ATOM 2557 N N . SER B 1 68 ? 13.297 3.52 -20.797 1 93.06 68 SER B N 1
ATOM 2558 C CA . SER B 1 68 ? 14.398 4.402 -20.406 1 93.06 68 SER B CA 1
ATOM 2559 C C . SER B 1 68 ? 13.961 5.395 -19.344 1 93.06 68 SER B C 1
ATOM 2561 O O . SER B 1 68 ? 14.227 6.594 -19.453 1 93.06 68 SER B O 1
ATOM 2563 N N . LYS B 1 69 ? 13.188 4.945 -18.406 1 96.5 69 LYS B N 1
ATOM 2564 C CA . LYS B 1 69 ? 12.641 5.758 -17.328 1 96.5 69 LYS B CA 1
ATOM 2565 C C . LYS B 1 69 ? 12.633 4.988 -16 1 96.5 69 LYS B C 1
ATOM 2567 O O . LYS B 1 69 ? 12.789 3.764 -15.992 1 96.5 69 LYS B O 1
ATOM 2572 N N . TYR B 1 70 ? 12.508 5.738 -14.961 1 96.69 70 TYR B N 1
ATOM 2573 C CA . TYR B 1 70 ? 12.344 5.164 -13.633 1 96.69 70 TYR B CA 1
ATOM 2574 C C . TYR B 1 70 ? 10.867 4.957 -13.305 1 96.69 70 TYR B C 1
ATOM 2576 O O . TYR B 1 70 ? 10.023 5.758 -13.703 1 96.69 70 TYR B O 1
ATOM 2584 N N . VAL B 1 71 ? 10.617 3.854 -12.602 1 94.88 71 VAL B N 1
ATOM 2585 C CA . VAL B 1 71 ? 9.289 3.574 -12.07 1 94.88 71 VAL B CA 1
ATOM 2586 C C . VAL B 1 71 ? 9.391 3.189 -10.594 1 94.88 71 VAL B C 1
ATOM 2588 O O . VAL B 1 71 ? 10.438 2.717 -10.141 1 94.88 71 VAL B O 1
ATOM 2591 N N . PRO B 1 72 ? 8.359 3.434 -9.812 1 94.88 72 PRO B N 1
ATOM 2592 C CA . PRO B 1 72 ? 8.391 3.002 -8.414 1 94.88 72 PRO B CA 1
ATOM 2593 C C . PRO B 1 72 ? 8.617 1.499 -8.266 1 94.88 72 PRO B C 1
ATOM 2595 O O . PRO B 1 72 ? 8.094 0.709 -9.055 1 94.88 72 PRO B O 1
ATOM 2598 N N . GLY B 1 73 ? 9.43 1.15 -7.309 1 94.44 73 GLY B N 1
ATOM 2599 C CA . GLY B 1 73 ? 9.773 -0.245 -7.094 1 94.44 73 GLY B CA 1
ATOM 2600 C C . GLY B 1 73 ? 8.867 -0.938 -6.094 1 94.44 73 GLY B C 1
ATOM 2601 O O . GLY B 1 73 ? 8.227 -0.28 -5.273 1 94.44 73 GLY B O 1
ATOM 2602 N N . LEU B 1 74 ? 8.875 -2.26 -6.062 1 93.44 74 LEU B N 1
ATOM 2603 C CA . LEU B 1 74 ? 8.023 -3.082 -5.207 1 93.44 74 LEU B CA 1
ATOM 2604 C C . LEU B 1 74 ? 8.414 -2.924 -3.742 1 93.44 74 LEU B C 1
ATOM 2606 O O . LEU B 1 74 ? 7.609 -3.201 -2.85 1 93.44 74 LEU B O 1
ATOM 2610 N N . GLY B 1 75 ? 9.625 -2.496 -3.521 1 94.69 75 GLY B N 1
ATOM 2611 C CA . GLY B 1 75 ? 10.055 -2.262 -2.15 1 94.69 75 GLY B CA 1
ATOM 2612 C C . GLY B 1 75 ? 9.188 -1.253 -1.419 1 94.69 75 GLY B C 1
ATOM 2613 O O . GLY B 1 75 ? 9.078 -1.297 -0.192 1 94.69 75 GLY B O 1
ATOM 2614 N N . LEU B 1 76 ? 8.594 -0.338 -2.139 1 95.38 76 LEU B N 1
ATOM 2615 C CA . LEU B 1 76 ? 7.703 0.65 -1.536 1 95.38 76 LEU B CA 1
ATOM 2616 C C . LEU B 1 76 ? 6.465 -0.019 -0.955 1 95.38 76 LEU B C 1
ATOM 2618 O O . LEU B 1 76 ? 5.988 0.366 0.117 1 95.38 76 LEU B O 1
ATOM 2622 N N . LEU B 1 77 ? 5.969 -1.002 -1.612 1 92.31 77 LEU B N 1
ATOM 2623 C CA . LEU B 1 77 ? 4.832 -1.758 -1.099 1 92.31 77 LEU B CA 1
ATOM 2624 C C . LEU B 1 77 ? 5.207 -2.506 0.177 1 92.31 77 LEU B C 1
ATOM 2626 O O . LEU B 1 77 ? 4.449 -2.5 1.15 1 92.31 77 LEU B O 1
ATOM 2630 N N . GLN B 1 78 ? 6.348 -3.076 0.139 1 92 78 GLN B N 1
ATOM 2631 C CA . GLN B 1 78 ? 6.828 -3.82 1.299 1 92 78 GLN B CA 1
ATOM 2632 C C . GLN B 1 78 ? 6.969 -2.912 2.518 1 92 78 GLN B C 1
ATOM 2634 O O . GLN B 1 78 ? 6.59 -3.293 3.627 1 92 78 GLN B O 1
ATOM 2639 N N . LEU B 1 79 ? 7.473 -1.748 2.26 1 93.88 79 LEU B N 1
ATOM 2640 C CA . LEU B 1 79 ? 7.66 -0.807 3.359 1 93.88 79 LEU B CA 1
ATOM 2641 C C . LEU B 1 79 ? 6.32 -0.337 3.908 1 93.88 79 LEU B C 1
ATOM 2643 O O . LEU B 1 79 ? 6.215 0.011 5.086 1 93.88 79 LEU B O 1
ATOM 2647 N N . SER B 1 80 ? 5.32 -0.311 3.096 1 93.06 80 SER B N 1
ATOM 2648 C CA . SER B 1 80 ? 4.047 0.266 3.504 1 93.06 80 SER B CA 1
ATOM 2649 C C . SER B 1 80 ? 3.125 -0.793 4.102 1 93.06 80 SER B C 1
ATOM 2651 O O . SER B 1 80 ? 2.145 -0.465 4.773 1 93.06 80 SER B O 1
ATOM 2653 N N . SER B 1 81 ? 3.387 -2.055 3.908 1 89.81 81 SER B N 1
ATOM 2654 C CA . SER B 1 81 ? 2.494 -3.148 4.273 1 89.81 81 SER B CA 1
ATOM 2655 C C . SER B 1 81 ? 2.17 -3.125 5.762 1 89.81 81 SER B C 1
ATOM 2657 O O . SER B 1 81 ? 1.021 -3.328 6.156 1 89.81 81 SER B O 1
ATOM 2659 N N . PRO B 1 82 ? 3.154 -2.805 6.598 1 89.62 82 PRO B N 1
ATOM 2660 C CA . PRO B 1 82 ? 2.838 -2.811 8.023 1 89.62 82 PRO B CA 1
ATOM 2661 C C . PRO B 1 82 ? 1.847 -1.716 8.414 1 89.62 82 PRO B C 1
ATOM 2663 O O . PRO B 1 82 ? 1.174 -1.824 9.445 1 89.62 82 PRO B O 1
ATOM 2666 N N . VAL B 1 83 ? 1.778 -0.677 7.609 1 89.81 83 VAL B N 1
ATOM 2667 C CA . VAL B 1 83 ? 0.869 0.42 7.922 1 89.81 83 VAL B CA 1
ATOM 2668 C C . VAL B 1 83 ? -0.574 -0.08 7.895 1 89.81 83 VAL B C 1
ATOM 2670 O O . VAL B 1 83 ? -1.333 0.141 8.844 1 89.81 83 VAL B O 1
ATOM 2673 N N . LEU B 1 84 ? -0.894 -0.799 6.922 1 84.56 84 LEU B N 1
ATOM 2674 C CA . LEU B 1 84 ? -2.26 -1.283 6.75 1 84.56 84 LEU B CA 1
ATOM 2675 C C . LEU B 1 84 ? -2.57 -2.395 7.746 1 84.56 84 LEU B C 1
ATOM 2677 O O . LEU B 1 84 ? -3.686 -2.471 8.273 1 84.56 84 LEU B O 1
ATOM 2681 N N . THR B 1 85 ? -1.604 -3.248 7.941 1 81.88 85 THR B N 1
ATOM 2682 C CA . THR B 1 85 ? -1.814 -4.387 8.828 1 81.88 85 THR B CA 1
ATOM 2683 C C . THR B 1 85 ? -2.094 -3.92 10.25 1 81.88 85 THR B C 1
ATOM 2685 O O . THR B 1 85 ? -2.805 -4.59 11 1 81.88 85 THR B O 1
ATOM 2688 N N . ARG B 1 86 ? -1.628 -2.814 10.586 1 79.56 86 ARG B N 1
ATOM 2689 C CA . ARG B 1 86 ? -1.795 -2.291 11.938 1 79.56 86 ARG B CA 1
ATOM 2690 C C . ARG B 1 86 ? -3.203 -1.741 12.148 1 79.56 86 ARG B C 1
ATOM 2692 O O . ARG B 1 86 ? -3.623 -1.503 13.281 1 79.56 86 ARG B O 1
ATOM 2699 N N . MET B 1 87 ? -3.893 -1.618 11.078 1 83 87 MET B N 1
ATOM 2700 C CA . MET B 1 87 ? -5.199 -0.972 11.141 1 83 87 MET B CA 1
ATOM 2701 C C . MET B 1 87 ? -6.316 -2.008 11.234 1 83 87 MET B C 1
ATOM 2703 O O . MET B 1 87 ? -7.027 -2.248 10.258 1 83 87 MET B O 1
ATOM 2707 N N . ALA B 1 88 ? -6.523 -2.484 12.383 1 76.25 88 ALA B N 1
ATOM 2708 C CA . ALA B 1 88 ? -7.516 -3.527 12.625 1 76.25 88 ALA B CA 1
ATOM 2709 C C . ALA B 1 88 ? -8.914 -3.062 12.234 1 76.25 88 ALA B C 1
ATOM 2711 O O . ALA B 1 88 ? -9.758 -3.873 11.852 1 76.25 88 ALA B O 1
ATOM 2712 N N . LEU B 1 89 ? -9.141 -1.792 12.289 1 83.44 89 LEU B N 1
ATOM 2713 C CA . LEU B 1 89 ? -10.438 -1.209 11.969 1 83.44 89 LEU B CA 1
ATOM 2714 C C . LEU B 1 89 ? -10.844 -1.549 10.539 1 83.44 89 LEU B C 1
ATOM 2716 O O . LEU B 1 89 ? -12.039 -1.692 10.25 1 83.44 89 LEU B O 1
ATOM 2720 N N . ARG B 1 90 ? -9.906 -1.656 9.68 1 85.25 90 ARG B N 1
ATOM 2721 C CA . ARG B 1 90 ? -10.195 -1.95 8.281 1 85.25 90 ARG B CA 1
ATOM 2722 C C . ARG B 1 90 ? -10.945 -3.271 8.141 1 85.25 90 ARG B C 1
ATOM 2724 O O . ARG B 1 90 ? -11.961 -3.346 7.441 1 85.25 90 ARG B O 1
ATOM 2731 N N . GLN B 1 91 ? -10.453 -4.211 8.836 1 77.56 91 GLN B N 1
ATOM 2732 C CA . GLN B 1 91 ? -11.023 -5.551 8.75 1 77.56 91 GLN B CA 1
ATOM 2733 C C . GLN B 1 91 ? -12.445 -5.582 9.297 1 77.56 91 GLN B C 1
ATOM 2735 O O . GLN B 1 91 ? -13.312 -6.266 8.758 1 77.56 91 GLN B O 1
ATOM 2740 N N . PHE B 1 92 ? -12.656 -4.848 10.297 1 81.62 92 PHE B N 1
ATOM 2741 C CA . PHE B 1 92 ? -13.977 -4.797 10.922 1 81.62 92 PHE B CA 1
ATOM 2742 C C . PHE B 1 92 ? -14.953 -4.008 10.062 1 81.62 92 PHE B C 1
ATOM 2744 O O . PHE B 1 92 ? -16.141 -4.324 10.023 1 81.62 92 PHE B O 1
ATOM 2751 N N . ALA B 1 93 ? -14.461 -3.018 9.438 1 90 93 ALA B N 1
ATOM 2752 C CA . ALA B 1 93 ? -15.312 -2.098 8.688 1 90 93 ALA B CA 1
ATOM 2753 C C . ALA B 1 93 ? -15.703 -2.689 7.336 1 90 93 ALA B C 1
ATOM 2755 O O . ALA B 1 93 ? -16.766 -2.365 6.793 1 90 93 ALA B O 1
ATOM 2756 N N . ARG B 1 94 ? -14.961 -3.566 6.84 1 87.81 94 ARG B N 1
ATOM 2757 C CA . ARG B 1 94 ? -15.047 -4.02 5.457 1 87.81 94 ARG B CA 1
ATOM 2758 C C . ARG B 1 94 ? -16.422 -4.621 5.168 1 87.81 94 ARG B C 1
ATOM 2760 O O . ARG B 1 94 ? -17.062 -4.262 4.18 1 87.81 94 ARG B O 1
ATOM 2767 N N . PRO B 1 95 ? -16.938 -5.543 6.035 1 85.56 95 PRO B N 1
ATOM 2768 C CA . PRO B 1 95 ? -18.25 -6.125 5.73 1 85.56 95 PRO B CA 1
ATOM 2769 C C . PRO B 1 95 ? -19.375 -5.086 5.738 1 85.56 95 PRO B C 1
ATOM 2771 O O . PRO B 1 95 ? -20.297 -5.172 4.934 1 85.56 95 PRO B O 1
ATOM 2774 N N . HIS B 1 96 ? -19.25 -4.172 6.66 1 90.94 96 HIS B N 1
ATOM 2775 C CA . HIS B 1 96 ? -20.25 -3.104 6.723 1 90.94 96 HIS B CA 1
ATOM 2776 C C . HIS B 1 96 ? -20.156 -2.193 5.504 1 90.94 96 HIS B C 1
ATOM 2778 O O . HIS B 1 96 ? -21.188 -1.758 4.973 1 90.94 96 HIS B O 1
ATOM 2784 N N . MET B 1 97 ? -18.969 -1.957 5.109 1 93.5 97 MET B N 1
ATOM 2785 C CA . MET B 1 97 ? -18.734 -1.134 3.928 1 93.5 97 MET B CA 1
ATOM 2786 C C . MET B 1 97 ? -19.281 -1.811 2.678 1 93.5 97 MET B C 1
ATOM 2788 O O . MET B 1 97 ? -19.953 -1.169 1.859 1 93.5 97 MET B O 1
ATOM 2792 N N . GLN B 1 98 ? -19.016 -3.068 2.555 1 89.19 98 GLN B N 1
ATOM 2793 C CA . GLN B 1 98 ? -19.469 -3.812 1.385 1 89.19 98 GLN B CA 1
ATOM 2794 C C . GLN B 1 98 ? -20.984 -3.852 1.318 1 89.19 98 GLN B C 1
ATOM 2796 O O . GLN B 1 98 ? -21.578 -3.68 0.247 1 89.19 98 GLN B O 1
ATOM 2801 N N . ALA B 1 99 ? -21.609 -4.086 2.426 1 90.44 99 ALA B N 1
ATOM 2802 C CA . ALA B 1 99 ? -23.078 -4.109 2.49 1 90.44 99 ALA B CA 1
ATOM 2803 C C . ALA B 1 99 ? -23.656 -2.789 2.004 1 90.44 99 ALA B C 1
ATOM 2805 O O . ALA B 1 99 ? -24.609 -2.777 1.217 1 90.44 99 ALA B O 1
ATOM 2806 N N . LEU B 1 100 ? -23.094 -1.736 2.451 1 94.31 100 LEU B N 1
ATOM 2807 C CA . LEU B 1 100 ? -23.594 -0.423 2.045 1 94.31 100 LEU B CA 1
ATOM 2808 C C . LEU B 1 100 ? -23.312 -0.174 0.566 1 94.31 100 LEU B C 1
ATOM 2810 O O . LEU B 1 100 ? -24.141 0.4 -0.138 1 94.31 100 LEU B O 1
ATOM 2814 N N . ALA B 1 101 ? -22.141 -0.542 0.113 1 92.25 101 ALA B N 1
ATOM 2815 C CA . ALA B 1 101 ? -21.797 -0.38 -1.295 1 92.25 101 ALA B CA 1
ATOM 2816 C C . ALA B 1 101 ? -22.766 -1.13 -2.195 1 92.25 101 ALA B C 1
ATOM 2818 O O . ALA B 1 101 ? -23.234 -0.591 -3.203 1 92.25 101 ALA B O 1
ATOM 2819 N N . ASP B 1 102 ? -23.094 -2.291 -1.816 1 87.94 102 ASP B N 1
ATOM 2820 C CA . ASP B 1 102 ? -24.016 -3.109 -2.596 1 87.94 102 ASP B CA 1
ATOM 2821 C C . ASP B 1 102 ? -25.406 -2.496 -2.607 1 87.94 102 ASP B C 1
ATOM 2823 O O . ASP B 1 102 ? -26.078 -2.475 -3.645 1 87.94 102 ASP B O 1
ATOM 2827 N N . LEU B 1 103 ? -25.812 -2.062 -1.474 1 88.81 103 LEU B N 1
ATOM 2828 C CA . LEU B 1 103 ? -27.141 -1.475 -1.329 1 88.81 103 LEU B CA 1
ATOM 2829 C C . LEU B 1 103 ? -27.266 -0.208 -2.166 1 88.81 103 LEU B C 1
ATOM 2831 O O . LEU B 1 103 ? -28.312 0.05 -2.754 1 88.81 103 LEU B O 1
ATOM 2835 N N . THR B 1 104 ? -26.203 0.546 -2.232 1 89.38 104 THR B N 1
ATOM 2836 C CA . THR B 1 104 ? -26.281 1.86 -2.859 1 89.38 104 THR B CA 1
ATOM 2837 C C . THR B 1 104 ? -25.75 1.805 -4.293 1 89.38 104 THR B C 1
ATOM 2839 O O . THR B 1 104 ? -25.875 2.7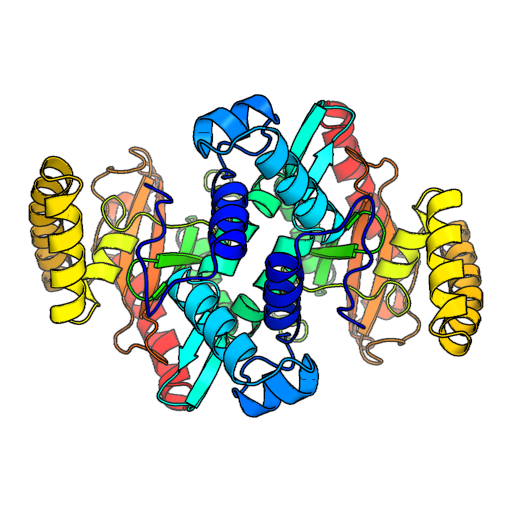73 -5.043 1 89.38 104 THR B O 1
ATOM 2842 N N . GLU B 1 105 ? -25.156 0.732 -4.637 1 86.88 105 GLU B N 1
ATOM 2843 C CA . GLU B 1 105 ? -24.469 0.594 -5.918 1 86.88 105 GLU B CA 1
ATOM 2844 C C . GLU B 1 105 ? -23.422 1.688 -6.105 1 86.88 105 GLU B C 1
ATOM 2846 O O . GLU B 1 105 ? -23.281 2.246 -7.195 1 86.88 105 GLU B O 1
ATOM 2851 N N . GLY B 1 106 ? -22.875 2.018 -5.055 1 90.06 106 GLY B N 1
ATOM 2852 C CA . GLY B 1 106 ? -21.844 3.041 -5.031 1 90.06 106 GLY B CA 1
ATOM 2853 C C . GLY B 1 106 ? -20.516 2.541 -4.496 1 90.06 106 GLY B C 1
ATOM 2854 O O . GLY B 1 106 ? -20.234 1.345 -4.566 1 90.06 106 GLY B O 1
ATOM 2855 N N . GLN B 1 107 ? -19.688 3.475 -4.121 1 91.69 107 GLN B N 1
ATOM 2856 C CA . GLN B 1 107 ? -18.406 3.152 -3.525 1 91.69 107 GLN B CA 1
ATOM 2857 C C . GLN B 1 107 ? -18.297 3.686 -2.1 1 91.69 107 GLN B C 1
ATOM 2859 O O . GLN B 1 107 ? -18.625 4.844 -1.84 1 91.69 107 GLN B O 1
ATOM 2864 N N . VAL B 1 108 ? -17.969 2.805 -1.201 1 94.25 108 VAL B N 1
ATOM 2865 C CA . VAL B 1 108 ? -17.719 3.199 0.183 1 94.25 108 VAL B CA 1
ATOM 2866 C C . VAL B 1 108 ? -16.219 3.197 0.468 1 94.25 108 VAL B C 1
ATOM 2868 O O . VAL B 1 108 ? -15.508 2.287 0.045 1 94.25 108 VAL B O 1
ATOM 2871 N N . GLN B 1 109 ? -15.836 4.266 1.16 1 95.25 109 GLN B N 1
ATOM 2872 C CA . GLN B 1 109 ? -14.414 4.43 1.416 1 95.25 109 GLN B CA 1
ATOM 2873 C C . GLN B 1 109 ? -14.141 4.66 2.9 1 95.25 109 GLN B C 1
ATOM 2875 O O . GLN B 1 109 ? -14.961 5.258 3.6 1 95.25 109 GLN B O 1
ATOM 2880 N N . LEU B 1 110 ? -12.984 4.195 3.322 1 95.38 110 LEU B N 1
ATOM 2881 C CA . LEU B 1 110 ? -12.43 4.488 4.641 1 95.38 110 LEU B CA 1
ATOM 2882 C C . LEU B 1 110 ? -11.078 5.176 4.52 1 95.38 110 LEU B C 1
ATOM 2884 O O . LEU B 1 110 ? -10.188 4.684 3.824 1 95.38 110 LEU B O 1
ATOM 2888 N N . ALA B 1 111 ? -11.039 6.309 5.137 1 95.94 111 ALA B N 1
ATOM 2889 C CA . ALA B 1 111 ? -9.797 7.074 5.137 1 95.94 111 ALA B CA 1
ATOM 2890 C C . ALA B 1 111 ? -9.281 7.281 6.559 1 95.94 111 ALA B C 1
ATOM 2892 O O . ALA B 1 111 ? -10.062 7.297 7.516 1 95.94 111 ALA B O 1
ATOM 2893 N N . VAL B 1 112 ? -7.988 7.367 6.668 1 94.5 112 VAL B N 1
ATOM 2894 C CA . VAL B 1 112 ? -7.352 7.68 7.941 1 94.5 112 VAL B CA 1
ATOM 2895 C C . VAL B 1 112 ? -6.383 8.844 7.762 1 94.5 112 VAL B C 1
ATOM 2897 O O . VAL B 1 112 ? -5.707 8.945 6.738 1 94.5 112 VAL B O 1
ATOM 2900 N N . GLY B 1 113 ? -6.406 9.711 8.789 1 93.75 113 GLY B N 1
ATOM 2901 C CA . GLY B 1 113 ? -5.547 10.883 8.695 1 93.75 113 GLY B CA 1
ATOM 2902 C C . GLY B 1 113 ? -4.711 11.102 9.938 1 93.75 113 GLY B C 1
ATOM 2903 O O . GLY B 1 113 ? -5.07 10.648 11.031 1 93.75 113 GLY B O 1
ATOM 2904 N N . HIS B 1 114 ? -3.633 11.703 9.727 1 89.38 114 HIS B N 1
ATOM 2905 C CA . HIS B 1 114 ? -2.754 12.242 10.758 1 89.38 114 HIS B CA 1
ATOM 2906 C C . HIS B 1 114 ? -2.133 13.562 10.32 1 89.38 114 HIS B C 1
ATOM 2908 O O . HIS B 1 114 ? -1.429 13.625 9.305 1 89.38 114 HIS B O 1
ATOM 2914 N N . LYS B 1 115 ? -2.436 14.586 11.086 1 88.31 115 LYS B N 1
ATOM 2915 C CA . LYS B 1 115 ? -1.99 15.93 10.734 1 88.31 115 LYS B CA 1
ATOM 2916 C C . LYS B 1 115 ? -2.436 16.297 9.32 1 88.31 115 LYS B C 1
ATOM 2918 O O . LYS B 1 115 ? -3.629 16.281 9.016 1 88.31 115 LYS B O 1
ATOM 2923 N N . ARG B 1 116 ? -1.494 16.5 8.391 1 88.5 116 ARG B N 1
ATOM 2924 C CA . ARG B 1 116 ? -1.869 17.016 7.078 1 88.5 116 ARG B CA 1
ATOM 2925 C C . ARG B 1 116 ? -2.023 15.891 6.062 1 88.5 116 ARG B C 1
ATOM 2927 O O . ARG B 1 116 ? -2.203 16.141 4.867 1 88.5 116 ARG B O 1
ATOM 2934 N N . ARG B 1 117 ? -1.984 14.734 6.543 1 90.56 117 ARG B N 1
ATOM 2935 C CA . ARG B 1 117 ? -2.055 13.602 5.629 1 90.56 117 ARG B CA 1
ATOM 2936 C C . ARG B 1 117 ? -3.357 12.828 5.812 1 90.56 117 ARG B C 1
ATOM 2938 O O . ARG B 1 117 ? -3.75 12.523 6.938 1 90.56 117 ARG B O 1
ATOM 2945 N N . LEU B 1 118 ? -4.02 12.625 4.738 1 94.94 118 LEU B N 1
ATOM 2946 C CA . LEU B 1 118 ? -5.238 11.828 4.668 1 94.94 118 LEU B CA 1
ATOM 2947 C C . LEU B 1 118 ? -5.156 10.812 3.533 1 94.94 118 LEU B C 1
ATOM 2949 O O . LEU B 1 118 ? -4.906 11.18 2.381 1 94.94 118 LEU B O 1
ATOM 2953 N N . CYS B 1 119 ? -5.289 9.5 3.881 1 94.44 119 CYS B N 1
ATOM 2954 C CA . CYS B 1 119 ? -5.102 8.453 2.885 1 94.44 119 CYS B CA 1
ATOM 2955 C C . CYS B 1 119 ? -6.281 7.488 2.877 1 94.44 119 CYS B C 1
ATOM 2957 O O . CY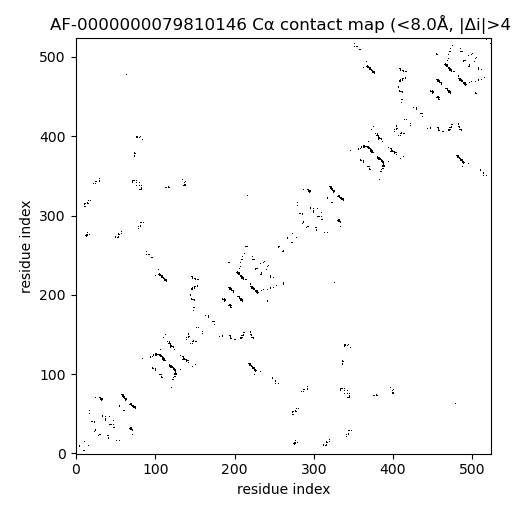S B 1 119 ? -6.836 7.168 3.93 1 94.44 119 CYS B O 1
ATOM 2959 N N . MET B 1 120 ? -6.551 7.047 1.705 1 93.38 120 MET B N 1
ATOM 2960 C CA . MET B 1 120 ? -7.523 5.965 1.567 1 93.38 120 MET B CA 1
ATOM 2961 C C . MET B 1 120 ? -6.926 4.637 2.018 1 93.38 120 MET B C 1
ATOM 2963 O O . MET B 1 120 ? -5.844 4.254 1.572 1 93.38 120 MET B O 1
ATOM 2967 N N . VAL B 1 121 ? -7.676 3.893 2.891 1 91.81 121 VAL B N 1
ATOM 2968 C CA . VAL B 1 121 ? -7.055 2.686 3.424 1 91.81 121 VAL B CA 1
ATOM 2969 C C . VAL B 1 121 ? -7.957 1.481 3.16 1 91.81 121 VAL B C 1
ATOM 2971 O O . VAL B 1 121 ? -7.52 0.334 3.283 1 91.81 121 VAL B O 1
ATOM 2974 N N . GLU B 1 122 ? -9.148 1.711 2.809 1 90.38 122 GLU B N 1
ATOM 2975 C CA . GLU B 1 122 ? -10.07 0.632 2.463 1 90.38 122 GLU B CA 1
ATOM 2976 C C . GLU B 1 122 ? -11.125 1.105 1.472 1 90.38 122 GLU B C 1
ATOM 2978 O O . GLU B 1 122 ? -11.516 2.275 1.482 1 90.38 122 GLU B O 1
ATOM 2983 N N . LEU B 1 123 ? -11.523 0.188 0.624 1 89.25 123 LEU B N 1
ATOM 2984 C CA . LEU B 1 123 ? -12.516 0.471 -0.409 1 89.25 123 LEU B CA 1
ATOM 2985 C C . LEU B 1 123 ? -13.484 -0.692 -0.561 1 89.25 123 LEU B C 1
ATOM 2987 O O . LEU B 1 123 ? -13.094 -1.856 -0.468 1 89.25 123 LEU B O 1
ATOM 2991 N N . ALA B 1 124 ? -14.742 -0.361 -0.775 1 88.12 124 ALA B N 1
ATOM 2992 C CA . ALA B 1 124 ? -15.781 -1.32 -1.149 1 88.12 124 ALA B CA 1
ATOM 2993 C C . ALA B 1 124 ? -16.625 -0.792 -2.303 1 88.12 124 ALA B C 1
ATOM 2995 O O . ALA B 1 124 ? -17.156 0.318 -2.232 1 88.12 124 ALA B O 1
ATOM 2996 N N . ASN B 1 125 ? -16.688 -1.559 -3.322 1 85.75 125 ASN B N 1
ATOM 2997 C CA . ASN B 1 125 ? -17.469 -1.198 -4.496 1 85.75 125 ASN B CA 1
ATOM 2998 C C . ASN B 1 125 ? -18.719 -2.062 -4.621 1 85.75 125 ASN B C 1
ATOM 3000 O O . ASN B 1 125 ? -18.688 -3.262 -4.344 1 85.75 125 ASN B O 1
ATOM 3004 N N . GLY B 1 126 ? -19.75 -1.334 -4.984 1 81.19 126 GLY B N 1
ATOM 3005 C CA . GLY B 1 126 ? -20.938 -2.1 -5.34 1 81.19 126 GLY B CA 1
ATOM 3006 C C . GLY B 1 126 ? -20.75 -2.936 -6.594 1 81.19 126 GLY B C 1
ATOM 3007 O O . GLY B 1 126 ? -19.828 -2.699 -7.375 1 81.19 126 GLY B O 1
ATOM 3008 N N . MET B 1 127 ? -21.578 -3.928 -6.699 1 66.94 127 MET B N 1
ATOM 3009 C CA . MET B 1 127 ? -21.5 -4.855 -7.824 1 66.94 127 MET B CA 1
ATOM 3010 C C . MET B 1 127 ? -21.609 -4.109 -9.148 1 66.94 127 MET B C 1
ATOM 3012 O O . MET B 1 127 ? -22.469 -3.236 -9.312 1 66.94 127 MET B O 1
ATOM 3016 N N . GLY B 1 128 ? -20.656 -4.375 -10.008 1 61.34 128 GLY B N 1
ATOM 3017 C CA . GLY B 1 128 ? -20.734 -3.861 -11.367 1 61.34 128 GLY B CA 1
ATOM 3018 C C . GLY B 1 128 ? -20.203 -2.441 -11.492 1 61.34 128 GLY B C 1
ATOM 3019 O O . GLY B 1 128 ? -20.188 -1.88 -12.594 1 61.34 128 GLY B O 1
ATOM 3020 N N . ASN B 1 129 ? -19.891 -1.877 -10.43 1 61.75 129 ASN B N 1
ATOM 3021 C CA . ASN B 1 129 ? -19.484 -0.477 -10.516 1 61.75 129 ASN B CA 1
ATOM 3022 C C . ASN B 1 129 ? -18.047 -0.338 -10.977 1 61.75 129 ASN B C 1
ATOM 3024 O O . ASN B 1 129 ? -17.109 -0.719 -10.258 1 61.75 129 ASN B O 1
ATOM 3028 N N . THR B 1 130 ? -17.891 0.152 -12.172 1 61.72 130 THR B N 1
ATOM 3029 C CA . THR B 1 130 ? -16.562 0.281 -12.766 1 61.72 130 THR B CA 1
ATOM 3030 C C . THR B 1 130 ? -16.125 1.743 -12.805 1 61.72 130 THR B C 1
ATOM 3032 O O . THR B 1 130 ? -15.023 2.057 -13.258 1 61.72 130 THR B O 1
ATOM 3035 N N . VAL B 1 131 ? -17 2.605 -12.25 1 61.47 131 VAL B N 1
ATOM 3036 C CA . VAL B 1 131 ? -16.734 4.031 -12.43 1 61.47 131 VAL B CA 1
ATOM 3037 C C . VAL B 1 131 ? -15.68 4.492 -11.422 1 61.47 131 VAL B C 1
ATOM 3039 O O . VAL B 1 131 ? -14.938 5.445 -11.688 1 61.47 131 VAL B O 1
ATOM 3042 N N . PHE B 1 132 ? -15.633 3.777 -10.398 1 66.38 132 PHE B N 1
ATOM 3043 C CA . PHE B 1 132 ? -14.742 4.242 -9.344 1 66.38 132 PHE B CA 1
ATOM 3044 C C . PHE B 1 132 ? -13.398 3.529 -9.422 1 66.38 132 PHE B C 1
ATOM 3046 O O . PHE B 1 132 ? -13.336 2.297 -9.43 1 66.38 132 PHE B O 1
ATOM 3053 N N . ARG B 1 133 ? -12.344 4.344 -9.57 1 65.19 133 ARG B N 1
ATOM 3054 C CA . ARG B 1 133 ? -11.016 3.76 -9.742 1 65.19 133 ARG B CA 1
ATOM 3055 C C . ARG B 1 133 ? -10.078 4.203 -8.625 1 65.19 133 ARG B C 1
ATOM 3057 O O . ARG B 1 133 ? -8.859 4.207 -8.797 1 65.19 133 ARG B O 1
ATOM 3064 N N . GLN B 1 134 ? -10.594 4.336 -7.527 1 69.69 134 GLN B N 1
ATOM 3065 C CA . GLN B 1 134 ? -9.711 4.766 -6.445 1 69.69 134 GLN B CA 1
ATOM 3066 C C . GLN B 1 134 ? -8.859 3.605 -5.934 1 69.69 134 GLN B C 1
ATOM 3068 O O . GLN B 1 134 ? -9.242 2.441 -6.074 1 69.69 134 GLN B O 1
ATOM 3073 N N . GLU B 1 135 ? -7.617 3.984 -5.469 1 76.12 135 GLU B N 1
ATOM 3074 C CA . GLU B 1 135 ? -6.68 2.969 -4.996 1 76.12 135 GLU B CA 1
ATOM 3075 C C . GLU B 1 135 ? -6.305 3.203 -3.535 1 76.12 135 GLU B C 1
ATOM 3077 O O . GLU B 1 135 ? -6.363 4.332 -3.047 1 76.12 135 GLU B O 1
ATOM 3082 N N . ILE B 1 136 ? -6.043 2.121 -2.91 1 80.12 136 ILE B N 1
ATOM 3083 C CA . ILE B 1 136 ? -5.523 2.186 -1.551 1 80.12 136 ILE B CA 1
ATOM 3084 C C . ILE B 1 136 ? -4.207 2.965 -1.539 1 80.12 136 ILE B C 1
ATOM 3086 O O . ILE B 1 136 ? -3.395 2.834 -2.457 1 80.12 136 ILE B O 1
ATOM 3090 N N . GLY B 1 137 ? -4.066 3.768 -0.5 1 83.69 137 GLY B N 1
ATOM 3091 C CA . GLY B 1 137 ? -2.828 4.5 -0.296 1 83.69 137 GLY B CA 1
ATOM 3092 C C . GLY B 1 137 ? -2.818 5.859 -0.971 1 83.69 137 GLY B C 1
ATOM 3093 O O . GLY B 1 137 ? -1.94 6.684 -0.707 1 83.69 137 GLY B O 1
ATOM 3094 N N . VAL B 1 138 ? -3.754 6.152 -1.814 1 83.75 138 VAL B N 1
ATOM 3095 C CA . VAL B 1 138 ? -3.826 7.422 -2.527 1 83.75 138 VAL B CA 1
ATOM 3096 C C . VAL B 1 138 ? -4.156 8.547 -1.55 1 83.75 138 VAL B C 1
ATOM 3098 O O . VAL B 1 138 ? -5.012 8.383 -0.673 1 83.75 138 VAL B O 1
ATOM 3101 N N . PRO B 1 139 ? -3.434 9.57 -1.651 1 88.75 139 PRO B N 1
ATOM 3102 C CA . PRO B 1 139 ? -3.758 10.727 -0.814 1 88.75 139 PRO B CA 1
ATOM 3103 C C . PRO B 1 139 ? -5.086 11.375 -1.196 1 88.75 139 PRO B C 1
ATOM 3105 O O . PRO B 1 139 ? -5.426 11.445 -2.379 1 88.75 139 PRO B O 1
ATOM 3108 N N . ILE B 1 140 ? -5.781 11.82 -0.185 1 92.38 140 ILE B N 1
ATOM 3109 C CA . ILE B 1 140 ? -7.062 12.5 -0.348 1 92.38 140 ILE B CA 1
ATOM 3110 C C . ILE B 1 140 ? -6.895 13.992 -0.073 1 92.38 140 ILE B C 1
ATOM 3112 O O . ILE B 1 140 ? -6.293 14.383 0.931 1 92.38 140 ILE B O 1
ATOM 3116 N N . SER B 1 141 ? -7.387 14.766 -0.965 1 91.56 141 SER B N 1
ATOM 3117 C CA . SER B 1 141 ? -7.301 16.203 -0.759 1 91.56 141 SER B CA 1
ATOM 3118 C C . SER B 1 141 ? -8.117 16.641 0.455 1 91.56 141 SER B C 1
ATOM 3120 O O . SER B 1 141 ? -9.297 16.312 0.566 1 91.56 141 SER B O 1
ATOM 3122 N N . LEU B 1 142 ? -7.531 17.453 1.281 1 93.44 142 LEU B N 1
ATOM 3123 C CA . LEU B 1 142 ? -8.211 17.938 2.479 1 93.44 142 LEU B CA 1
ATOM 3124 C C . LEU B 1 142 ? -9.219 19.016 2.127 1 93.44 142 LEU B C 1
ATOM 3126 O O . LEU B 1 142 ? -10.25 19.156 2.789 1 93.44 142 LEU B O 1
ATOM 3130 N N . SER B 1 143 ? -8.977 19.703 1.046 1 89.38 143 SER B N 1
ATOM 3131 C CA . SER B 1 143 ? -9.766 20.906 0.759 1 89.38 143 SER B CA 1
ATOM 3132 C C . SER B 1 143 ? -10.844 20.609 -0.284 1 89.38 143 SER B C 1
ATOM 3134 O O . SER B 1 143 ? -11.898 21.266 -0.291 1 89.38 143 SER B O 1
ATOM 3136 N N . ARG B 1 144 ? -10.641 19.578 -1.125 1 90 144 ARG B N 1
ATOM 3137 C CA . ARG B 1 144 ? -11.484 19.469 -2.311 1 90 144 ARG B CA 1
ATOM 3138 C C . ARG B 1 144 ? -12.43 18.281 -2.211 1 90 144 ARG B C 1
ATOM 3140 O O . ARG B 1 144 ? -13.156 17.984 -3.16 1 90 144 ARG B O 1
ATOM 3147 N N . THR B 1 145 ? -12.445 17.656 -1.116 1 92.88 145 THR B N 1
ATOM 3148 C CA . THR B 1 145 ? -13.281 16.469 -0.984 1 92.88 145 THR B CA 1
ATOM 3149 C C . THR B 1 145 ? -14.164 16.562 0.259 1 92.88 145 THR B C 1
ATOM 3151 O O . THR B 1 145 ? -13.805 17.234 1.226 1 92.88 145 THR B O 1
ATOM 3154 N N . ALA B 1 146 ? -15.328 15.859 0.184 1 95 146 ALA B N 1
ATOM 3155 C CA . ALA B 1 146 ? -16.156 15.719 1.374 1 95 146 ALA B CA 1
ATOM 3156 C C . ALA B 1 146 ? -15.398 15.031 2.502 1 95 146 ALA B C 1
ATOM 3158 O O . ALA B 1 146 ? -15.516 15.422 3.666 1 95 146 ALA B O 1
ATOM 3159 N N . THR B 1 147 ? -14.641 14.086 2.17 1 95.94 147 THR B N 1
ATOM 3160 C CA . THR B 1 147 ? -13.828 13.344 3.131 1 95.94 147 THR B CA 1
ATOM 3161 C C . THR B 1 147 ? -12.82 14.273 3.816 1 95.94 147 THR B C 1
ATOM 3163 O O . THR B 1 147 ? -12.672 14.227 5.039 1 95.94 147 THR B O 1
ATOM 3166 N N . GLY B 1 148 ? -12.148 15.078 3.021 1 96 148 GLY B N 1
ATOM 3167 C CA . GLY B 1 148 ? -11.195 16.031 3.57 1 96 148 GLY B CA 1
ATOM 3168 C C . GLY B 1 148 ? -11.836 17.031 4.516 1 96 148 GLY B C 1
ATOM 3169 O O . GLY B 1 148 ? -11.289 17.312 5.582 1 96 148 GLY B O 1
ATOM 3170 N N . ARG B 1 149 ? -12.977 17.516 4.148 1 95 149 ARG B N 1
ATOM 3171 C CA . ARG B 1 149 ? -13.68 18.484 4.996 1 95 149 ARG B CA 1
ATOM 3172 C C . ARG B 1 149 ? -14.148 17.828 6.293 1 95 149 ARG B C 1
ATOM 3174 O O . ARG B 1 149 ? -14.055 18.438 7.363 1 95 149 ARG B O 1
ATOM 3181 N N . ALA B 1 150 ? -14.656 16.609 6.191 1 96.38 150 ALA B N 1
ATOM 3182 C CA . ALA B 1 150 ? -15.039 15.867 7.391 1 96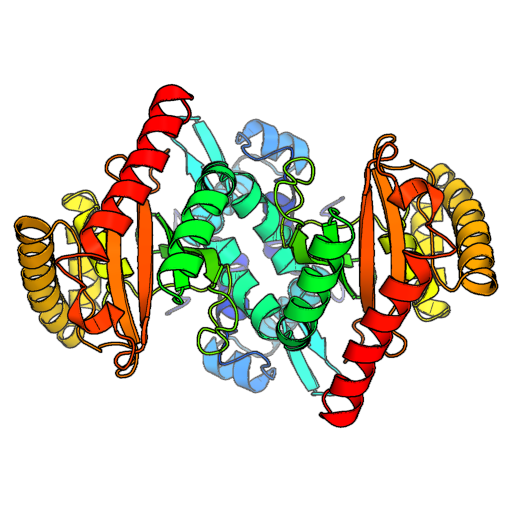.38 150 ALA B CA 1
ATOM 3183 C C . ALA B 1 150 ? -13.844 15.648 8.312 1 96.38 150 ALA B C 1
ATOM 3185 O O . ALA B 1 150 ? -13.953 15.781 9.531 1 96.38 150 ALA B O 1
ATOM 3186 N N . TYR B 1 151 ? -12.734 15.375 7.766 1 96.69 151 TYR B N 1
ATOM 3187 C CA . TYR B 1 151 ? -11.5 15.188 8.516 1 96.69 151 TYR B CA 1
ATOM 3188 C C . TYR B 1 151 ? -11.102 16.469 9.242 1 96.69 151 TYR B C 1
ATOM 3190 O O . TYR B 1 151 ? -10.805 16.438 10.438 1 96.69 151 TYR B O 1
ATOM 3198 N N . LEU B 1 152 ? -11.102 17.562 8.508 1 95.56 152 LEU B N 1
ATOM 3199 C CA . LEU B 1 152 ? -10.727 18.844 9.094 1 95.56 152 LEU B CA 1
ATOM 3200 C C . LEU B 1 152 ? -11.664 19.203 10.242 1 95.56 152 LEU B C 1
ATOM 3202 O O . LEU B 1 152 ? -11.227 19.75 11.258 1 95.56 152 LEU B O 1
ATOM 3206 N N . LEU B 1 153 ? -12.93 18.922 10.062 1 93.44 153 LEU B N 1
ATOM 3207 C CA . LEU B 1 153 ? -13.898 19.219 11.109 1 93.44 153 LEU B CA 1
ATOM 3208 C C . LEU B 1 153 ? -13.688 18.328 12.328 1 93.44 153 LEU B C 1
ATOM 3210 O O . LEU B 1 153 ? -14 18.734 13.453 1 93.44 153 LEU B O 1
ATOM 3214 N N . GLY B 1 154 ? -13.18 17.141 12.094 1 92.06 154 GLY B N 1
ATOM 3215 C CA . GLY B 1 154 ? -12.953 16.203 13.18 1 92.06 154 GLY B CA 1
ATOM 3216 C C . GLY B 1 154 ? -11.648 16.453 13.914 1 92.06 154 GLY B C 1
ATOM 3217 O O . GLY B 1 154 ? -11.445 15.953 15.023 1 92.06 154 GLY B O 1
ATOM 3218 N N . MET B 1 155 ? -10.812 17.234 13.344 1 90.94 155 MET B N 1
ATOM 3219 C CA . MET B 1 155 ? -9.516 17.531 13.945 1 90.94 155 MET B CA 1
ATOM 3220 C C . MET B 1 155 ? -9.672 18.422 15.172 1 90.94 155 MET B C 1
ATOM 3222 O O . MET B 1 155 ? -10.633 19.188 15.266 1 90.94 155 MET B O 1
ATOM 3226 N N . ALA B 1 156 ? -8.633 18.281 16.031 1 89.56 156 ALA B N 1
ATOM 3227 C CA . ALA B 1 156 ? -8.562 19.25 17.125 1 89.56 156 ALA B CA 1
ATOM 3228 C C . ALA B 1 156 ? -8.453 20.672 16.594 1 89.56 156 ALA B C 1
ATOM 3230 O O . ALA B 1 156 ? -7.805 20.906 15.57 1 89.56 156 ALA B O 1
ATOM 3231 N N . GLU B 1 157 ? -9.062 21.562 17.312 1 91 157 GLU B N 1
ATOM 3232 C CA . GLU B 1 157 ? -9.164 22.938 16.844 1 91 157 GLU B CA 1
ATOM 3233 C C . GLU B 1 157 ? -7.781 23.531 16.562 1 91 157 GLU B C 1
ATOM 3235 O O . GLU B 1 157 ? -7.586 24.234 15.578 1 91 157 GLU B O 1
ATOM 3240 N N . ASP B 1 158 ? -6.855 23.281 17.406 1 92.5 158 ASP B N 1
ATOM 3241 C CA . ASP B 1 158 ? -5.508 23.828 17.266 1 92.5 158 ASP B CA 1
ATOM 3242 C C . ASP B 1 158 ? -4.824 23.281 16.016 1 92.5 158 ASP B C 1
ATOM 3244 O O . ASP B 1 158 ? -4.133 24.016 15.305 1 92.5 158 ASP B O 1
ATOM 3248 N N . GLU B 1 159 ? -5.043 22.047 15.805 1 90.62 159 GLU B N 1
ATOM 3249 C CA . GLU B 1 159 ? -4.453 21.422 14.625 1 90.62 159 GLU B CA 1
ATOM 3250 C C . GLU B 1 159 ? -5.098 21.953 13.344 1 90.62 159 GLU B C 1
ATOM 3252 O O . GLU B 1 159 ? -4.41 22.188 12.344 1 90.62 159 GLU B O 1
ATOM 3257 N N . ARG B 1 160 ? -6.383 22.062 13.336 1 93.06 160 ARG B N 1
ATOM 3258 C CA . ARG B 1 160 ? -7.102 22.609 12.195 1 93.06 160 ARG B CA 1
ATOM 3259 C C . ARG B 1 160 ? -6.637 24.031 11.883 1 93.06 160 ARG B C 1
ATOM 3261 O O . ARG B 1 160 ? -6.387 24.375 10.727 1 93.06 160 ARG B O 1
ATOM 3268 N N . LYS B 1 161 ? -6.48 24.844 12.883 1 93.44 161 LYS B N 1
ATOM 3269 C CA . LYS B 1 161 ? -6.02 26.219 12.719 1 93.44 161 LYS B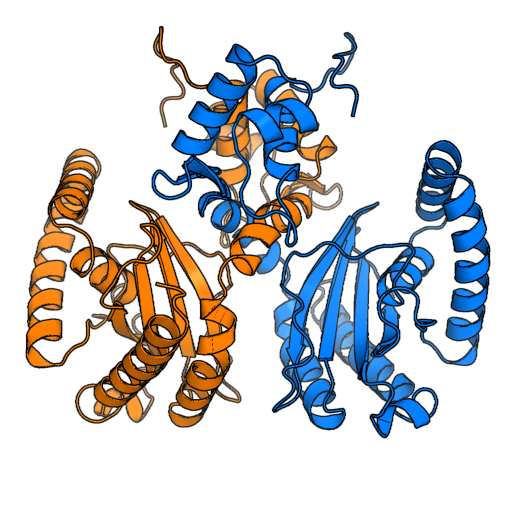 CA 1
ATOM 3270 C C . LYS B 1 161 ? -4.613 26.266 12.125 1 93.44 161 LYS B C 1
ATOM 3272 O O . LYS B 1 161 ? -4.332 27.094 11.25 1 93.44 161 LYS B O 1
ATOM 3277 N N . ALA B 1 162 ? -3.818 25.375 12.664 1 93.69 162 ALA B N 1
ATOM 3278 C CA . ALA B 1 162 ? -2.451 25.328 12.148 1 93.69 162 ALA B CA 1
ATOM 3279 C C . ALA B 1 162 ? -2.439 25 10.656 1 93.69 162 ALA B C 1
ATOM 3281 O O . ALA B 1 162 ? -1.679 25.594 9.891 1 93.69 162 ALA B O 1
ATOM 3282 N N . TYR B 1 163 ? -3.236 24.031 10.312 1 93.56 163 TYR B N 1
ATOM 3283 C CA . TYR B 1 163 ? -3.336 23.672 8.906 1 93.56 163 TYR B CA 1
ATOM 3284 C C . TYR B 1 163 ? -3.807 24.844 8.062 1 93.56 163 TYR B C 1
ATOM 3286 O O . TYR B 1 163 ? -3.244 25.125 7 1 93.56 163 TYR B O 1
ATOM 3294 N N . LEU B 1 164 ? -4.805 25.516 8.484 1 94.06 164 LEU B N 1
ATOM 3295 C CA . LEU B 1 164 ? -5.383 26.625 7.742 1 94.06 164 LEU B CA 1
ATOM 3296 C C . LEU B 1 164 ? -4.398 27.781 7.648 1 94.06 164 LEU B C 1
ATOM 3298 O O . LEU B 1 164 ? -4.336 28.469 6.621 1 94.06 164 LEU B O 1
ATOM 3302 N N . GLN B 1 165 ? -3.668 28.016 8.648 1 94.44 165 GLN B N 1
ATOM 3303 C CA . GLN B 1 165 ? -2.658 29.062 8.633 1 94.44 165 GLN B CA 1
ATOM 3304 C C . GLN B 1 165 ? -1.56 28.766 7.617 1 94.44 165 GLN B C 1
ATOM 3306 O O . GLN B 1 165 ? -1.119 29.656 6.891 1 94.44 165 GLN B O 1
ATOM 3311 N N . ASP B 1 166 ? -1.2 27.516 7.711 1 93.25 166 ASP B N 1
ATOM 3312 C CA . ASP B 1 166 ? -0.192 27.109 6.738 1 93.25 166 ASP B CA 1
ATOM 3313 C C . ASP B 1 166 ? -0.706 27.266 5.309 1 93.25 166 ASP B C 1
ATOM 3315 O O . ASP B 1 166 ? 0.03 27.719 4.43 1 93.25 166 ASP B O 1
ATOM 3319 N N . LEU B 1 167 ? -1.914 26.891 5.102 1 92.75 167 LEU B N 1
ATOM 3320 C CA . LEU B 1 167 ? -2.52 27.031 3.781 1 92.75 167 LEU B CA 1
ATOM 3321 C C . LEU B 1 167 ? -2.617 28.5 3.385 1 92.75 167 LEU B C 1
ATOM 3323 O O . LEU B 1 167 ? -2.369 28.844 2.23 1 92.75 167 LEU B O 1
ATOM 3327 N N . GLN B 1 168 ? -2.963 29.312 4.305 1 94.31 168 GLN B N 1
ATOM 3328 C CA . GLN B 1 168 ? -3.07 30.75 4.062 1 94.31 168 GLN B CA 1
ATOM 3329 C C . GLN B 1 168 ? -1.73 31.344 3.629 1 94.31 168 GLN B C 1
ATOM 3331 O O . GLN B 1 168 ? -1.68 32.188 2.746 1 94.31 168 GLN B O 1
ATOM 3336 N N . ARG B 1 169 ? -0.672 30.875 4.23 1 95.06 169 ARG B N 1
ATOM 3337 C CA . ARG B 1 169 ? 0.672 31.344 3.918 1 95.06 169 ARG B CA 1
ATOM 3338 C C . ARG B 1 169 ? 1.104 30.891 2.527 1 95.06 169 ARG B C 1
ATOM 3340 O O . ARG B 1 169 ? 1.715 31.656 1.781 1 95.06 169 ARG B O 1
ATOM 3347 N N . ASN B 1 170 ? 0.732 29.703 2.154 1 92.94 170 ASN B N 1
ATOM 3348 C CA . ASN B 1 170 ? 1.256 29.109 0.93 1 92.94 170 ASN B CA 1
ATOM 3349 C C . ASN B 1 170 ? 0.317 29.344 -0.251 1 92.94 170 ASN B C 1
ATOM 3351 O O . ASN B 1 170 ? 0.759 29.391 -1.399 1 92.94 170 ASN B O 1
ATOM 3355 N N . ASP B 1 171 ? -0.99 29.359 0.001 1 94.25 171 ASP B N 1
ATOM 3356 C CA . ASP B 1 171 ? -2.012 29.531 -1.028 1 94.25 171 ASP B CA 1
ATOM 3357 C C . ASP B 1 171 ? -3.232 30.266 -0.476 1 94.25 171 ASP B C 1
ATOM 3359 O O . ASP B 1 171 ? -4.273 29.656 -0.238 1 94.25 171 ASP B O 1
ATOM 3363 N N . PRO B 1 172 ? -3.156 31.578 -0.445 1 93.69 172 PRO B N 1
ATOM 3364 C CA . PRO B 1 172 ? -4.219 32.375 0.174 1 93.69 172 PRO B CA 1
ATOM 3365 C C . PRO B 1 172 ? -5.562 32.188 -0.526 1 93.69 172 PRO B C 1
ATOM 3367 O O . PRO B 1 172 ? -6.609 32.219 0.128 1 93.69 172 PRO B O 1
ATOM 3370 N N . GLN B 1 173 ? -5.523 32.094 -1.824 1 93.75 173 GLN B N 1
ATOM 3371 C CA . GLN B 1 173 ? -6.773 31.922 -2.559 1 93.75 173 GLN B CA 1
ATOM 3372 C C . GLN B 1 173 ? -7.469 30.625 -2.174 1 93.75 173 GLN B C 1
ATOM 3374 O O . GLN B 1 173 ? -8.68 30.609 -1.934 1 93.75 173 GLN B O 1
ATOM 3379 N N . ARG B 1 174 ? -6.727 29.578 -2.072 1 91.19 174 ARG B N 1
ATOM 3380 C CA . ARG B 1 174 ? -7.285 28.297 -1.672 1 91.19 174 ARG B CA 1
ATOM 3381 C C . ARG B 1 174 ? -7.762 28.328 -0.223 1 91.19 174 ARG B C 1
ATOM 3383 O O . ARG B 1 174 ? -8.766 27.703 0.123 1 91.19 174 ARG B O 1
ATOM 3390 N N . ALA B 1 175 ? -7.016 29.031 0.512 1 93.69 175 ALA B N 1
ATOM 3391 C CA . ALA B 1 175 ? -7.383 29.141 1.923 1 93.69 175 ALA B CA 1
ATOM 3392 C C . ALA B 1 175 ? -8.742 29.812 2.09 1 93.69 175 ALA B C 1
ATOM 3394 O O . ALA B 1 175 ? -9.578 29.344 2.871 1 93.69 175 ALA B O 1
ATOM 3395 N N . ALA B 1 176 ? -8.93 30.906 1.392 1 92.88 176 ALA B N 1
ATOM 3396 C CA . ALA B 1 176 ? -10.203 31.625 1.468 1 92.88 176 ALA B CA 1
ATOM 3397 C C . ALA B 1 176 ? -11.352 30.75 0.959 1 92.88 176 ALA B C 1
ATOM 3399 O O . ALA B 1 176 ? -12.43 30.734 1.552 1 92.88 176 ALA B O 1
ATOM 3400 N N . TRP B 1 177 ? -11.086 30.125 -0.081 1 91.5 177 TRP B N 1
ATOM 3401 C CA . TRP B 1 177 ? -12.07 29.219 -0.659 1 91.5 177 TRP B CA 1
ATOM 3402 C C . TRP B 1 177 ? -12.43 28.094 0.32 1 91.5 177 TRP B C 1
ATOM 3404 O O . TRP B 1 177 ? -13.609 27.797 0.514 1 91.5 177 TRP B O 1
ATOM 3414 N N . LEU B 1 178 ? -11.445 27.578 0.947 1 92.69 178 LEU B N 1
ATOM 3415 C CA . LEU B 1 178 ? -11.648 26.469 1.88 1 92.69 178 LEU B CA 1
ATOM 3416 C C . LEU B 1 178 ? -12.406 26.938 3.117 1 92.69 178 LEU B C 1
ATOM 3418 O O . LEU B 1 178 ? -13.211 26.188 3.68 1 92.69 178 LEU B O 1
ATOM 3422 N N . GLU B 1 179 ? -12.156 28.109 3.57 1 92.38 179 GLU B N 1
ATOM 3423 C CA . GLU B 1 179 ? -12.859 28.625 4.742 1 92.38 179 GLU B CA 1
ATOM 3424 C C . GLU B 1 179 ? -14.367 28.625 4.527 1 92.38 179 GLU B C 1
ATOM 3426 O O . GLU B 1 179 ? -15.125 28.266 5.426 1 92.38 179 GLU B O 1
ATOM 3431 N N . GLN B 1 180 ? -14.742 29.078 3.457 1 91.69 180 GLN B N 1
ATOM 3432 C CA . GLN B 1 180 ? -16.172 29.062 3.129 1 91.69 180 GLN B CA 1
ATOM 3433 C C . GLN B 1 180 ? -16.703 27.641 3.066 1 91.69 180 GLN B C 1
ATOM 3435 O O . GLN B 1 180 ? -17.797 27.375 3.557 1 91.69 180 GLN B O 1
ATOM 3440 N N . ARG B 1 181 ? -15.945 26.844 2.455 1 92.19 181 ARG B N 1
ATOM 3441 C CA . ARG B 1 181 ? -16.375 25.453 2.305 1 92.19 181 ARG B CA 1
ATOM 3442 C C . ARG B 1 181 ? -16.469 24.766 3.658 1 92.19 181 ARG B C 1
ATOM 3444 O O . ARG B 1 181 ? -17.312 23.891 3.857 1 92.19 181 ARG B O 1
ATOM 3451 N N . LEU B 1 182 ? -15.586 25.109 4.543 1 94.12 182 LEU B N 1
ATOM 3452 C CA . LEU B 1 182 ? -15.625 24.531 5.879 1 94.12 182 LEU B CA 1
ATOM 3453 C C . LEU B 1 182 ? -16.859 24.984 6.641 1 94.12 182 LEU B C 1
ATOM 3455 O O . LEU B 1 182 ? -17.438 24.219 7.422 1 94.12 182 LEU B O 1
ATOM 3459 N N . THR B 1 183 ? -17.234 26.203 6.438 1 93.69 183 THR B N 1
ATOM 3460 C CA . THR B 1 183 ? -18.469 26.703 7.039 1 93.69 183 THR B CA 1
ATOM 3461 C C . THR B 1 183 ? -19.672 25.922 6.531 1 93.69 183 THR B C 1
ATOM 3463 O O . THR B 1 183 ? -20.516 25.5 7.32 1 93.69 183 THR B O 1
ATOM 3466 N N . ASP B 1 184 ? -19.703 25.75 5.281 1 92.44 184 ASP B N 1
ATOM 3467 C CA . ASP B 1 184 ? -20.766 24.969 4.688 1 92.44 184 ASP B CA 1
ATOM 3468 C C . ASP B 1 184 ? -20.781 23.547 5.246 1 92.44 184 ASP B C 1
ATOM 3470 O O . ASP B 1 184 ? -21.844 23 5.547 1 92.44 184 ASP B O 1
ATOM 3474 N N . ALA B 1 185 ? -19.609 22.969 5.32 1 93.88 185 ALA B N 1
ATOM 3475 C CA . ALA B 1 185 ? -19.484 21.609 5.82 1 93.88 185 ALA B CA 1
ATOM 3476 C C . ALA B 1 185 ? -19.969 21.5 7.266 1 93.88 185 ALA B C 1
ATOM 3478 O O . ALA B 1 185 ? -20.594 20.516 7.648 1 93.88 185 ALA B O 1
ATOM 3479 N N . ARG B 1 186 ? -19.625 22.469 8.047 1 94.62 186 ARG B N 1
ATOM 3480 C CA . ARG B 1 186 ? -20.078 22.516 9.43 1 94.62 186 ARG B CA 1
ATOM 3481 C C . ARG B 1 186 ? -21.594 22.562 9.516 1 94.62 186 ARG B C 1
ATOM 3483 O O . ARG B 1 186 ? -22.203 21.859 10.336 1 94.62 186 ARG B O 1
ATOM 3490 N N . ASP B 1 187 ? -22.156 23.359 8.703 1 94.31 187 ASP B N 1
ATOM 3491 C CA . ASP B 1 187 ? -23.609 23.484 8.672 1 94.31 187 ASP B CA 1
ATOM 3492 C C . ASP B 1 187 ? -24.266 22.172 8.25 1 94.31 187 ASP B C 1
ATOM 3494 O O . ASP B 1 187 ? -25.234 21.734 8.867 1 94.31 187 ASP B O 1
ATOM 3498 N N . ASP B 1 188 ? -23.734 21.609 7.211 1 92.62 188 ASP B N 1
ATOM 3499 C CA . ASP B 1 188 ? -24.25 20.328 6.73 1 92.62 188 ASP B CA 1
ATOM 3500 C C . ASP B 1 188 ? -24.141 19.25 7.812 1 92.62 188 ASP B C 1
ATOM 3502 O O . ASP B 1 188 ? -25.094 18.5 8.031 1 92.62 188 ASP B O 1
ATOM 3506 N N . PHE B 1 189 ? -23.016 19.219 8.43 1 94.19 189 PHE B N 1
ATOM 3507 C CA . PHE B 1 189 ? -22.797 18.219 9.469 1 94.19 189 PHE B CA 1
ATOM 3508 C C . PHE B 1 189 ? -23.75 18.406 10.633 1 94.19 189 PHE B C 1
ATOM 3510 O O . PHE B 1 189 ? -24.281 17.438 11.18 1 94.19 189 PHE B O 1
ATOM 3517 N N . ALA B 1 190 ? -23.969 19.594 11.023 1 94.44 190 ALA B N 1
ATOM 3518 C CA . ALA B 1 190 ? -24.891 19.906 12.125 1 94.44 190 ALA B CA 1
ATOM 3519 C C . ALA B 1 190 ? -26.328 19.531 11.773 1 94.44 190 ALA B C 1
ATOM 3521 O O . ALA B 1 190 ? -27.047 18.984 12.602 1 94.44 190 ALA B O 1
ATOM 3522 N N . ARG B 1 191 ? -26.703 19.766 10.586 1 93.81 191 ARG B N 1
ATOM 3523 C CA . ARG B 1 191 ? -28.078 19.594 10.156 1 93.81 191 ARG B CA 1
ATOM 3524 C C . ARG B 1 191 ? -28.359 18.141 9.773 1 93.81 191 ARG B C 1
ATOM 3526 O O . ARG B 1 191 ? -29.422 17.609 10.078 1 93.81 191 ARG B O 1
ATOM 3533 N N . HIS B 1 192 ? -27.406 17.547 9.062 1 93.19 192 HIS B N 1
ATOM 3534 C CA . HIS B 1 192 ? -27.688 16.266 8.43 1 93.19 192 HIS B CA 1
ATOM 3535 C C . HIS B 1 192 ? -26.812 15.164 9 1 93.19 192 HIS B C 1
ATOM 3537 O O . HIS B 1 192 ? -27.062 13.984 8.758 1 93.19 192 HIS B O 1
ATOM 3543 N N . GLY B 1 193 ? -25.75 15.516 9.719 1 93.88 193 GLY B N 1
ATOM 3544 C CA . GLY B 1 193 ? -24.859 14.539 10.328 1 93.88 193 GLY B CA 1
ATOM 3545 C C . GLY B 1 193 ? -23.766 14.07 9.391 1 93.88 193 GLY B C 1
ATOM 3546 O O . GLY B 1 193 ? -23.109 13.055 9.648 1 93.88 193 GLY B O 1
ATOM 3547 N N . PHE B 1 194 ? -23.672 14.719 8.266 1 95.88 194 PHE B N 1
ATOM 3548 C CA . PHE B 1 194 ? -22.609 14.383 7.332 1 95.88 194 PHE B CA 1
ATOM 3549 C C . PHE B 1 194 ? -22.141 15.609 6.562 1 95.88 194 PHE B C 1
ATOM 3551 O O . PHE B 1 194 ? -22.875 16.609 6.477 1 95.88 194 PHE B O 1
ATOM 3558 N N . CYS B 1 195 ? -20.875 15.492 6.02 1 95.75 195 CYS B N 1
ATOM 3559 C CA . CYS B 1 195 ? -20.344 16.5 5.094 1 95.75 195 CYS B CA 1
ATOM 3560 C C . CYS B 1 195 ? -20.625 16.094 3.648 1 95.75 195 CYS B C 1
ATOM 3562 O O . CYS B 1 195 ? -20.641 14.906 3.326 1 95.75 195 CYS B O 1
ATOM 3564 N N . ARG B 1 196 ? -20.766 17.062 2.777 1 93.06 196 ARG B N 1
ATOM 3565 C CA . ARG B 1 196 ? -21.094 16.781 1.385 1 93.06 196 ARG B CA 1
ATOM 3566 C C . ARG B 1 196 ? -20.062 17.391 0.443 1 93.06 196 ARG B C 1
ATOM 3568 O O . ARG B 1 196 ? -19.438 18.406 0.772 1 93.06 196 ARG B O 1
ATOM 3575 N N . SER B 1 197 ? -20.016 16.641 -0.724 1 86.38 197 SER B N 1
ATOM 3576 C CA . SER B 1 197 ? -19.219 17.234 -1.784 1 86.38 197 SER B CA 1
ATOM 3577 C C . SER B 1 197 ? -20.031 18.266 -2.574 1 86.38 197 SER B C 1
ATOM 3579 O O . SER B 1 197 ? -21.25 18.188 -2.604 1 86.38 197 SER B O 1
ATOM 3581 N N . HIS B 1 198 ? -19.453 19.219 -3.174 1 76.69 198 HIS B N 1
ATOM 3582 C CA . HIS B 1 198 ? -20.125 20.219 -4 1 76.69 198 HIS B CA 1
ATOM 3583 C C . HIS B 1 198 ? -19.562 20.219 -5.422 1 76.69 198 HIS B C 1
ATOM 3585 O O . HIS B 1 198 ? -19.469 21.266 -6.055 1 76.69 198 HIS B O 1
ATOM 3591 N N . GLY B 1 199 ? -19.172 18.891 -5.844 1 75.44 199 GLY B N 1
ATOM 3592 C CA . GLY B 1 199 ? -18.656 18.75 -7.195 1 75.44 199 GLY B CA 1
ATOM 3593 C C . GLY B 1 199 ? -17.266 19.344 -7.359 1 75.44 199 GLY B C 1
ATOM 3594 O O . GLY B 1 199 ? -16.859 19.656 -8.477 1 75.44 199 GLY B O 1
ATOM 3595 N N . ASP B 1 200 ? -16.578 19.453 -6.328 1 76.06 200 ASP B N 1
ATOM 3596 C CA . ASP B 1 200 ? -15.297 20.156 -6.363 1 76.06 200 ASP B CA 1
ATOM 3597 C C . ASP B 1 200 ? -14.242 19.312 -7.082 1 76.06 200 ASP B C 1
ATOM 3599 O O . ASP B 1 200 ? -13.391 19.859 -7.793 1 76.06 200 ASP B O 1
ATOM 3603 N N . LEU B 1 201 ? -14.289 18.016 -6.918 1 74.56 201 LEU B N 1
ATOM 3604 C CA . LEU B 1 201 ? -13.297 17.156 -7.547 1 74.56 201 LEU B CA 1
ATOM 3605 C C . LEU B 1 201 ? -13.844 16.531 -8.82 1 74.56 201 LEU B C 1
ATOM 3607 O O . LEU B 1 201 ? -13.188 16.547 -9.867 1 74.56 201 LEU B O 1
ATOM 3611 N N . HIS B 1 202 ? -14.93 15.961 -8.734 1 80.94 202 HIS B N 1
ATOM 3612 C CA . HIS B 1 202 ? -15.609 15.344 -9.867 1 80.94 202 HIS B CA 1
ATOM 3613 C C . HIS B 1 202 ? -17.078 15.758 -9.93 1 80.94 202 HIS B C 1
ATOM 3615 O O . HIS B 1 202 ? -17.859 15.383 -9.062 1 80.94 202 HIS B O 1
ATOM 3621 N N . ARG B 1 203 ? -17.469 16.297 -11.031 1 83.94 203 ARG B N 1
ATOM 3622 C CA . ARG B 1 203 ? -18.828 16.812 -11.141 1 83.94 203 ARG B CA 1
ATOM 3623 C C . ARG B 1 203 ? -19.844 15.688 -11.297 1 83.94 203 ARG B C 1
ATOM 3625 O O . ARG B 1 203 ? -21.031 15.859 -10.992 1 83.94 203 ARG B O 1
ATOM 3632 N N . GLU B 1 204 ? -19.391 14.617 -11.719 1 88 204 GLU B N 1
ATOM 3633 C CA . GLU B 1 204 ? -20.297 13.516 -12.016 1 88 204 GLU B CA 1
ATOM 3634 C C . GLU B 1 204 ? -20.469 12.602 -10.805 1 88 204 GLU B C 1
ATOM 3636 O O . GLU B 1 204 ? -21.234 11.641 -10.852 1 88 204 GLU B O 1
ATOM 3641 N N . ILE B 1 205 ? -19.797 12.953 -9.711 1 88.81 205 ILE B N 1
ATOM 3642 C CA . ILE B 1 205 ? -19.828 12.102 -8.531 1 88.81 205 ILE B CA 1
ATOM 3643 C C . ILE B 1 205 ? -20.188 12.938 -7.301 1 88.81 205 ILE B C 1
ATOM 3645 O O . ILE B 1 205 ? -19.656 14.039 -7.117 1 88.81 205 ILE B O 1
ATOM 3649 N N . GLU B 1 206 ? -21.156 12.461 -6.586 1 91.38 206 GLU B N 1
ATOM 3650 C CA . GLU B 1 206 ? -21.484 13.055 -5.293 1 91.38 206 GLU B CA 1
ATOM 3651 C C . GLU B 1 206 ? -20.984 12.18 -4.145 1 91.38 206 GLU B C 1
ATOM 3653 O O . GLU B 1 206 ? -21.078 10.953 -4.199 1 91.38 206 GLU B O 1
ATOM 3658 N N . SER B 1 207 ? -20.359 12.859 -3.188 1 93.88 207 SER B N 1
ATOM 3659 C CA . SER B 1 207 ? -19.859 12.125 -2.031 1 93.88 207 SER B CA 1
ATOM 3660 C C . SER B 1 207 ? -20.344 12.758 -0.727 1 93.88 207 SER B C 1
ATOM 3662 O O . SER B 1 207 ? -20.453 13.977 -0.627 1 93.88 207 SER B O 1
ATOM 3664 N N . ILE B 1 208 ? -20.625 11.914 0.201 1 96.06 208 ILE B N 1
ATOM 3665 C CA . ILE B 1 208 ? -20.844 12.367 1.572 1 96.06 208 ILE B CA 1
ATOM 3666 C C . ILE B 1 208 ? -19.875 11.648 2.51 1 96.06 208 ILE B C 1
ATOM 3668 O O . ILE B 1 208 ? -19.453 10.531 2.23 1 96.06 208 ILE B O 1
ATOM 3672 N N . ALA B 1 209 ? -19.531 12.328 3.633 1 97.56 209 ALA B N 1
ATOM 3673 C CA . ALA B 1 209 ? -18.5 11.797 4.52 1 97.56 209 ALA B CA 1
ATOM 3674 C C . ALA B 1 209 ? -18.844 12.07 5.98 1 97.56 209 ALA B C 1
ATOM 3676 O O . ALA B 1 209 ? -19.406 13.117 6.305 1 97.56 209 ALA B O 1
ATOM 3677 N N . VAL B 1 210 ? -18.484 11.148 6.844 1 96.81 210 VAL B N 1
ATOM 3678 C CA . VAL B 1 210 ? -18.703 11.234 8.281 1 96.81 210 VAL B CA 1
ATOM 3679 C C . VAL B 1 210 ? -17.422 10.859 9.031 1 96.81 210 VAL B C 1
ATOM 3681 O O . VAL B 1 210 ? -16.906 9.758 8.852 1 96.81 210 VAL B O 1
ATOM 3684 N N . PRO B 1 211 ? -16.875 11.781 9.836 1 95.5 211 PRO B N 1
ATOM 3685 C CA . PRO B 1 211 ? -15.734 11.406 10.688 1 95.5 211 PRO B CA 1
ATOM 3686 C C . PRO B 1 211 ? -16.156 10.555 11.883 1 95.5 211 PRO B C 1
ATOM 3688 O O . PRO B 1 211 ? -17.25 10.711 12.406 1 95.5 211 PRO B O 1
ATOM 3691 N N . MET B 1 212 ? -15.258 9.711 12.219 1 92.38 212 MET B N 1
ATOM 3692 C CA . MET B 1 212 ? -15.469 8.992 13.469 1 92.38 212 MET B CA 1
ATOM 3693 C C . MET B 1 212 ? -15.258 9.914 14.672 1 92.38 212 MET B C 1
ATOM 3695 O O . MET B 1 212 ? -14.508 10.891 14.578 1 92.38 212 MET B O 1
ATOM 3699 N N . SER B 1 213 ? -15.875 9.602 15.82 1 83.38 213 SER B N 1
ATOM 3700 C CA . SER B 1 213 ? -15.914 10.5 16.969 1 83.38 213 SER B CA 1
ATOM 3701 C C . SER B 1 213 ? -14.562 10.555 17.672 1 83.38 213 SER B C 1
ATOM 3703 O O . SER B 1 213 ? -14.125 11.617 18.125 1 83.38 213 SER B O 1
ATOM 3705 N N . GLN B 1 214 ? -13.969 9.422 17.906 1 75.5 214 GLN B N 1
ATOM 3706 C CA . GLN B 1 214 ? -12.734 9.461 18.688 1 75.5 214 GLN B CA 1
ATOM 3707 C C . GLN B 1 214 ? -11.547 8.984 17.844 1 75.5 214 GLN B C 1
ATOM 3709 O O . GLN B 1 214 ? -11.641 7.988 17.125 1 75.5 214 GLN B O 1
ATOM 3714 N N . PRO B 1 215 ? -10.531 9.906 17.969 1 70.38 215 PRO B N 1
ATOM 3715 C CA . PRO B 1 215 ? -9.289 9.461 17.328 1 70.38 215 PRO B CA 1
ATOM 3716 C C . PRO B 1 215 ? -8.648 8.273 18.047 1 70.38 215 PRO B C 1
ATOM 3718 O O . PRO B 1 215 ? -8.852 8.094 19.25 1 70.38 215 PRO B O 1
ATOM 3721 N N . GLN B 1 216 ? -8.148 7.426 17.297 1 68.94 216 GLN B N 1
ATOM 3722 C CA . GLN B 1 216 ? -7.348 6.328 17.828 1 68.94 216 GLN B CA 1
ATOM 3723 C C . GLN B 1 216 ? -5.855 6.602 17.656 1 68.94 216 GLN B C 1
ATOM 3725 O O . GLN B 1 216 ? -5.371 6.758 16.531 1 68.94 216 GLN B O 1
ATOM 3730 N N . ASP B 1 217 ? -5.172 6.648 18.766 1 71.12 217 ASP B N 1
ATOM 3731 C CA . ASP B 1 217 ? -3.725 6.836 18.75 1 71.12 217 ASP B CA 1
ATOM 3732 C C . ASP B 1 217 ? -3.34 8.062 17.922 1 71.12 217 ASP B C 1
ATOM 3734 O O . ASP B 1 217 ? -2.412 8.008 17.125 1 71.12 217 ASP B O 1
ATOM 3738 N N . GLY B 1 218 ? -4.23 9.078 17.938 1 75.62 218 GLY B N 1
ATOM 3739 C CA . GLY B 1 218 ? -3.939 10.312 17.234 1 75.62 218 GLY B CA 1
ATOM 3740 C C . GLY B 1 218 ? -4.375 10.289 15.781 1 75.62 218 GLY B C 1
ATOM 3741 O O . GLY B 1 218 ? -4.23 11.289 15.07 1 75.62 218 GLY B O 1
ATOM 3742 N N . GLU B 1 219 ? -4.879 9.203 15.383 1 86.75 219 GLU B N 1
ATOM 3743 C CA . GLU B 1 219 ? -5.367 9.086 14.016 1 86.75 219 GLU B CA 1
ATOM 3744 C C . GLU B 1 219 ? -6.883 9.25 13.945 1 86.75 219 GLU B C 1
ATOM 3746 O O . GLU B 1 219 ? -7.602 8.773 14.828 1 86.75 219 GLU B O 1
ATOM 3751 N N . LEU B 1 220 ? -7.289 10.008 12.984 1 92.62 220 LEU B N 1
ATOM 3752 C CA . LEU B 1 220 ? -8.711 10.227 12.758 1 92.62 220 LEU B CA 1
ATOM 3753 C C . LEU B 1 220 ? -9.188 9.461 11.523 1 92.62 220 LEU B C 1
ATOM 3755 O O . LEU B 1 220 ? -8.492 9.43 10.5 1 92.62 220 LEU B O 1
ATOM 3759 N N . TRP B 1 221 ? -10.336 8.891 11.711 1 94.44 221 TRP B N 1
ATOM 3760 C CA . TRP B 1 221 ? -10.898 8.062 10.648 1 94.44 221 TRP B CA 1
ATOM 3761 C C . TRP B 1 221 ? -12.141 8.719 10.047 1 94.44 221 TRP B C 1
ATOM 3763 O O . TRP B 1 221 ? -12.93 9.336 10.766 1 94.44 221 TRP B O 1
ATOM 3773 N N . VAL B 1 222 ? -12.289 8.594 8.742 1 96.62 222 VAL B N 1
ATOM 3774 C CA . VAL B 1 222 ? -13.445 9.148 8.039 1 96.62 222 VAL B CA 1
ATOM 3775 C C . VAL B 1 222 ? -14.023 8.094 7.102 1 96.62 222 VAL B C 1
ATOM 3777 O O . VAL B 1 222 ? -13.289 7.438 6.363 1 96.62 222 VAL B O 1
ATOM 3780 N N . PHE B 1 223 ? -15.328 7.926 7.164 1 97.12 223 PHE B N 1
ATOM 3781 C CA . PHE B 1 223 ? -16.047 7.117 6.188 1 97.12 223 PHE B CA 1
ATOM 3782 C C . PHE B 1 223 ? -16.719 8 5.145 1 97.12 223 PHE B C 1
ATOM 3784 O O . PHE B 1 223 ? -17.25 9.07 5.469 1 97.12 223 PHE B O 1
ATOM 3791 N N . ALA B 1 224 ? -16.75 7.535 3.922 1 96.5 224 ALA B N 1
ATOM 3792 C CA . ALA B 1 224 ? -17.422 8.266 2.852 1 96.5 224 ALA B CA 1
ATOM 3793 C C . ALA B 1 224 ? -18.109 7.309 1.888 1 96.5 224 ALA B C 1
ATOM 3795 O O . ALA B 1 224 ? -17.719 6.152 1.752 1 96.5 224 ALA B O 1
ATOM 3796 N N . VAL B 1 225 ? -19.156 7.762 1.285 1 95.19 225 VAL B N 1
ATOM 3797 C CA . VAL B 1 225 ? -19.844 7.055 0.214 1 95.19 225 VAL B CA 1
ATOM 3798 C C . VAL B 1 225 ? -19.984 7.969 -0.999 1 95.19 225 VAL B C 1
ATOM 3800 O O . VAL B 1 225 ? -20.297 9.156 -0.856 1 95.19 225 VAL B O 1
ATOM 3803 N N . SER B 1 226 ? -19.672 7.402 -2.094 1 92.81 226 SER B N 1
ATOM 3804 C CA . SER B 1 226 ? -19.797 8.125 -3.354 1 92.81 226 SER B CA 1
ATOM 3805 C C . SER B 1 226 ? -20.766 7.445 -4.301 1 92.81 226 SER B C 1
ATOM 3807 O O . SER B 1 226 ? -20.781 6.215 -4.418 1 92.81 226 SER B O 1
ATOM 3809 N N . VAL B 1 227 ? -21.578 8.219 -4.973 1 90.81 227 VAL B N 1
ATOM 3810 C CA . VAL B 1 227 ? -22.531 7.727 -5.957 1 90.81 227 VAL B CA 1
ATOM 3811 C C . VAL B 1 227 ? -22.531 8.641 -7.18 1 90.81 227 VAL B C 1
ATOM 3813 O O . VAL B 1 227 ? -22.25 9.836 -7.066 1 90.81 227 VAL B O 1
ATOM 3816 N N . PRO B 1 228 ? -22.781 8.039 -8.305 1 88.75 228 PRO B N 1
ATOM 3817 C CA . PRO B 1 228 ? -22.969 8.922 -9.453 1 88.75 228 PRO B CA 1
ATOM 3818 C C . PRO B 1 228 ? -24.156 9.867 -9.273 1 88.75 228 PRO B C 1
ATOM 3820 O O . PRO B 1 228 ? -25.156 9.5 -8.641 1 88.75 228 PRO B O 1
ATOM 3823 N N . VAL B 1 229 ? -24.031 11.016 -9.984 1 88.31 229 VAL B N 1
ATOM 3824 C CA . VAL B 1 229 ? -25.094 12.016 -9.844 1 88.31 229 VAL B CA 1
ATOM 3825 C C . VAL B 1 229 ? -26.359 11.523 -10.516 1 88.31 229 VAL B C 1
ATOM 3827 O O . VAL B 1 229 ? -27.453 12.016 -10.227 1 88.31 229 VAL B O 1
ATOM 3830 N N . PHE B 1 230 ? -26.281 10.578 -11.367 1 87.19 230 PHE B N 1
ATOM 3831 C CA . PHE B 1 230 ? -27.469 10.055 -12.047 1 87.19 230 PHE B CA 1
ATOM 3832 C C . PHE B 1 230 ? -28.078 8.906 -11.258 1 87.19 230 PHE B C 1
ATOM 3834 O O . PHE B 1 230 ? -29.156 8.422 -11.602 1 87.19 230 PHE B O 1
ATOM 3841 N N . SER B 1 231 ? -27.422 8.469 -10.234 1 88.06 231 SER B N 1
ATOM 3842 C CA . SER B 1 231 ? -27.938 7.398 -9.391 1 88.06 231 SER B CA 1
ATOM 3843 C C . SER B 1 231 ? -29.188 7.844 -8.617 1 88.06 231 SER B C 1
ATOM 3845 O O . SER B 1 231 ? -29.25 8.984 -8.164 1 88.06 231 SER B O 1
ATOM 3847 N N . PRO B 1 232 ? -30.141 6.965 -8.398 1 88.31 232 PRO B N 1
ATOM 3848 C CA . PRO B 1 232 ? -31.297 7.281 -7.555 1 88.31 232 PRO B CA 1
ATOM 3849 C C . PRO B 1 232 ? -30.891 7.688 -6.137 1 88.31 232 PRO B C 1
ATOM 3851 O O . PRO B 1 232 ? -31.641 8.414 -5.473 1 88.31 232 PRO B O 1
ATOM 3854 N N . MET B 1 233 ? -29.828 7.293 -5.73 1 88.12 233 MET B N 1
ATOM 3855 C CA . MET B 1 233 ? -29.375 7.602 -4.375 1 88.12 233 MET B CA 1
ATOM 3856 C C . MET B 1 233 ? -29 9.07 -4.25 1 88.12 233 MET B C 1
ATOM 3858 O O . MET B 1 233 ? -29 9.625 -3.152 1 88.12 233 MET B O 1
ATOM 3862 N N . TYR B 1 234 ? -28.656 9.625 -5.344 1 88.88 234 TYR B N 1
ATOM 3863 C CA . TYR B 1 234 ? -28.297 11.039 -5.34 1 88.88 234 TYR B CA 1
ATOM 3864 C C . TYR B 1 234 ? -29.453 11.891 -4.824 1 88.88 234 TYR B C 1
ATOM 3866 O O . TYR B 1 234 ? -29.234 12.867 -4.102 1 88.88 234 TYR B O 1
ATOM 3874 N N . ALA B 1 235 ? -30.625 11.516 -5.094 1 90.88 235 ALA B N 1
ATOM 3875 C CA . ALA B 1 235 ? -31.812 12.258 -4.691 1 90.88 235 ALA B CA 1
ATOM 3876 C C . ALA B 1 235 ? -32.188 11.953 -3.24 1 90.88 235 ALA B C 1
ATOM 3878 O O . ALA B 1 235 ? -33 12.648 -2.645 1 90.88 235 ALA B O 1
ATOM 3879 N N . ARG B 1 236 ? -31.531 11.039 -2.676 1 92.38 236 ARG B N 1
ATOM 3880 C CA . ARG B 1 236 ? -31.906 10.594 -1.339 1 92.38 236 ARG B CA 1
ATOM 3881 C C . ARG B 1 236 ? -30.703 10.648 -0.389 1 92.38 236 ARG B C 1
ATOM 3883 O O . ARG B 1 236 ? -30.562 9.797 0.488 1 92.38 236 ARG B O 1
ATOM 3890 N N . LEU B 1 237 ? -29.875 11.562 -0.604 1 89.25 237 LEU B N 1
ATOM 3891 C CA . LEU B 1 237 ? -28.688 11.711 0.225 1 89.25 237 LEU B CA 1
ATOM 3892 C C . LEU B 1 237 ? -29.062 11.938 1.685 1 89.25 237 LEU B C 1
ATOM 3894 O O . LEU B 1 237 ? -28.562 11.242 2.574 1 89.25 237 LEU B O 1
ATOM 3898 N N . GLU B 1 238 ? -29.953 12.859 1.936 1 90.56 238 GLU B N 1
ATOM 3899 C CA . GLU B 1 238 ? -30.297 13.281 3.291 1 90.56 238 GLU B CA 1
ATOM 3900 C C . GLU B 1 238 ? -31.219 12.266 3.965 1 90.56 238 GLU B C 1
ATOM 3902 O O . GLU B 1 238 ? -31.094 12.023 5.168 1 90.56 238 GLU B O 1
ATOM 3907 N N . THR B 1 239 ? -32 11.609 3.145 1 92.25 239 THR B N 1
ATOM 3908 C CA . THR B 1 239 ? -33.062 10.797 3.734 1 92.25 239 THR B CA 1
ATOM 3909 C C . THR B 1 239 ? -32.625 9.336 3.816 1 92.25 239 THR B C 1
ATOM 3911 O O . THR B 1 239 ? -33.188 8.562 4.598 1 92.25 239 THR B O 1
ATOM 3914 N N . ASP B 1 240 ? -31.703 8.992 3.066 1 94.12 240 ASP B N 1
ATOM 3915 C CA . ASP B 1 240 ? -31.406 7.57 2.994 1 94.12 240 ASP B CA 1
ATOM 3916 C C . ASP B 1 240 ? -29.891 7.324 3.119 1 94.12 240 ASP B C 1
ATOM 3918 O O . ASP B 1 240 ? -29.438 6.816 4.141 1 94.12 240 ASP B O 1
ATOM 3922 N N . LEU B 1 241 ? -29.109 7.879 2.246 1 94.06 241 LEU B N 1
ATOM 3923 C CA . LEU B 1 241 ? -27.688 7.602 2.199 1 94.06 241 LEU B CA 1
ATOM 3924 C C . LEU B 1 241 ? -26.984 8.094 3.463 1 94.06 241 LEU B C 1
ATOM 3926 O O . LEU B 1 241 ? -26.156 7.391 4.035 1 94.06 241 LEU B O 1
ATOM 3930 N N . GLY B 1 242 ? -27.312 9.289 3.84 1 94.88 242 GLY B N 1
ATOM 3931 C CA . GLY B 1 242 ? -26.734 9.875 5.039 1 94.88 242 GLY B CA 1
ATOM 3932 C C . GLY B 1 242 ? -26.969 9.039 6.285 1 94.88 242 GLY B C 1
ATOM 3933 O O . GLY B 1 242 ? -26 8.609 6.93 1 94.88 242 GLY B O 1
ATOM 3934 N N . PRO B 1 243 ? -28.25 8.758 6.582 1 95.69 243 PRO B N 1
ATOM 3935 C CA . PRO B 1 243 ? -28.547 7.926 7.746 1 95.69 243 PRO B CA 1
ATOM 3936 C C . PRO B 1 243 ? -27.875 6.562 7.691 1 95.69 243 PRO B C 1
ATOM 3938 O O . PRO B 1 243 ? -27.406 6.059 8.719 1 95.69 243 PRO B O 1
ATOM 3941 N N . ARG B 1 244 ? -27.766 6.004 6.578 1 95.81 244 ARG B N 1
ATOM 3942 C CA . ARG B 1 244 ? -27.141 4.699 6.434 1 95.81 244 ARG B CA 1
ATOM 3943 C C . ARG B 1 244 ? -25.641 4.785 6.719 1 95.81 244 ARG B C 1
ATOM 3945 O O . ARG B 1 244 ? -25.078 3.9 7.363 1 95.81 244 ARG B O 1
ATOM 3952 N N . LEU B 1 245 ? -24.984 5.789 6.172 1 97 245 LEU B N 1
ATOM 3953 C CA . LEU B 1 245 ? -23.562 5.988 6.426 1 97 245 LEU B CA 1
ATOM 3954 C C . LEU B 1 245 ? -23.297 6.215 7.91 1 97 245 LEU B C 1
ATOM 3956 O O . LEU B 1 245 ? -22.344 5.66 8.469 1 97 245 LEU B O 1
ATOM 3960 N N . ARG B 1 246 ? -24.109 6.98 8.523 1 95.56 246 ARG B N 1
ATOM 3961 C CA . ARG B 1 246 ? -23.953 7.234 9.953 1 95.56 246 ARG B CA 1
ATOM 3962 C C . ARG B 1 246 ? -24.141 5.953 10.758 1 95.56 246 ARG B C 1
ATOM 3964 O O . ARG B 1 246 ? -23.438 5.734 11.75 1 95.56 246 ARG B O 1
ATOM 3971 N N . THR B 1 247 ? -25.125 5.184 10.344 1 95.12 247 THR B N 1
ATOM 3972 C CA . THR B 1 247 ? -25.344 3.9 11.008 1 95.12 247 THR B CA 1
ATOM 3973 C C . THR B 1 247 ? -24.109 3.012 10.883 1 95.12 247 THR B C 1
ATOM 3975 O O . THR B 1 247 ? -23.703 2.352 11.844 1 95.12 247 THR B O 1
ATOM 3978 N N . LEU B 1 248 ? -23.531 3.006 9.719 1 94.88 248 LEU B N 1
ATOM 3979 C CA . LEU B 1 248 ? -22.297 2.262 9.508 1 94.88 248 LEU B CA 1
ATOM 3980 C C . LEU B 1 248 ? -21.203 2.732 10.469 1 94.88 248 LEU B C 1
ATOM 3982 O O . LEU B 1 248 ? -20.562 1.916 11.125 1 94.88 248 LEU B O 1
ATOM 3986 N N . VAL B 1 249 ? -20.984 4.008 10.57 1 94.06 249 VAL B N 1
ATOM 3987 C CA . VAL B 1 249 ? -19.938 4.586 11.422 1 94.06 249 VAL B CA 1
ATOM 3988 C C . VAL B 1 249 ? -20.188 4.199 12.875 1 94.06 249 VAL B C 1
ATOM 3990 O O . VAL B 1 249 ? -19.266 3.775 13.578 1 94.06 249 VAL B O 1
ATOM 3993 N N . ARG B 1 250 ? -21.438 4.258 13.297 1 91.31 250 ARG B N 1
ATOM 3994 C CA . ARG B 1 250 ? -21.797 3.912 14.672 1 91.31 250 ARG B CA 1
ATOM 3995 C C . ARG B 1 250 ? -21.547 2.434 14.945 1 91.31 250 ARG B C 1
ATOM 3997 O O . ARG B 1 250 ? -21.094 2.068 16.031 1 91.31 250 ARG B O 1
ATOM 4004 N N . SER B 1 251 ? -21.906 1.669 14.016 1 91 251 SER B N 1
ATOM 4005 C CA . SER B 1 251 ? -21.703 0.232 14.164 1 91 251 SER B CA 1
ATOM 4006 C C . SER B 1 251 ? -20.219 -0.095 14.344 1 91 251 SER B C 1
ATOM 4008 O O . SER B 1 251 ? -19.859 -0.924 15.18 1 91 251 SER B O 1
ATOM 4010 N N . VAL B 1 252 ? -19.391 0.566 13.594 1 88.19 252 VAL B N 1
ATOM 4011 C CA . VAL B 1 252 ? -17.953 0.331 13.664 1 88.19 252 VAL B CA 1
ATOM 4012 C C . VAL B 1 252 ? -17.406 0.886 14.977 1 88.19 252 VAL B C 1
ATOM 4014 O O . VAL B 1 252 ? -16.578 0.247 15.625 1 88.19 252 VAL B O 1
ATOM 4017 N N . GLU B 1 253 ? -17.812 2.053 15.391 1 86.62 253 GLU B N 1
ATOM 4018 C CA . GLU B 1 253 ? -17.375 2.668 16.641 1 86.62 253 GLU B CA 1
ATOM 4019 C C . GLU B 1 253 ? -17.75 1.802 17.844 1 86.62 253 GLU B C 1
ATOM 4021 O O . GLU B 1 253 ? -16.969 1.68 18.781 1 86.62 253 GLU B O 1
ATOM 4026 N N . SER B 1 254 ? -18.891 1.241 17.781 1 83.5 254 SER B N 1
ATOM 4027 C CA . SER B 1 254 ? -19.375 0.429 18.891 1 83.5 254 SER B CA 1
ATOM 4028 C C . SER B 1 254 ? -18.5 -0.808 19.094 1 83.5 254 SER B C 1
ATOM 4030 O O . SER B 1 254 ? -18.266 -1.223 20.234 1 83.5 254 SER B O 1
ATOM 4032 N N . VAL B 1 255 ? -18.078 -1.331 18.094 1 75.31 255 VAL B N 1
ATOM 4033 C CA . VAL B 1 255 ? -17.25 -2.531 18.156 1 75.31 255 VAL B CA 1
ATOM 4034 C C . VAL B 1 255 ? -15.867 -2.17 18.688 1 75.31 255 VAL B C 1
ATOM 4036 O O . VAL B 1 255 ? -15.281 -2.916 19.469 1 75.31 255 VAL B O 1
ATOM 4039 N N . LEU B 1 256 ? -15.336 -1.093 18.266 1 71.81 256 LEU B N 1
ATOM 4040 C CA . LEU B 1 256 ? -14.031 -0.651 18.734 1 71.81 256 LEU B CA 1
ATOM 4041 C C . LEU B 1 256 ? -14.07 -0.301 20.219 1 71.81 256 LEU B C 1
ATOM 4043 O O . LEU B 1 256 ? -13.125 -0.578 20.953 1 71.81 256 LEU B O 1
ATOM 4047 N N . GLY B 1 257 ? -15.023 0.466 20.578 1 61.72 257 GLY B N 1
ATOM 4048 C CA . GLY B 1 257 ? -15.195 0.765 22 1 61.72 257 GLY B CA 1
ATOM 4049 C C . GLY B 1 257 ? -15.297 -0.477 22.859 1 61.72 257 GLY B C 1
ATOM 4050 O O . GLY B 1 257 ? -14.703 -0.538 23.938 1 61.72 257 GLY B O 1
ATOM 4051 N N . ALA B 1 258 ? -15.977 -1.361 22.359 1 49.62 258 ALA B N 1
ATOM 4052 C CA . ALA B 1 258 ? -16.156 -2.621 23.078 1 49.62 258 ALA B CA 1
ATOM 4053 C C . ALA B 1 258 ? -14.867 -3.439 23.094 1 49.62 258 ALA B C 1
ATOM 4055 O O . ALA B 1 258 ? -14.602 -4.168 24.047 1 49.62 258 ALA B O 1
ATOM 4056 N N . SER B 1 259 ? -14.188 -3.387 22 1 49.06 259 SER B N 1
ATOM 4057 C CA . SER B 1 259 ? -13 -4.227 21.875 1 49.06 259 SER B CA 1
ATOM 4058 C C . SER B 1 259 ? -11.797 -3.582 22.562 1 49.06 259 SER B C 1
ATOM 4060 O O . SER B 1 259 ? -10.75 -4.215 22.719 1 49.06 259 SER B O 1
ATOM 4062 N N . GLY B 1 260 ? -11.977 -2.461 23.25 1 48.22 260 GLY B N 1
ATOM 4063 C CA . GLY B 1 260 ? -10.844 -1.771 23.844 1 48.22 260 GLY B CA 1
ATOM 4064 C C . GLY B 1 260 ? -9.844 -1.265 22.812 1 48.22 260 GLY B C 1
ATOM 4065 O O . GLY B 1 260 ? -8.719 -0.902 23.156 1 48.22 260 GLY B O 1
ATOM 4066 N N . LEU B 1 261 ? -10.133 -1.432 21.641 1 48.25 261 LEU B N 1
ATOM 4067 C CA . LEU B 1 261 ? -9.219 -1.019 20.594 1 48.25 261 LEU B CA 1
ATOM 4068 C C . LEU B 1 261 ? -9.164 0.501 20.484 1 48.25 261 LEU B C 1
ATOM 4070 O O . LEU B 1 261 ? -8.508 1.041 19.594 1 48.25 261 LEU B O 1
ATOM 4074 N N . THR B 1 262 ? -9.906 1.277 21.297 1 43.19 262 THR B N 1
ATOM 4075 C CA . THR B 1 262 ? -9.852 2.734 21.359 1 43.19 262 THR B CA 1
ATOM 4076 C C . THR B 1 262 ? -8.609 3.207 22.094 1 43.19 262 THR B C 1
ATOM 4078 O O . THR B 1 262 ? -8.133 2.529 23 1 43.19 262 THR B O 1
#

Secondary structure (DSSP, 8-state):
------SSS---HHHHHHHHHHTT--SS---B-HHHHHHHH---HHHHHHHHHHHHHTTSEEEETTTTEEEE-THHHHHHHHHHHT-HHHHHHHHHHHHHHHHHTSEEEEEEEETTEEEEEEEEE-TT--S----TT-B--TTTSHHHHHHHHHS-HHHHHHHHHHHHHH-HHHHHHHHHHHHHHHHHHHHHSSEE--SSS-TTEEEEEEE-SS-BTTBEEEEEEEEETTSGGGGGIIIIIHHHHHHHHHHHHHHHHHHT--/------SSS---HHHHHHHHHHTT--SS---B-HHHHHHHH---HHHHHHHHHHHHHTTSEEEETTTTEEEE-THHHHHHHHHHHT-HHHHHHHHHHHHHHHHHTSEEEEEEEETTEEEEEEEEE-TT--S----TT-B--TTTSHHHHHHHHHS-HHHHHHHHHHHHHH-HHHHHHHHHHHHHHHHHHHHHSSEE--SSS-TTEEEEEEE-SS-BTTBEEEEEEEEETTSGGGGGIIIIIHHHHHHHHHHHHHHHHHHT--

Foldseek 3Di:
DPLDFDDDPTDDSLVVLLVQLLVVDDPVRFWAALVRSCVRRVDDSVSSVVSQVVCVVQQQWPQDPVVNTIGGGCVVVVVCVVVLVVCVLQVVLQVLQQVLQQVQQWKKWKWKDAQQWIWTRHIHHHPPDPPDDDDGGHTDHLQQAQQNLQVLVLDDPVSSVVVLVVCCVVPVVSSVVSVVLNVVQVVCCVVQVWGWGPCRPHVQKIKIKHKANDAQPRMTMMMMIMDGCPGPCVVCVRPPVSVSRVVSSVVSVVVCVVVVSD/DPLDFDDPVTDDSLVVLLVQLLVVDDPVRFWAALVRSCVRRVDDSVSSVVSQVVCVVLQQWDQDPVVNTIGGGCVVVVVCVVVLVVCVLQVVLQVLQQVLQQVQQWKKWKWKDAQQWIWTRHIHHHPPDPPDDDDGGHTDHLQQAQQNLQVLVLDDPVSSVVVLVVCCVVPVVSSVVSVVLNVVQVVCCVVQVWGWGPCRPHVQKIKIKHKANDDQPRMTMMMMIMDGCPGPCVVCCRPPVSVSRVVSSVVSVVVCVVVVSD

Nearest PDB structures (foldseek):
  5whm-assembly1_C  TM=8.763E-01  e=9.848E-26  Brucella abortus
  5whm-assembly1_A  TM=8.767E-01  e=1.046E-25  Brucella abortus
  8ejv-assembly1_B  TM=7.382E-01  e=1.058E-16  Pseudomonas putida KT2440
  7dqb-assembly1_A  TM=7.723E-01  e=1.197E-14  Microbacterium hydrocarbonoxydans
  5y6i-assembly1_B  TM=7.122E-01  e=9.434E-11  Pseudomonas aeruginosa

Solvent-accessible surface area (backbone atoms only — not comparable to full-atom values): 27678 Å² total; per-residue (Å²): 128,83,79,74,80,66,88,94,92,53,61,48,59,60,42,53,51,49,50,54,58,54,60,68,48,30,78,89,35,58,63,41,34,71,66,54,49,30,69,74,65,67,47,55,70,70,58,46,49,43,46,50,51,32,34,34,75,67,29,45,26,36,76,36,76,92,74,61,22,36,30,68,20,69,39,28,30,46,58,22,21,28,47,58,62,67,40,62,62,53,70,67,40,42,66,58,32,35,53,50,6,48,75,62,55,18,38,22,39,34,31,44,29,51,91,94,43,33,27,30,70,42,80,21,63,7,78,87,56,74,83,71,78,82,56,62,20,36,72,50,54,52,75,52,34,16,52,22,44,22,45,50,70,62,40,56,67,68,58,39,49,50,52,50,50,50,36,38,75,77,38,48,69,59,33,56,54,37,53,56,50,48,53,52,33,50,51,35,29,72,74,65,61,33,16,58,42,82,42,68,75,43,74,60,42,42,33,38,9,38,47,53,90,69,56,45,95,75,30,40,41,30,39,32,42,35,37,44,59,84,39,78,58,54,81,27,37,81,79,44,52,38,55,50,52,49,49,48,53,49,55,49,49,53,50,33,61,70,65,60,69,93,130,82,80,74,75,65,80,101,86,55,60,49,59,60,42,53,52,49,49,53,58,52,61,67,48,31,80,88,36,55,61,42,34,72,66,55,46,30,69,74,66,68,47,56,69,73,59,44,49,44,47,51,51,31,34,33,75,66,28,45,27,36,77,37,76,92,74,62,24,36,30,68,20,71,40,29,30,47,59,21,21,27,48,59,63,68,42,62,62,52,69,67,40,44,63,59,33,35,53,50,6,49,74,64,56,17,37,22,37,35,30,44,28,51,92,94,42,33,27,30,71,43,77,22,63,8,78,87,56,75,82,72,79,82,55,63,20,36,71,50,54,53,76,52,34,15,51,23,44,21,44,50,69,61,40,57,68,69,58,39,49,51,52,50,50,52,34,39,73,76,37,48,68,58,32,56,55,37,53,54,51,48,52,52,32,51,51,36,27,72,74,65,62,32,16,60,42,83,42,68,73,43,74,61,42,41,34,36,8,38,46,52,90,68,60,42,96,75,29,41,42,30,40,32,42,35,35,44,57,85,39,77,57,55,83,28,37,79,79,43,52,39,56,51,52,49,49,49,52,49,55,48,50,53,51,32,60,70,65,60,70,95

Radius of gyration: 23.69 Å; Cα contacts (8 Å, |Δi|>4): 908; chains: 2; bounding box: 68×65×51 Å

Sequence (524 aa):
MNVNADPDGKLVSALVRGVSILRCFSSKCQELSAKELMDLTGLPKPTLFRLTDTLCELGLLRYSERLSKYVPGLGLLQLSSPVLTRMALRQFARPHMQALADLTEGQVQLAVGHKRRLCMVELANGMGNTVFRQEIGVPISLSRTATGRAYLLGMAEDERKAYLQDLQRNDPQRAAWLEQRLTDARDDFARHGFCRSHGDLHREIESIAVPMSQPQDGELWVFAVSVPVFSPMYARLETDLGPRLRTLVRSVESVLGASGLTMNVNADPDGKLVSALVRGVSILRCFSSKCQELSAKELMDLTGLPKPTLFRLTDTLCELGLLRYSERLSKYVPGLGLLQLSSPVLTRMALRQFARPHMQALADLTEGQVQLAVGHKRRLCMVELANGMGNTVFRQEIGVPISLSRTATGRAYLLGMAEDERKAYLQDLQRNDPQRAAWLEQRLTDARDDFARHGFCRSHGDLHREIESIAVPMSQPQDGELWVFAVSVPVFSPMYARLETDLGPRLRTLVRSVESVLGASGLT

pLDDT: mean 87.6, std 13.88, range [24.55, 98.12]

InterPro domains:
  IPR005471 Transcription regulator IclR, N-terminal [PF09339] (14-63)
  IPR005471 Transcription regulator IclR, N-terminal [PS51077] (12-74)
  IPR005471 Transcription regulator IclR, N-terminal [SM00346] (12-102)
  IPR014757 Transcription regulator IclR, C-terminal [PF01614] (83-250)
  IPR014757 Transcription regulator IclR, C-terminal [PS51078] (75-258)
  IPR029016 GAF-like domain superfamily [G3DSA:3.30.450.40] (83-260)
  IPR036388 Winged helix-like DNA-binding domain superfamily [G3DSA:1.10.10.10] (9-82)
  IPR036390 Winged helix DNA-binding domain superfamily [SSF46785] (12-85)
  IPR050707 HTH-type Transcriptional Regulators in Metabolic Pathways [PTHR30136] (6-257)

=== Feature glossary ===
The record interleaves many kinds of information about one protein. Here is each kind framed as the question it answers.

Q: What does the local fold look like, residue by residue?
A: The Foldseek 3Di string encodes local tertiary geometry as a 20-letter alphabet — one character per residue — derived from the relative positions of nearby Cα atoms. Unlike the amino-acid sequence, 3Di is a direct function of the 3D structure, so two proteins with the same fold have similar 3Di strings even at low sequence identity.

Q: Which residues are in helices, strands, or loops?
A: The SS8 string is DSSP's per-residue secondary-structure call. α-helix (H) means an i→i+4 H-bond ladder; β-strand (E) means the residue participates in a β-sheet; 3₁₀ (G) and π (I) are tighter and wider helices; T/S are turns/bends; '-' is loop.

Q: How big and how compact is the whole molecule?
A: Radius of gyration (Rg) is the root-mean-square distance of Cα atoms from their centroid — a single number for overall size and compactness. A globular domain of N residues has Rg ≈ 2.2·N^0.38 Å; an extended or disordered chain has a much larger Rg. The Cα contact count is the number of residue pairs whose Cα atoms are within 8 Å and are more than four positions apart in sequence — a standard proxy for tertiary packing density. The bounding box is the smallest axis-aligned box enclosing all Cα atoms.

Q: Where is each backbone atom in 3D?
A: Structure coordinates are given as an mmCIF _atom_site loop: one row per atom with element, residue name, chain id, sequence number, and x/y/z position in Å. Only the four main-chain atoms per residue are included here; side chains are omitted to keep the record compact.

Q: What is the amino-acid chain?
A: Primary structure: the covalent order of the twenty standard amino acids along the backbone. Two proteins with the same sequence will (almost always) fold to the same structure; two with 30% identity often share a fold but not the details.

Q: What if only a Cα trace is available?
A: Three-state secondary structure (P-SEA) collapses the eight DSSP classes into helix (a), strand (b), and coil (c). P-SEA assigns these from Cα geometry alone — distances and angles — without requiring backbone oxygens, so it works on any Cα trace.

Q: What family and function is it annotated with?
A: Database cross-references. InterPro integrates a dozen domain/family signature databases into unified entries with residue-range hits. GO terms attach function/process/location labels with evidence codes. CATH codes position the fold in a four-level structural taxonomy. Organism is the NCBI-taxonomy species name.

Q: How confident is the AlphaFold model at each residue?
A: pLDDT is the predicted lDDT-Cα score: AlphaFold's confidence that the local environment of each residue (all inter-atomic distances within 15 Å) is correctly placed. It is a per-residue number between 0 and 100, with higher meaning more reliable.

Q: How mobile is each atom in the crystal?
A: B-factor (Debye–Waller factor) reflects atomic displacement in the crystal lattice. It is an experimental observable (units Å²), not a prediction; low values mean the atom is pinned down, high values mean it moves or is heterogeneous across the crystal.

Q: Which residues are buried vs exposed?
A: SASA measures how much of the protein is reachable by solvent. It is computed by rolling a water-sized probe over the atomic surface and summing the exposed area (Å²). Per-residue SASA distinguishes core (buried, low SASA) from surface (exposed, high SASA) residues; total SASA is a whole-molecule size measure.

Q: What do the diagnostic plots show?
A: Plot images: a contact map (which residues are close in 3D, as an N×N binary image), a Ramachandran scatter (backbone torsion angles, revealing secondary-structure composition at a glance), and — for AlphaFold structures — a PAE heatmap (pairwise prediction confidence).

Q: What known structures does this most resemble?
A: The Foldseek neighbor list gives the closest experimentally determined structures in the PDB, ranked by structural alignment. TM-score near 1 means near-identical fold; near 0.3 means only rough topology match. This is how one finds what a novel AlphaFold prediction most resembles in the solved-structure universe.

Q: Are the domains correctly placed relative to each other?
A: Predicted aligned error is AlphaFold's pairwise confidence. Unlike pLDDT (per-residue), PAE is per-residue-pair and captures whether two parts of the structure are correctly placed relative to each other. Units are ångströms of expected positional error.

Q: What do the rendered images show?
A: Structure images are PyMOL renders from six orthogonal camera directions. Cartoon representation draws helices as coils and strands as arrows; sticks shows the backbone as bonds; surface shows the solvent-excluded envelope. Rainbow coloring maps sequence position to hue (blue→red, N→C); chain coloring assigns a distinct color per polypeptide.

Q: What are the backbone torsion angles?
A: φ (phi) and ψ (psi) are the two rotatable backbone dihedrals per residue: φ is the C(i-1)–N–Cα–C torsion, ψ is the N–Cα–C–N(i+1) torsion, both in degrees on (−180°, 180°]. α-helical residues cluster near (−60°, −45°); β-strand residues near (−120°, +130°). A Ramachandran plot is simply a scatter of (φ, ψ) for every residue.